Protein AF-A0A925ZF97-F1 (afdb_monomer_lite)

Radius of gyration: 27.87 Å; chains: 1; bounding box: 85×56×68 Å

Secondary structure (DSSP, 8-state):
----PPPPHHHHHHHHHHTTTB-HHHHHHH----B--EEEEETTS-TT---GGGEEEEEHHHHHHHH---SSS-PPPHHHHHHHHHHHHHHHHT-SPEEEEEESS---GGGHHHHHHHHHHHHHHHT-TT-EEEEE-TTSEEEEEE--HHHHHHHHHHHHTTSS-EETTEEEEEEEPPPEEEEEE-----TTTS---HHHHHHHHS-TTTEEEEEE--------GGG--HHHHHHHHHHHHHHHHHHHHHHHHHHHHHHHH--TT-EEEEEEETHHHHHHHHHHHHHHHH-EEPGGGTHHHHHHHHHHTT-STHHHHHHHHHHHHHHHHS---TT---TTSSEE---EEEEEEE-----TTTHHHHHTSTTSS--TTBS-EEEE--TT--S--

Sequence (393 aa):
MPARKKLDSRTETDVLVRSGRRCCLCFHLQGDGGVKNGQIAHLDKDRTNDADDNLAFLCLDHHSEYDSITSQNKGLTKPEVKVARSKLYAYIERGFPTFIISLSGRYDQSKKGMVDAAVANLRQILGDDNIHLIEAQAGSILLRLQSSRGAFEKARDLFRRGELSELAGLEVLSVREPKNIVLCLDGTGDWLGTGKTNVAQIYDVLDKEKQACFYDGGIGTLTDPKALSKIGRMVLKLLDLGAATSLREKSLNAYIFLVRNYEPGDRIYMFGFSRGAMTARLVAAIAHNMGVLRPENEHLAAYVWQNISSVGDKAIGVFKRTANRIKNSFSTNRKALSDDAPGIRVDITFMGLFDSVSSVGVIGRFNTYPNTDHNDSVLRVCHGVAIDEQRNV

Foldseek 3Di:
DPPQDDQDPVLQVVQCVLLVQAALCCCPPPVDSARAQWDKDQQVNDSVPSPNLRIHTHHPVLNCQSVDDDPPDDTDHSVNSSVSSVVSSVCVVVFFAKKKWWWDDFDDPVCPVQLVQLQVVLCVQLVWPQFDFPDQDGQTGITTTGTRPSSLVVLQVCVVVCNQQDGSNIGTPDIGGAAEEEEQFEEADQCPPDPDDPSRVVQVPDDVVGHNYHHDHYHHDDDDPPDDDPVNVVVVVVVVVVNLVVLLVSLLVSLLSCQVPDDPPHAYEYEYEASSLLSRLLNLLCCQLQNRFHNVCSVCSVVSSVLLQPDDPVSVVVCCVVSCVLCVVPPDDPNDPHPSRRHDRAAHAEYEYEAYDQDPDRSVSSVPRPRSVPPPSYPYYDYHHDPPDDDDD

Structure (mmCIF, N/CA/C/O backbone):
data_AF-A0A925ZF97-F1
#
_entry.id   AF-A0A925ZF97-F1
#
loop_
_atom_site.group_PDB
_atom_site.id
_atom_site.type_symbol
_atom_site.label_atom_id
_atom_site.label_alt_id
_atom_site.label_comp_id
_atom_site.label_asym_id
_atom_site.label_entity_id
_atom_site.label_seq_id
_atom_site.pdbx_PDB_ins_code
_atom_site.Cartn_x
_atom_site.Cartn_y
_atom_site.Cartn_z
_atom_site.occupancy
_atom_site.B_iso_or_equiv
_atom_site.auth_seq_id
_atom_site.auth_comp_id
_atom_site.auth_asym_id
_atom_site.auth_atom_id
_atom_site.pdbx_PDB_model_num
ATOM 1 N N . MET A 1 1 ? -40.613 -33.354 19.568 1.00 45.28 1 MET A N 1
ATOM 2 C CA . MET A 1 1 ? -39.911 -32.629 18.485 1.00 45.28 1 MET A CA 1
ATOM 3 C C . MET A 1 1 ? -38.713 -33.464 18.069 1.00 45.28 1 MET A C 1
ATOM 5 O O . MET A 1 1 ? -38.035 -33.938 18.976 1.00 45.28 1 MET A O 1
ATOM 9 N N . PRO A 1 2 ? -38.477 -33.717 16.769 1.00 45.62 2 PRO A N 1
ATOM 10 C CA . PRO A 1 2 ? -37.301 -34.473 16.353 1.00 45.62 2 PRO A CA 1
ATOM 11 C C . PRO A 1 2 ? -36.040 -33.760 16.849 1.00 45.62 2 PRO A C 1
ATOM 13 O O . PRO A 1 2 ? -35.968 -32.529 16.816 1.00 45.62 2 PRO A O 1
ATOM 16 N N . ALA A 1 3 ? -35.083 -34.530 17.367 1.00 50.41 3 ALA A N 1
ATOM 17 C CA . ALA A 1 3 ? -33.824 -33.998 17.867 1.00 50.41 3 ALA A CA 1
ATOM 18 C C . ALA A 1 3 ? -33.128 -33.189 16.762 1.00 50.41 3 ALA A C 1
ATOM 20 O O . ALA A 1 3 ? -33.035 -33.638 15.620 1.00 50.41 3 ALA A O 1
ATOM 21 N N . ARG A 1 4 ? -32.666 -31.980 17.103 1.00 56.53 4 ARG A N 1
ATOM 22 C CA . ARG A 1 4 ? -31.951 -31.080 16.190 1.00 56.53 4 ARG A CA 1
ATOM 23 C C . ARG A 1 4 ? -30.766 -31.839 15.585 1.00 56.53 4 ARG A C 1
ATOM 25 O O . ARG A 1 4 ? -29.815 -32.139 16.307 1.00 56.53 4 ARG A O 1
ATOM 32 N N . LYS A 1 5 ? -30.814 -32.145 14.284 1.00 67.31 5 LYS A N 1
ATOM 33 C CA . LYS A 1 5 ? -29.636 -32.623 13.554 1.00 67.31 5 LYS A CA 1
ATOM 34 C C . LYS A 1 5 ? -28.589 -31.513 13.658 1.00 67.31 5 LYS A C 1
ATOM 36 O O . LYS A 1 5 ? -28.859 -30.376 13.276 1.00 67.31 5 LYS A O 1
ATOM 41 N N . LYS A 1 6 ? -27.458 -31.807 14.299 1.00 69.88 6 LYS A N 1
ATOM 42 C CA . LYS A 1 6 ? -26.337 -30.867 14.352 1.00 69.88 6 LYS A CA 1
ATOM 43 C C . LYS A 1 6 ? -25.737 -30.783 12.952 1.00 69.88 6 LYS A 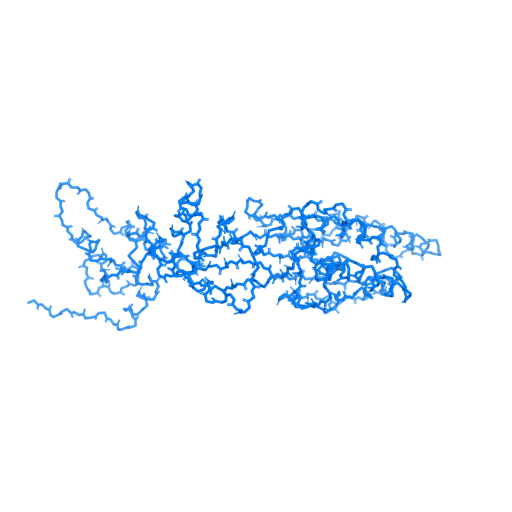C 1
ATOM 45 O O . LYS A 1 6 ? -25.652 -31.811 12.278 1.00 69.88 6 LYS A O 1
ATOM 50 N N . LEU A 1 7 ? -25.344 -29.575 12.551 1.00 79.19 7 LEU A N 1
ATOM 51 C CA . LEU A 1 7 ? -24.466 -29.392 11.399 1.00 79.19 7 LEU A CA 1
ATOM 52 C C . LEU A 1 7 ? -23.253 -30.307 11.575 1.00 79.19 7 LEU A C 1
ATOM 54 O O . LEU A 1 7 ? -22.805 -30.542 12.705 1.00 79.19 7 LEU A O 1
ATOM 58 N N . ASP A 1 8 ? -22.740 -30.852 10.476 1.00 84.44 8 ASP A N 1
ATOM 59 C CA . ASP A 1 8 ? -21.459 -31.531 10.566 1.00 84.44 8 ASP A CA 1
ATOM 60 C C . ASP A 1 8 ? -20.390 -30.521 11.018 1.00 84.44 8 ASP A C 1
ATOM 62 O O . ASP A 1 8 ? -20.439 -29.329 10.696 1.00 84.44 8 ASP A O 1
ATOM 66 N N . SER A 1 9 ? -19.427 -30.996 11.805 1.00 83.69 9 SER A N 1
ATOM 67 C CA . SER A 1 9 ? -18.447 -30.123 12.452 1.00 83.69 9 SER A CA 1
ATOM 68 C C . SER A 1 9 ? -17.591 -29.341 11.457 1.00 83.69 9 SER A C 1
ATOM 70 O O . SER A 1 9 ? -17.062 -28.290 11.813 1.00 83.69 9 SER A O 1
ATOM 72 N N . ARG A 1 10 ? -17.428 -29.839 10.224 1.00 87.31 10 ARG A N 1
ATOM 73 C CA . ARG A 1 10 ? -16.629 -29.179 9.192 1.00 87.31 10 ARG A CA 1
ATOM 74 C C . ARG A 1 10 ? -17.405 -28.018 8.582 1.00 87.31 10 ARG A C 1
ATOM 76 O O . ARG A 1 10 ? -16.884 -26.911 8.586 1.00 87.31 10 ARG A O 1
ATOM 83 N N . THR A 1 11 ? -18.647 -28.236 8.163 1.00 88.81 11 THR A N 1
ATOM 84 C CA . THR A 1 11 ? -19.517 -27.184 7.618 1.00 88.81 11 THR A CA 1
ATOM 85 C C . THR A 1 11 ? -19.760 -26.076 8.643 1.00 88.81 11 THR A C 1
ATOM 87 O O . THR A 1 11 ? -19.668 -24.894 8.314 1.00 88.81 11 THR A O 1
ATOM 90 N N . GLU A 1 12 ? -19.994 -26.430 9.912 1.00 90.88 12 GLU A N 1
ATOM 91 C CA . GLU A 1 12 ? -20.091 -25.440 10.992 1.00 90.88 12 GLU A CA 1
ATOM 92 C C . GLU A 1 12 ? -18.798 -24.618 11.122 1.00 90.88 12 GLU A C 1
ATOM 94 O O . GLU A 1 12 ? -18.844 -23.386 11.165 1.00 90.88 12 GLU A O 1
ATOM 99 N N . THR A 1 13 ? -17.639 -25.284 11.134 1.00 88.94 13 THR A N 1
ATOM 100 C CA . THR A 1 13 ? -16.332 -24.615 11.208 1.00 88.94 13 THR A CA 1
ATOM 101 C C . THR A 1 13 ? -16.113 -23.684 10.017 1.00 88.94 13 THR A C 1
ATOM 103 O O . THR A 1 13 ? -15.730 -22.531 10.217 1.00 88.94 13 THR A O 1
ATOM 106 N N . ASP A 1 14 ? -16.412 -24.133 8.799 1.00 89.25 14 ASP A N 1
ATOM 107 C CA . ASP A 1 14 ? -16.214 -23.361 7.571 1.00 89.25 14 ASP A CA 1
ATOM 108 C C . ASP A 1 14 ? -17.051 -22.072 7.582 1.00 89.25 14 ASP A C 1
ATOM 110 O O . ASP A 1 14 ? -16.522 -20.986 7.325 1.00 89.25 14 ASP A O 1
ATOM 114 N N . VAL A 1 15 ? -18.330 -22.142 7.970 1.00 93.06 15 VAL A N 1
ATOM 115 C CA . VAL A 1 15 ? -19.195 -20.952 8.081 1.00 93.06 15 VAL A CA 1
ATOM 116 C C . VAL A 1 15 ? -18.678 -19.988 9.153 1.00 93.06 15 VAL A C 1
ATOM 118 O O . VAL A 1 15 ? -18.655 -18.771 8.932 1.00 93.06 15 VAL A O 1
ATOM 121 N N . LEU A 1 16 ? -18.244 -20.496 10.312 1.00 92.69 16 LEU A N 1
ATOM 122 C CA . LEU A 1 16 ? -17.725 -19.666 11.406 1.00 92.69 16 LEU A CA 1
ATOM 123 C C . LEU A 1 16 ? -16.393 -18.994 11.053 1.00 92.69 16 LEU A C 1
ATOM 125 O O . LEU A 1 16 ? -16.191 -17.834 11.415 1.00 92.69 16 LEU A O 1
ATOM 129 N N . VAL A 1 17 ? -15.512 -19.686 10.328 1.00 83.81 17 VAL A N 1
ATOM 130 C CA . VAL A 1 17 ? -14.224 -19.148 9.868 1.00 83.81 17 VAL A CA 1
ATOM 131 C C . VAL A 1 17 ? -14.440 -18.116 8.764 1.00 83.81 17 VAL A C 1
ATOM 133 O O . VAL A 1 17 ? -13.950 -16.995 8.885 1.00 83.81 17 VAL A O 1
ATOM 136 N N . ARG A 1 18 ? -15.239 -18.430 7.735 1.00 88.06 18 ARG A N 1
ATOM 137 C CA . ARG A 1 18 ? -15.516 -17.508 6.616 1.00 88.06 18 ARG A CA 1
ATOM 138 C C . ARG A 1 18 ? -16.268 -16.256 7.047 1.00 88.06 18 ARG A C 1
ATOM 140 O O . ARG A 1 18 ? -16.035 -15.185 6.499 1.00 88.06 18 ARG A O 1
ATOM 147 N N . SER A 1 19 ? -17.153 -16.372 8.038 1.00 91.06 19 SER A N 1
ATOM 148 C CA . SER A 1 19 ? -17.811 -15.213 8.660 1.00 91.06 19 SER A CA 1
ATOM 149 C C . SER A 1 19 ? -16.942 -14.515 9.702 1.00 91.06 19 SER A C 1
ATOM 151 O O . SER A 1 19 ? -17.283 -13.415 10.133 1.00 91.06 19 SER A O 1
ATOM 153 N N . GLY A 1 20 ? -15.852 -15.139 10.159 1.00 88.38 20 GLY A N 1
ATOM 154 C CA . GLY A 1 20 ? -15.061 -14.668 11.293 1.00 88.38 20 GLY A CA 1
ATOM 155 C C . GLY A 1 20 ? -15.914 -14.374 12.532 1.00 88.38 20 GLY A C 1
ATOM 156 O O . GLY A 1 20 ? -15.616 -13.423 13.253 1.00 88.38 20 GLY A O 1
ATOM 157 N N . ARG A 1 21 ? -17.013 -15.122 12.727 1.00 91.69 21 ARG A N 1
ATOM 158 C CA . ARG A 1 21 ? -18.050 -14.885 13.753 1.00 91.69 21 ARG A CA 1
ATOM 159 C C . ARG A 1 21 ? -18.664 -13.475 13.727 1.00 91.69 21 ARG A C 1
ATOM 161 O O . ARG A 1 21 ? -19.046 -12.936 14.766 1.00 91.69 21 ARG A O 1
ATOM 168 N N . ARG A 1 22 ? -18.778 -12.863 12.547 1.00 91.69 22 ARG A N 1
ATOM 169 C CA . ARG A 1 22 ? -19.443 -11.567 12.331 1.00 91.69 22 ARG A CA 1
ATOM 170 C C . ARG A 1 22 ? -20.822 -11.780 11.738 1.00 91.69 22 ARG A C 1
ATOM 172 O O . ARG A 1 22 ? -20.989 -12.572 10.813 1.00 91.69 22 ARG A O 1
ATOM 179 N N . CYS A 1 23 ? -21.806 -11.047 12.246 1.00 95.62 23 CYS A N 1
ATOM 180 C CA . CYS A 1 23 ? -23.144 -11.051 11.668 1.00 95.62 23 CYS A CA 1
ATOM 181 C C . CYS A 1 23 ? -23.126 -10.327 10.319 1.00 95.62 23 CYS A C 1
ATOM 183 O O . CYS A 1 23 ? -22.770 -9.148 10.255 1.00 95.62 23 CYS A O 1
ATOM 185 N N . CYS A 1 24 ? -23.548 -11.002 9.248 1.00 95.62 24 CYS A N 1
ATOM 186 C CA . CYS A 1 24 ? -23.554 -10.382 7.924 1.00 95.62 24 CYS A CA 1
ATOM 187 C C . CYS A 1 24 ? -24.524 -9.196 7.813 1.00 95.62 24 CYS A C 1
ATOM 189 O O . CYS A 1 24 ? -24.253 -8.269 7.053 1.00 95.62 24 CYS A O 1
ATOM 191 N N . LEU A 1 25 ? -25.603 -9.177 8.601 1.00 96.50 25 LEU A N 1
ATOM 192 C CA . LEU A 1 25 ? -26.576 -8.083 8.616 1.00 96.50 25 LEU A CA 1
ATOM 193 C C . LEU A 1 25 ? -26.094 -6.862 9.407 1.00 96.50 25 LEU A C 1
ATOM 195 O O . LEU A 1 25 ? -26.207 -5.755 8.892 1.00 96.50 25 LEU A O 1
ATOM 199 N N . CYS A 1 26 ? -25.455 -7.042 10.573 1.00 89.81 26 CYS A N 1
ATOM 200 C CA . CYS A 1 26 ? -24.771 -5.943 11.279 1.00 89.81 26 CYS A CA 1
ATOM 201 C C . CYS A 1 26 ? -23.759 -5.256 10.352 1.00 89.81 26 CYS A C 1
ATOM 203 O O . CYS A 1 26 ? -23.766 -4.036 10.194 1.00 89.81 26 CYS A O 1
ATOM 205 N N . PHE A 1 27 ? -22.945 -6.060 9.664 1.00 88.50 27 PHE A N 1
ATOM 206 C CA . PHE A 1 27 ? -21.978 -5.545 8.706 1.00 88.50 27 PHE A CA 1
ATOM 207 C C . PHE A 1 27 ? -22.657 -4.807 7.549 1.00 88.50 27 PHE A C 1
ATOM 209 O O . PHE A 1 27 ? -22.268 -3.692 7.212 1.00 88.50 27 PHE A O 1
ATOM 216 N N . HIS A 1 28 ? -23.681 -5.407 6.935 1.00 91.06 28 HIS A N 1
ATOM 217 C CA . HIS A 1 28 ? -24.299 -4.833 5.747 1.00 91.06 28 HIS A CA 1
ATOM 218 C C . HIS A 1 28 ? -25.108 -3.561 6.038 1.00 91.06 28 HIS A C 1
ATOM 220 O O . HIS A 1 28 ? -25.037 -2.621 5.245 1.00 91.06 28 HIS A O 1
ATOM 226 N N . LEU A 1 29 ? -25.874 -3.540 7.128 1.00 88.06 29 LEU A N 1
ATOM 227 C CA . LEU A 1 29 ? -26.823 -2.468 7.437 1.00 88.06 29 LEU A CA 1
ATOM 228 C C . LEU A 1 29 ? -26.182 -1.327 8.230 1.00 88.06 29 LEU A C 1
ATOM 230 O O . LEU A 1 29 ? -26.583 -0.178 8.074 1.00 88.06 29 LEU A O 1
ATOM 234 N N . GLN A 1 30 ? -25.202 -1.640 9.080 1.00 82.06 30 GLN A N 1
ATOM 235 C CA . GLN A 1 30 ? -24.649 -0.699 10.062 1.00 82.06 30 GLN A CA 1
ATOM 236 C C . GLN A 1 30 ? -23.136 -0.492 9.902 1.00 82.06 30 GLN A C 1
ATOM 238 O O . GLN A 1 30 ? -22.555 0.318 10.617 1.00 82.06 30 GLN A O 1
ATOM 243 N N . GLY A 1 31 ? -22.475 -1.225 8.996 1.00 69.81 31 GLY A N 1
ATOM 244 C CA . GLY A 1 31 ? -21.013 -1.204 8.869 1.00 69.81 31 GLY A CA 1
ATOM 245 C C . GLY A 1 31 ? -20.286 -1.865 10.047 1.00 69.81 31 GLY A C 1
ATOM 246 O O . GLY A 1 31 ? -19.068 -1.742 10.172 1.00 69.81 31 GLY A O 1
ATOM 247 N N . ASP A 1 32 ? -21.016 -2.570 10.911 1.00 77.00 32 ASP A N 1
ATOM 248 C CA . ASP A 1 32 ? -20.487 -3.171 12.129 1.00 77.00 32 ASP A CA 1
ATOM 249 C C . ASP A 1 32 ? -19.797 -4.507 11.821 1.00 77.00 32 ASP A C 1
ATOM 251 O O . ASP A 1 32 ? -20.429 -5.537 11.568 1.00 77.00 32 ASP A O 1
ATOM 255 N N . GLY A 1 33 ? -18.465 -4.466 11.825 1.00 75.62 33 GLY A N 1
ATOM 256 C CA . GLY A 1 33 ? -17.588 -5.618 11.636 1.00 75.62 33 GLY A CA 1
ATOM 257 C C . GLY A 1 33 ? -17.166 -6.308 12.935 1.00 75.62 33 GLY A C 1
ATOM 258 O O . GLY A 1 33 ? -16.198 -7.069 12.908 1.00 75.62 33 GLY A O 1
ATOM 259 N N . GLY A 1 34 ? -17.816 -6.038 14.066 1.00 75.19 34 GLY A N 1
ATOM 260 C CA . GLY A 1 34 ? -17.490 -6.658 15.347 1.00 75.19 34 GLY A CA 1
ATOM 261 C C . GLY A 1 34 ? -17.839 -8.148 15.393 1.00 75.19 34 GLY A C 1
ATOM 262 O O . GLY A 1 34 ? -18.780 -8.612 14.743 1.00 75.19 34 GLY A O 1
ATOM 263 N N . VAL A 1 35 ? -17.091 -8.913 16.192 1.00 84.75 35 VAL A N 1
ATOM 264 C CA . VAL A 1 35 ? -17.437 -10.310 16.502 1.00 84.75 35 VAL A CA 1
ATOM 265 C C . VAL A 1 35 ? -18.735 -10.328 17.310 1.00 84.75 35 VAL A C 1
ATOM 267 O O . VAL A 1 35 ? -18.923 -9.515 18.214 1.00 84.75 35 VAL A O 1
ATOM 270 N N . LYS A 1 36 ? -19.649 -11.242 16.979 1.00 89.38 36 LYS A N 1
ATOM 271 C CA . LYS A 1 36 ? -20.976 -11.319 17.596 1.00 89.38 36 LYS A CA 1
ATOM 272 C C . LYS A 1 36 ? -21.200 -12.651 18.297 1.00 89.38 36 LYS A C 1
ATOM 274 O O . LYS A 1 36 ? -20.775 -13.703 17.823 1.00 89.38 36 LYS A O 1
ATOM 279 N N . ASN A 1 37 ? -21.973 -12.601 19.378 1.00 93.25 37 ASN A N 1
ATOM 280 C CA . ASN A 1 37 ? -22.682 -13.775 19.873 1.00 93.25 37 ASN A CA 1
ATOM 281 C C . ASN A 1 37 ? -23.840 -14.067 18.914 1.00 93.25 37 ASN A C 1
ATOM 283 O O . ASN A 1 37 ? -24.666 -13.193 18.639 1.00 93.25 37 ASN A O 1
ATOM 287 N N . GLY A 1 38 ? -23.869 -15.275 18.360 1.00 94.38 38 GLY A N 1
ATOM 288 C CA . GLY A 1 38 ? -24.733 -15.594 17.233 1.00 94.38 38 GLY A CA 1
ATOM 289 C C . GLY A 1 38 ? -24.814 -17.081 16.928 1.00 94.38 38 GLY A C 1
ATOM 290 O O . GLY A 1 38 ? -24.201 -17.905 17.609 1.00 94.38 38 GLY A O 1
ATOM 291 N N . GLN A 1 39 ? -25.598 -17.409 15.907 1.00 94.56 39 GLN A N 1
ATOM 292 C CA . GLN A 1 39 ? -25.854 -18.772 15.450 1.00 94.56 39 GLN A CA 1
ATOM 293 C C . GLN A 1 39 ? -25.865 -18.832 13.919 1.00 94.56 39 GLN A C 1
ATOM 295 O O . GLN A 1 39 ? -26.024 -17.815 13.240 1.00 94.56 39 GLN A O 1
ATOM 300 N N . ILE A 1 40 ? -25.679 -20.037 13.378 1.00 94.94 40 ILE A N 1
ATOM 301 C CA . ILE A 1 40 ? -25.833 -20.301 11.946 1.00 94.94 40 ILE A CA 1
ATOM 302 C C . ILE A 1 40 ? -27.322 -20.493 11.646 1.00 94.94 40 ILE A C 1
ATOM 304 O O . ILE A 1 40 ? -27.959 -21.377 12.220 1.00 94.94 40 ILE A O 1
ATOM 308 N N . ALA A 1 41 ? -27.843 -19.674 10.737 1.00 94.44 41 ALA A N 1
ATOM 309 C CA . ALA A 1 41 ? -29.199 -19.740 10.219 1.00 94.44 41 ALA A CA 1
ATOM 310 C C . ALA A 1 41 ? -29.243 -20.526 8.899 1.00 94.44 41 ALA A C 1
ATOM 312 O O . ALA A 1 41 ? -28.452 -20.261 7.988 1.00 94.44 41 ALA A O 1
ATOM 313 N N . HIS A 1 42 ? -30.210 -21.440 8.790 1.00 94.25 42 HIS A N 1
ATOM 314 C CA . HIS A 1 42 ? -30.626 -22.074 7.535 1.00 94.25 42 HIS A CA 1
ATOM 315 C C . HIS A 1 42 ? -31.612 -21.146 6.819 1.00 94.25 42 HIS A C 1
ATOM 317 O O . HIS A 1 42 ? -32.723 -20.918 7.297 1.00 94.25 42 HIS A O 1
ATOM 323 N N . LEU A 1 43 ? -31.209 -20.581 5.683 1.00 93.50 43 LEU A N 1
ATOM 324 C CA . LEU A 1 43 ? -31.928 -19.480 5.032 1.00 93.50 43 LEU A CA 1
ATOM 325 C C . LEU A 1 43 ? -33.254 -19.897 4.375 1.00 93.50 43 LEU A C 1
ATOM 327 O O . LEU A 1 43 ? -34.118 -19.072 4.101 1.00 93.50 43 LEU A O 1
ATOM 331 N N . ASP A 1 44 ? -33.439 -21.172 4.066 1.00 92.56 44 ASP A N 1
ATOM 332 C CA . ASP A 1 44 ? -34.731 -21.718 3.627 1.00 92.56 44 ASP A CA 1
ATOM 333 C C . ASP A 1 44 ? -35.607 -22.223 4.778 1.00 92.56 44 ASP A C 1
ATOM 335 O O . ASP A 1 44 ? -36.699 -22.730 4.528 1.00 92.56 44 ASP A O 1
ATOM 339 N N . LYS A 1 45 ? -35.152 -22.075 6.028 1.00 87.44 45 LYS A N 1
ATOM 340 C CA . LYS A 1 45 ? -35.784 -22.630 7.232 1.00 87.44 45 LYS A CA 1
ATOM 341 C C . LYS A 1 45 ? -35.825 -24.171 7.261 1.00 87.44 45 LYS A C 1
ATOM 343 O O . LYS A 1 45 ? -36.404 -24.739 8.191 1.00 87.44 45 LYS A O 1
ATOM 348 N N . ASP A 1 46 ? -35.162 -24.852 6.320 1.00 87.62 46 ASP A N 1
ATOM 349 C CA . ASP A 1 46 ? -34.954 -26.300 6.328 1.00 87.62 46 ASP A CA 1
ATOM 350 C C . ASP A 1 46 ? -33.621 -26.634 7.006 1.00 87.62 46 ASP A C 1
ATOM 352 O O . ASP A 1 46 ? -32.534 -26.459 6.461 1.00 87.62 46 ASP A O 1
ATOM 356 N N . ARG A 1 47 ? -33.720 -27.179 8.220 1.00 83.75 47 ARG A N 1
ATOM 357 C CA . ARG A 1 47 ? -32.572 -27.546 9.064 1.00 83.75 47 ARG A CA 1
ATOM 358 C C . ARG A 1 47 ? -31.776 -28.748 8.554 1.00 83.75 47 ARG A C 1
ATOM 360 O O . ARG A 1 47 ? -30.803 -29.132 9.196 1.00 83.75 47 ARG A O 1
ATOM 367 N N . THR A 1 48 ? -32.225 -29.394 7.483 1.00 84.56 48 THR A N 1
ATOM 368 C CA . THR A 1 48 ? -31.514 -30.509 6.850 1.00 84.56 48 THR A CA 1
ATOM 369 C C . THR A 1 48 ? -30.704 -30.073 5.632 1.00 84.56 48 THR A C 1
ATOM 371 O O . THR A 1 48 ? -29.858 -30.842 5.168 1.00 84.56 48 THR A O 1
ATOM 374 N N . ASN A 1 49 ? -30.927 -28.848 5.144 1.00 89.06 49 ASN A N 1
ATOM 375 C CA . ASN A 1 49 ? -30.223 -28.292 4.001 1.00 89.06 49 ASN A CA 1
ATOM 376 C C . ASN A 1 49 ? -28.941 -27.567 4.427 1.00 89.06 49 ASN A C 1
ATOM 378 O O . ASN A 1 49 ? -28.895 -26.340 4.556 1.00 89.06 49 ASN A O 1
ATOM 382 N N . ASP A 1 50 ? -27.883 -28.352 4.587 1.00 89.38 50 ASP A N 1
ATOM 383 C CA . ASP A 1 50 ? -26.562 -27.883 5.008 1.00 89.38 50 ASP A CA 1
ATOM 384 C C . ASP A 1 50 ? -25.708 -27.367 3.827 1.00 89.38 50 ASP A C 1
ATOM 386 O O . ASP A 1 50 ? -24.486 -27.284 3.925 1.00 89.38 50 ASP A O 1
ATOM 390 N N . ALA A 1 51 ? -26.327 -27.024 2.688 1.00 89.62 51 ALA A N 1
ATOM 391 C CA . ALA A 1 51 ? -25.612 -26.426 1.566 1.00 89.62 51 ALA A CA 1
ATOM 392 C C . ALA A 1 51 ? -24.954 -25.102 1.988 1.00 89.62 51 ALA A C 1
ATOM 394 O O . ALA A 1 51 ? -25.606 -24.238 2.572 1.00 89.62 51 ALA A O 1
ATOM 395 N N . ASP A 1 52 ? -23.683 -24.901 1.626 1.00 85.88 52 ASP A N 1
ATOM 396 C CA . ASP A 1 52 ? -22.916 -23.686 1.957 1.00 85.88 52 ASP A CA 1
ATOM 397 C C . ASP A 1 52 ? -23.654 -22.396 1.551 1.00 85.88 52 ASP A C 1
ATOM 399 O O . ASP A 1 52 ? -23.704 -21.402 2.279 1.00 85.88 52 ASP A O 1
ATOM 403 N N . ASP A 1 53 ? -24.339 -22.436 0.406 1.00 90.81 53 ASP A N 1
ATOM 404 C CA . ASP A 1 53 ? -25.119 -21.316 -0.105 1.00 90.81 53 ASP A CA 1
ATOM 405 C C . ASP A 1 53 ? -26.355 -20.982 0.755 1.00 90.81 53 ASP A C 1
ATOM 4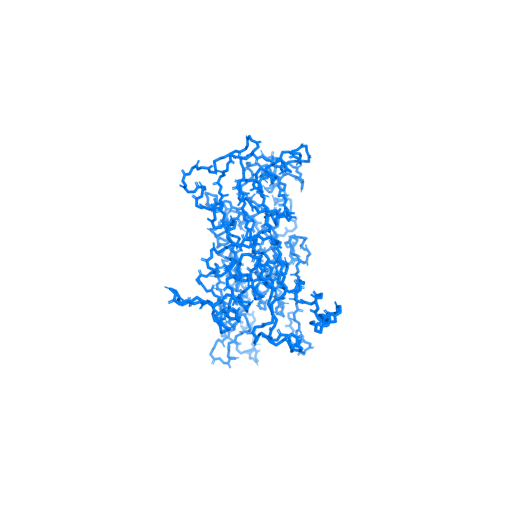07 O O . ASP A 1 53 ? -26.859 -19.856 0.668 1.00 90.81 53 ASP A O 1
ATOM 411 N N . ASN A 1 54 ? -26.803 -21.903 1.607 1.00 93.88 54 ASN A N 1
ATOM 412 C CA . ASN A 1 54 ? -28.009 -21.830 2.426 1.00 93.88 54 ASN A CA 1
ATOM 413 C C . ASN A 1 54 ? -27.722 -21.486 3.895 1.00 93.88 54 ASN A C 1
ATOM 415 O O . ASN A 1 54 ? -28.663 -21.312 4.662 1.00 93.88 54 ASN A O 1
ATOM 419 N N . LEU A 1 55 ? -26.455 -21.342 4.287 1.00 95.25 55 LEU A N 1
ATOM 420 C CA . LEU A 1 55 ? -26.061 -21.081 5.672 1.00 95.25 55 LEU A CA 1
ATOM 421 C C . LEU A 1 55 ? -25.516 -19.662 5.856 1.00 95.25 55 LEU A C 1
ATOM 423 O O . LEU A 1 55 ? -24.714 -19.182 5.056 1.00 95.25 55 LEU A O 1
ATOM 427 N N . ALA A 1 56 ? -25.907 -18.969 6.923 1.00 96.88 56 ALA A N 1
ATOM 428 C CA . ALA A 1 56 ? -25.319 -17.676 7.279 1.00 96.88 56 ALA A CA 1
ATOM 429 C C . ALA A 1 56 ? -25.158 -17.536 8.791 1.00 96.88 56 ALA A C 1
ATOM 431 O O . ALA A 1 56 ? -26.059 -17.885 9.545 1.00 96.88 56 ALA A O 1
ATOM 432 N N . PHE A 1 57 ? -24.034 -16.983 9.245 1.00 97.50 57 PHE A N 1
ATOM 433 C CA . PHE A 1 57 ? -23.879 -16.615 10.650 1.00 97.50 57 PHE A CA 1
ATOM 434 C C . PHE A 1 57 ? -24.551 -15.264 10.923 1.00 97.50 57 PHE A C 1
ATOM 436 O O . PHE A 1 57 ? -24.218 -14.257 10.290 1.00 97.50 57 PHE A O 1
ATOM 443 N N . LEU A 1 58 ? -25.467 -15.243 11.890 1.00 97.50 58 LEU A N 1
ATOM 444 C CA . LEU A 1 58 ? -26.203 -14.059 12.329 1.00 97.50 58 LEU A CA 1
ATOM 445 C C . LEU A 1 58 ? -26.027 -13.867 13.839 1.00 97.50 58 LEU A C 1
ATOM 447 O O . LEU A 1 58 ? -25.963 -14.845 14.586 1.00 97.50 58 LEU A O 1
ATOM 451 N N . CYS A 1 59 ? -25.966 -12.616 14.309 1.00 96.88 59 CYS A N 1
ATOM 452 C CA . CYS A 1 59 ? -26.081 -12.339 15.745 1.00 96.88 59 CYS A CA 1
ATOM 453 C C . CYS A 1 59 ? -27.470 -12.752 16.246 1.00 96.88 59 CYS A C 1
ATOM 455 O O . CYS A 1 59 ? -28.395 -12.879 15.447 1.00 96.88 59 CYS A O 1
ATOM 457 N N . LEU A 1 60 ? -27.627 -12.949 17.556 1.00 96.12 60 LEU A N 1
ATOM 458 C CA . LEU A 1 60 ? -28.899 -13.417 18.124 1.00 96.12 60 LEU A CA 1
ATOM 459 C C . LEU A 1 60 ? -30.095 -12.515 17.763 1.00 96.12 60 LEU A C 1
ATOM 461 O O . LEU A 1 60 ? -31.167 -13.041 17.463 1.00 96.12 60 LEU A O 1
ATOM 465 N N . ASP A 1 61 ? -29.898 -11.196 17.707 1.00 94.12 61 ASP A N 1
ATOM 466 C CA . ASP A 1 61 ? -30.955 -10.238 17.351 1.00 94.12 61 ASP A CA 1
ATOM 467 C C . ASP A 1 61 ? -31.414 -10.424 15.901 1.00 94.12 61 ASP A C 1
ATOM 469 O O . ASP A 1 61 ? -32.581 -10.711 15.641 1.00 94.12 61 ASP A O 1
ATOM 473 N N . HIS A 1 62 ? -30.477 -10.368 14.951 1.00 95.38 62 HIS A N 1
ATOM 474 C CA . HIS A 1 62 ? -30.779 -10.544 13.530 1.00 95.38 62 HIS A CA 1
ATOM 475 C C . HIS A 1 62 ? -31.230 -11.970 13.188 1.00 95.38 62 HIS A C 1
ATOM 477 O O . HIS A 1 62 ? -32.010 -12.160 12.260 1.00 95.38 62 HIS A O 1
ATOM 483 N N . HIS A 1 63 ? -30.760 -12.984 13.920 1.00 94.62 63 HIS A N 1
ATOM 484 C CA . HIS A 1 63 ? -31.252 -14.352 13.766 1.00 94.62 63 HIS A CA 1
ATOM 485 C C . HIS A 1 63 ? -32.725 -14.446 14.179 1.00 94.62 63 HIS A C 1
ATOM 487 O O . HIS A 1 63 ? -33.521 -15.083 13.491 1.00 94.62 63 HIS A O 1
ATOM 493 N N . SER A 1 64 ? -33.096 -13.798 15.285 1.00 91.31 64 SER A N 1
ATOM 494 C CA . SER A 1 64 ? -34.480 -13.767 15.767 1.00 91.31 64 SER A CA 1
ATOM 495 C C . SER A 1 64 ? -35.384 -12.988 14.814 1.00 91.31 64 SER A C 1
ATOM 497 O O . SER A 1 64 ? -36.480 -13.444 14.495 1.00 91.31 64 SER A O 1
ATOM 499 N N . GLU A 1 65 ? -34.911 -11.847 14.309 1.00 90.94 65 GLU A N 1
ATOM 500 C CA . GLU A 1 65 ? -35.622 -11.045 13.311 1.00 90.94 65 GLU A CA 1
ATOM 501 C C . GLU A 1 65 ? -35.853 -11.832 12.014 1.00 90.94 65 GLU A C 1
ATOM 503 O O . GLU A 1 65 ? -36.969 -11.854 11.498 1.00 90.94 65 GLU A O 1
ATOM 508 N N . TYR A 1 66 ? -34.831 -12.538 11.523 1.00 91.56 66 TYR A N 1
ATOM 509 C CA . TYR A 1 66 ? -34.921 -13.352 10.310 1.00 91.56 66 TYR A CA 1
ATOM 510 C C . TYR A 1 66 ? -35.913 -14.519 10.433 1.00 91.56 66 TYR A C 1
ATOM 512 O O . TYR A 1 66 ? -36.656 -14.835 9.496 1.00 91.56 66 TYR A O 1
ATOM 520 N N . ASP A 1 67 ? -35.949 -15.162 11.599 1.00 87.31 67 ASP A N 1
ATOM 521 C CA . ASP A 1 67 ? -36.874 -16.265 11.853 1.00 87.31 67 ASP A CA 1
ATOM 522 C C . ASP A 1 67 ? -38.315 -15.787 12.077 1.00 87.31 67 ASP A C 1
ATOM 524 O O . ASP A 1 67 ? -39.254 -16.553 11.821 1.00 87.31 67 ASP A O 1
ATOM 528 N N . SER A 1 68 ? -38.496 -14.533 12.505 1.00 84.44 68 SER A N 1
ATOM 529 C CA . SER A 1 68 ? -39.801 -13.961 12.827 1.00 84.44 68 SER A CA 1
ATOM 530 C C . SER A 1 68 ? -40.727 -13.838 11.608 1.00 84.44 68 SER A C 1
ATOM 532 O O . SER A 1 68 ? -40.303 -13.680 10.463 1.00 84.44 68 SER A O 1
ATOM 534 N N . ILE A 1 69 ? -42.033 -13.939 11.864 1.00 72.44 69 ILE A N 1
ATOM 535 C CA . ILE A 1 69 ? -43.092 -13.657 10.892 1.00 72.44 69 ILE A CA 1
ATOM 536 C C . ILE A 1 69 ? -43.876 -12.483 11.462 1.00 72.44 69 ILE A C 1
ATOM 538 O O . ILE A 1 69 ? -44.610 -12.638 12.438 1.00 72.44 69 ILE A O 1
ATOM 542 N N . THR A 1 70 ? -43.700 -11.304 10.880 1.00 68.94 70 THR A N 1
ATOM 543 C CA . THR A 1 70 ? -44.367 -10.076 11.312 1.00 68.94 70 THR A CA 1
ATOM 544 C C . THR A 1 70 ? -45.305 -9.591 10.208 1.00 68.94 70 THR A C 1
ATOM 546 O O . THR A 1 70 ? -45.008 -9.686 9.019 1.00 68.94 70 THR A O 1
ATOM 549 N N . SER A 1 71 ? -46.475 -9.077 10.589 1.00 73.94 71 SER A N 1
ATOM 550 C CA . SER A 1 71 ? -47.412 -8.423 9.661 1.00 73.94 71 SER A CA 1
ATOM 551 C C . SER A 1 71 ? -47.195 -6.909 9.565 1.00 73.94 71 SER A C 1
ATOM 553 O O . SER A 1 71 ? -47.798 -6.254 8.720 1.00 73.94 71 SER A O 1
ATOM 555 N N . GLN A 1 72 ? -46.356 -6.345 10.442 1.00 73.12 72 GLN A N 1
ATOM 556 C CA . GLN A 1 72 ? -46.197 -4.899 10.625 1.00 73.12 72 GLN A CA 1
ATOM 557 C C . GLN A 1 72 ? -45.059 -4.285 9.798 1.00 73.12 72 GLN A C 1
ATOM 559 O O . GLN A 1 72 ? -45.095 -3.095 9.498 1.00 73.12 72 GLN A O 1
ATOM 564 N N . ASN A 1 73 ? -44.056 -5.068 9.407 1.00 73.25 73 ASN A N 1
ATOM 565 C CA . ASN A 1 73 ? -42.925 -4.630 8.592 1.00 73.25 73 ASN A CA 1
ATOM 566 C C . ASN A 1 73 ? -42.535 -5.724 7.589 1.00 73.25 73 ASN A C 1
ATOM 568 O O . ASN A 1 73 ? -42.839 -6.900 7.779 1.00 73.25 73 ASN A O 1
ATOM 572 N N . LYS A 1 74 ? -41.870 -5.338 6.493 1.00 76.50 74 LYS A N 1
ATOM 573 C CA . LYS A 1 74 ? -41.248 -6.320 5.598 1.00 76.50 74 LYS A CA 1
ATOM 574 C C . LYS A 1 74 ? -40.061 -6.931 6.344 1.00 76.50 74 LYS A C 1
ATOM 576 O O . LYS A 1 74 ? -39.084 -6.231 6.584 1.00 76.50 74 LYS A O 1
ATOM 581 N N . GLY A 1 75 ? -40.184 -8.193 6.749 1.00 82.19 75 GLY A N 1
ATOM 582 C CA . GLY A 1 75 ? -39.094 -8.937 7.377 1.00 82.19 75 GLY A CA 1
ATOM 583 C C . GLY A 1 75 ? -37.925 -9.184 6.418 1.00 82.19 75 GLY A C 1
ATOM 584 O O . GLY A 1 75 ? -38.056 -9.039 5.201 1.00 82.19 75 GLY A O 1
ATOM 585 N N . LEU A 1 76 ? -36.789 -9.590 6.981 1.00 88.69 76 LEU A N 1
ATOM 586 C CA . LEU A 1 76 ? -35.570 -9.906 6.239 1.00 88.69 76 LEU A CA 1
ATOM 587 C C . LEU A 1 76 ? -35.776 -11.095 5.289 1.00 88.69 76 LEU A C 1
ATOM 589 O O . LEU A 1 76 ? -36.259 -12.156 5.689 1.00 88.69 76 LEU A O 1
ATOM 593 N N . THR A 1 77 ? -35.358 -10.958 4.030 1.00 91.62 77 THR A N 1
ATOM 594 C CA . THR A 1 77 ? -35.514 -12.018 3.024 1.00 91.62 77 THR A CA 1
ATOM 595 C C . THR A 1 77 ? -34.238 -12.844 2.818 1.00 91.62 77 THR A C 1
ATOM 597 O O . THR A 1 77 ? -33.114 -12.373 3.003 1.00 91.62 77 THR A O 1
ATOM 600 N N . LYS A 1 78 ? -34.381 -14.104 2.373 1.00 93.94 78 LYS A N 1
ATOM 601 C CA . LYS A 1 78 ? -33.242 -14.972 1.996 1.00 93.94 78 LYS A CA 1
ATOM 602 C C . LYS A 1 78 ? -32.278 -14.300 0.996 1.00 93.94 78 LYS A C 1
ATOM 604 O O . LYS A 1 78 ? -31.071 -14.371 1.233 1.00 93.94 78 LYS A O 1
ATOM 609 N N . PRO A 1 79 ? -32.738 -13.642 -0.089 1.00 95.00 79 PRO A N 1
ATOM 610 C CA . PRO A 1 79 ? -31.847 -12.917 -0.997 1.00 95.00 79 PRO A CA 1
ATOM 611 C C . PRO A 1 79 ? -31.046 -11.799 -0.318 1.00 95.00 79 PRO A C 1
ATOM 613 O O . PRO A 1 79 ? -29.848 -11.684 -0.575 1.00 95.00 79 PRO A O 1
ATOM 616 N N . GLU A 1 80 ? -31.657 -11.018 0.576 1.00 94.50 80 GLU A N 1
ATOM 617 C CA . GLU A 1 80 ? -30.960 -9.945 1.302 1.00 94.50 80 GLU A CA 1
ATOM 618 C C . GLU A 1 80 ? -29.847 -10.496 2.191 1.00 94.50 80 GLU A C 1
ATOM 620 O O . GLU A 1 80 ? -28.710 -10.023 2.127 1.00 94.50 80 GLU A O 1
ATOM 625 N N . VAL A 1 81 ? -30.134 -11.557 2.953 1.00 96.25 81 VAL A N 1
ATOM 626 C CA . VAL A 1 81 ? -29.127 -12.205 3.804 1.00 96.25 81 VAL A CA 1
ATOM 627 C C . VAL A 1 81 ? -28.002 -12.818 2.967 1.00 96.25 81 VAL A C 1
ATOM 629 O O . VAL A 1 81 ? -26.834 -12.708 3.342 1.00 96.25 81 VAL A O 1
ATOM 632 N N . LYS A 1 82 ? -28.310 -13.400 1.796 1.00 96.62 82 LYS A N 1
ATOM 633 C CA . LYS A 1 82 ? -27.287 -13.899 0.860 1.00 96.62 82 LYS A CA 1
ATOM 634 C C . LYS A 1 82 ? -26.373 -12.776 0.368 1.00 96.62 82 LYS A C 1
ATOM 636 O O . LYS A 1 82 ? -25.154 -12.933 0.420 1.00 96.62 82 LYS A O 1
ATOM 641 N N . VAL A 1 83 ? -26.932 -11.642 -0.060 1.00 95.19 83 VAL A N 1
ATOM 642 C CA . VAL A 1 83 ? -26.146 -10.477 -0.508 1.00 95.19 83 VAL A CA 1
ATOM 643 C C . VAL A 1 83 ? -25.275 -9.940 0.629 1.00 95.19 83 VAL A C 1
ATOM 645 O O . VAL A 1 83 ? -24.084 -9.693 0.425 1.00 95.19 83 VAL A O 1
ATOM 648 N N . ALA A 1 84 ? -25.837 -9.803 1.831 1.00 95.44 84 ALA A N 1
ATOM 649 C CA . ALA A 1 84 ? -25.111 -9.376 3.022 1.00 95.44 84 ALA A CA 1
ATOM 650 C C . ALA A 1 84 ? -23.944 -10.324 3.347 1.00 95.44 84 ALA A C 1
ATOM 652 O O . ALA A 1 84 ? -22.815 -9.878 3.564 1.00 95.44 84 ALA A O 1
ATOM 653 N N . ARG A 1 85 ? -24.190 -11.642 3.321 1.00 96.00 85 ARG A N 1
ATOM 654 C CA . ARG A 1 85 ? -23.177 -12.682 3.556 1.00 96.00 85 ARG A CA 1
ATOM 655 C C . ARG A 1 85 ? -22.058 -12.617 2.524 1.00 96.00 85 ARG A C 1
ATOM 657 O O . ARG A 1 85 ? -20.897 -12.599 2.911 1.00 96.00 85 ARG A O 1
ATOM 664 N N . SER A 1 86 ? -22.383 -12.536 1.234 1.00 92.50 86 SER A N 1
ATOM 665 C CA . SER A 1 86 ? -21.374 -12.438 0.171 1.00 92.50 86 SER A CA 1
ATOM 666 C C . SER A 1 86 ? -20.495 -11.195 0.324 1.00 92.50 86 SER A C 1
ATOM 668 O O . SER A 1 86 ? -19.283 -11.285 0.143 1.00 92.50 86 SER A O 1
ATOM 670 N N . LYS A 1 87 ? -21.074 -10.051 0.714 1.00 87.25 87 LYS A N 1
ATOM 671 C CA . LYS A 1 87 ? -20.306 -8.832 1.015 1.00 87.25 87 LYS A CA 1
ATOM 672 C C . LYS A 1 87 ? -19.373 -9.025 2.210 1.00 87.25 87 LYS A C 1
ATOM 674 O O . LYS A 1 87 ? -18.217 -8.623 2.125 1.00 87.25 87 LYS A O 1
ATOM 679 N N . LEU A 1 88 ? -19.849 -9.655 3.287 1.00 89.75 88 LEU A N 1
ATOM 680 C CA . LEU A 1 88 ? -19.030 -9.960 4.463 1.00 89.75 88 LEU A CA 1
ATOM 681 C C . LEU A 1 88 ? -17.890 -10.934 4.128 1.00 89.75 88 LEU A C 1
ATOM 683 O O . LEU A 1 88 ? -16.760 -10.706 4.541 1.00 89.75 88 LEU A O 1
ATOM 687 N N . TYR A 1 89 ? -18.159 -11.999 3.374 1.00 89.75 89 TYR A N 1
ATOM 688 C CA . TYR A 1 89 ? -17.133 -12.979 3.008 1.00 89.75 89 TYR A CA 1
ATOM 689 C C . TYR A 1 89 ? -16.075 -12.360 2.109 1.00 89.75 89 TYR A C 1
ATOM 691 O O . TYR A 1 89 ? -14.899 -12.460 2.424 1.00 89.75 89 TYR A O 1
ATOM 699 N N . ALA A 1 90 ? -16.478 -11.620 1.073 1.00 80.75 90 ALA A N 1
ATOM 700 C CA . ALA A 1 90 ? -15.531 -10.880 0.245 1.00 80.75 90 ALA A CA 1
ATOM 701 C C . ALA A 1 90 ? -14.715 -9.876 1.075 1.00 80.75 90 ALA A C 1
ATOM 703 O O . ALA A 1 90 ? -13.541 -9.649 0.799 1.00 80.75 90 ALA A O 1
ATOM 704 N N . TYR A 1 91 ? -15.325 -9.267 2.092 1.00 76.56 91 TYR A N 1
ATOM 705 C CA . TYR A 1 91 ? -14.647 -8.363 3.011 1.00 76.56 91 TYR A CA 1
ATOM 706 C C . TYR A 1 91 ? -13.603 -9.083 3.885 1.00 76.56 91 TYR A C 1
ATOM 708 O O . TYR A 1 91 ? -12.482 -8.601 4.011 1.00 76.56 91 TYR A O 1
ATOM 716 N N . ILE A 1 92 ? -13.938 -10.249 4.439 1.00 75.81 92 ILE A N 1
ATOM 717 C CA . ILE A 1 92 ? -13.028 -11.057 5.267 1.00 75.81 92 ILE A CA 1
ATOM 718 C C . ILE A 1 92 ? -11.920 -11.689 4.422 1.00 75.81 92 ILE A C 1
ATOM 720 O O . ILE A 1 92 ? -10.761 -11.654 4.824 1.00 75.81 92 ILE A O 1
ATOM 724 N N . GLU A 1 93 ? -12.247 -12.212 3.238 1.00 70.88 93 GLU A N 1
ATOM 725 C CA . GLU A 1 93 ? -11.285 -12.784 2.286 1.00 70.88 93 GLU A CA 1
ATOM 726 C C . GLU A 1 93 ? -10.281 -11.740 1.787 1.00 70.88 93 GLU A C 1
ATOM 728 O O . GLU A 1 93 ? -9.103 -12.048 1.622 1.00 70.88 93 GLU A O 1
ATOM 733 N N . ARG A 1 94 ? -10.713 -10.485 1.597 1.00 66.38 94 ARG A N 1
ATOM 734 C CA . ARG A 1 94 ? -9.805 -9.362 1.298 1.00 66.38 94 ARG A CA 1
ATOM 735 C C . ARG A 1 94 ? -8.876 -9.017 2.464 1.00 66.38 94 ARG A C 1
ATOM 737 O O . ARG A 1 94 ? -7.908 -8.287 2.261 1.00 66.38 94 ARG A O 1
ATOM 744 N N . GLY A 1 95 ? -9.161 -9.536 3.655 1.00 64.31 95 GLY A N 1
ATOM 745 C CA . GLY A 1 95 ? -8.518 -9.145 4.894 1.00 64.31 95 GLY A CA 1
ATOM 746 C C . GLY A 1 95 ? -9.004 -7.783 5.381 1.00 64.31 95 GLY A C 1
ATOM 747 O O . GLY A 1 95 ? -9.543 -6.957 4.644 1.00 64.31 95 GLY A O 1
ATOM 748 N N . PHE A 1 96 ? -8.795 -7.540 6.668 1.00 67.88 96 PHE A N 1
ATOM 749 C CA . PHE A 1 96 ? -8.996 -6.226 7.263 1.00 67.88 96 PHE A CA 1
ATOM 750 C C . PHE A 1 96 ? -8.113 -5.190 6.551 1.00 67.88 96 PHE A C 1
ATOM 752 O O . PHE A 1 96 ? -6.906 -5.443 6.399 1.00 67.88 96 PHE A O 1
ATOM 759 N N . PRO A 1 97 ? -8.671 -4.045 6.114 1.00 75.50 97 PRO A N 1
ATOM 760 C CA . PRO A 1 97 ? -7.878 -2.980 5.533 1.00 75.50 97 PRO A CA 1
ATOM 761 C C . PRO A 1 97 ? -6.784 -2.534 6.498 1.00 75.50 97 PRO A C 1
ATOM 763 O O . PRO A 1 97 ? -6.930 -2.543 7.724 1.00 75.50 97 PRO A O 1
ATOM 766 N N . THR A 1 98 ? -5.666 -2.138 5.906 1.00 84.69 98 THR A N 1
ATOM 767 C CA . THR A 1 98 ? -4.606 -1.458 6.630 1.00 84.69 98 THR A CA 1
ATOM 768 C C . THR A 1 98 ? -4.877 0.033 6.599 1.00 84.69 98 THR A C 1
ATOM 770 O O . THR A 1 98 ? -5.167 0.581 5.540 1.00 84.69 98 THR A O 1
ATOM 773 N N . PHE A 1 99 ? -4.725 0.697 7.731 1.00 91.12 99 PHE A N 1
ATOM 774 C CA . PHE A 1 99 ? -4.700 2.147 7.822 1.00 91.12 99 PHE A CA 1
ATOM 775 C C . PHE A 1 99 ? -3.514 2.578 8.679 1.00 91.12 99 PHE A C 1
ATOM 777 O O . PHE A 1 99 ? -2.884 1.775 9.370 1.00 91.12 99 PHE A O 1
ATOM 784 N N . ILE A 1 100 ? -3.163 3.846 8.559 1.00 92.75 100 ILE A N 1
ATOM 785 C CA . ILE A 1 100 ? -2.017 4.465 9.198 1.00 92.75 100 ILE A CA 1
ATOM 786 C C . ILE A 1 100 ? -2.539 5.551 10.121 1.00 92.75 100 ILE A C 1
ATOM 788 O O . ILE A 1 100 ? -3.318 6.411 9.699 1.00 92.75 100 ILE A O 1
ATOM 792 N N . ILE A 1 101 ? -2.079 5.506 11.367 1.00 93.94 101 ILE A N 1
ATOM 793 C CA . ILE A 1 101 ? -2.196 6.615 12.305 1.00 93.94 101 ILE A CA 1
ATOM 794 C C . ILE A 1 101 ? -0.799 7.165 12.556 1.00 93.94 101 ILE A C 1
ATOM 796 O O . ILE A 1 101 ? 0.089 6.439 13.006 1.00 93.94 101 ILE A O 1
ATOM 800 N N . SER A 1 102 ? -0.613 8.446 12.254 1.00 91.81 102 SER A N 1
ATOM 801 C CA . SER A 1 102 ? 0.625 9.161 12.564 1.00 91.81 102 SER A CA 1
ATOM 802 C C . SER A 1 102 ? 0.461 9.862 13.900 1.00 91.81 102 SER A C 1
ATOM 804 O O . SER A 1 102 ? -0.490 10.622 14.068 1.00 91.81 102 SER A O 1
ATOM 806 N N . LEU A 1 103 ? 1.376 9.618 14.830 1.00 91.56 103 LEU A N 1
ATOM 807 C CA . LEU A 1 103 ? 1.417 10.262 16.137 1.00 91.56 103 LEU A CA 1
ATOM 808 C C . LEU A 1 103 ? 2.640 11.174 16.242 1.00 91.56 103 LEU A C 1
ATOM 810 O O . LEU A 1 103 ? 3.650 10.961 15.562 1.00 91.56 103 LEU A O 1
ATOM 814 N N . SER A 1 104 ? 2.561 12.183 17.104 1.00 87.50 104 SER A N 1
ATOM 815 C CA . SER A 1 104 ? 3.678 13.085 17.352 1.00 87.50 104 SER A CA 1
ATOM 816 C C . SER A 1 104 ? 4.860 12.380 18.026 1.00 87.50 104 SER A C 1
ATOM 818 O O . SER A 1 104 ? 4.726 11.411 18.773 1.00 87.50 104 SER A O 1
ATOM 820 N N . GLY A 1 105 ? 6.065 12.877 17.745 1.00 82.19 105 GLY A N 1
ATOM 821 C CA . GLY A 1 105 ? 7.312 12.357 18.299 1.00 82.19 105 GLY A CA 1
ATOM 822 C C . GLY A 1 105 ? 7.915 11.165 17.545 1.00 82.19 105 GLY A C 1
ATOM 823 O O . GLY A 1 105 ? 7.450 10.726 16.494 1.00 82.19 105 GLY A O 1
ATOM 824 N N . ARG A 1 106 ? 9.019 10.647 18.099 1.00 76.75 106 ARG A N 1
ATOM 825 C CA . ARG A 1 106 ? 9.803 9.545 17.515 1.00 76.75 106 ARG A CA 1
ATOM 826 C C . ARG A 1 106 ? 9.560 8.235 18.233 1.00 76.75 106 ARG A C 1
ATOM 828 O O . ARG A 1 106 ? 9.502 8.231 19.463 1.00 76.75 106 ARG A O 1
ATOM 835 N N . TYR A 1 107 ? 9.501 7.146 17.474 1.00 79.06 107 TYR A N 1
ATOM 836 C CA . TYR A 1 107 ? 9.485 5.799 18.028 1.00 79.06 107 TYR A CA 1
ATOM 837 C C . TYR A 1 107 ? 10.906 5.300 18.308 1.00 79.06 107 TYR A C 1
ATOM 839 O O . TYR A 1 107 ? 11.772 5.326 17.426 1.00 79.06 107 TYR A O 1
ATOM 847 N N . ASP A 1 108 ? 11.10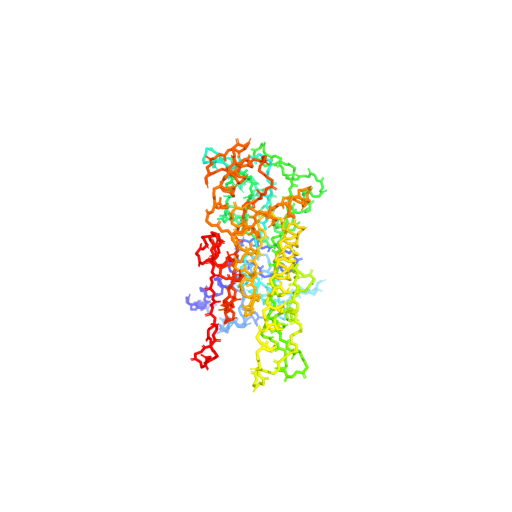3 4.795 19.521 1.00 81.38 108 ASP A N 1
ATOM 848 C CA . ASP A 1 108 ? 12.228 3.963 19.925 1.00 81.38 108 ASP A CA 1
ATOM 849 C C . ASP A 1 108 ? 11.712 2.817 20.816 1.00 81.38 108 ASP A C 1
ATOM 851 O O . ASP A 1 108 ? 10.553 2.810 21.240 1.00 81.38 108 ASP A O 1
ATOM 855 N N . GLN A 1 109 ? 12.571 1.840 21.112 1.00 77.19 109 GLN A N 1
ATOM 856 C CA . GLN A 1 109 ? 12.173 0.648 21.865 1.00 77.19 109 GLN A CA 1
ATOM 857 C C . GLN A 1 109 ? 11.662 0.961 23.284 1.00 77.19 109 GLN A C 1
ATOM 859 O O . GLN A 1 109 ? 10.873 0.187 23.824 1.00 77.19 109 GLN A O 1
ATOM 864 N N . SER A 1 110 ? 12.072 2.085 23.885 1.00 83.06 110 SER A N 1
ATOM 865 C CA . SER A 1 110 ? 11.588 2.505 25.205 1.00 83.06 110 SER A CA 1
ATOM 866 C C . SER A 1 110 ? 10.133 2.982 25.160 1.00 83.06 110 SER A C 1
ATOM 868 O O . SER A 1 110 ? 9.401 2.821 26.134 1.00 83.06 110 SER A O 1
ATOM 870 N N . LYS A 1 111 ? 9.670 3.466 24.001 1.00 83.88 111 LYS A N 1
ATOM 871 C CA . LYS A 1 111 ? 8.283 3.900 23.781 1.00 83.88 111 LYS A CA 1
ATOM 872 C C . LYS A 1 111 ? 7.325 2.784 23.381 1.00 83.88 111 LYS A C 1
ATOM 874 O O . LYS A 1 111 ? 6.151 3.060 23.140 1.00 83.88 111 LYS A O 1
ATOM 879 N N . LYS A 1 112 ? 7.773 1.526 23.345 1.00 87.31 112 LYS A N 1
ATOM 880 C CA . LYS A 1 112 ? 6.907 0.381 23.027 1.00 87.31 112 LYS A CA 1
ATOM 881 C C . LYS A 1 112 ? 5.644 0.350 23.899 1.00 87.31 112 LYS A C 1
ATOM 883 O O . LYS A 1 112 ? 4.552 0.205 23.367 1.00 87.31 112 LYS A O 1
ATOM 888 N N . GLY A 1 113 ? 5.778 0.590 25.207 1.00 90.69 113 GLY A N 1
ATOM 889 C CA . GLY A 1 113 ? 4.630 0.624 26.122 1.00 90.69 113 GLY A CA 1
ATOM 890 C C . GLY A 1 113 ? 3.615 1.728 25.800 1.00 90.69 113 GLY A C 1
ATOM 891 O O . GLY A 1 113 ? 2.416 1.511 25.937 1.00 90.69 113 GLY A O 1
ATOM 892 N N . MET A 1 114 ? 4.074 2.886 25.309 1.00 91.25 114 MET A N 1
ATOM 893 C CA . MET A 1 114 ? 3.179 3.962 24.863 1.00 91.25 114 MET A CA 1
ATOM 894 C C . MET A 1 114 ? 2.445 3.587 23.577 1.00 91.25 114 MET A C 1
ATOM 896 O O . MET A 1 114 ? 1.259 3.866 23.453 1.00 91.25 114 MET A O 1
ATOM 900 N N . VAL A 1 115 ? 3.129 2.932 22.634 1.00 91.38 115 VAL A N 1
ATOM 901 C CA . VAL A 1 115 ? 2.500 2.426 21.406 1.00 91.38 115 VAL A CA 1
ATOM 902 C C . VAL A 1 115 ? 1.439 1.377 21.734 1.00 91.38 115 VAL A C 1
ATOM 904 O O . VAL A 1 115 ? 0.319 1.467 21.233 1.00 91.38 115 VAL A O 1
ATOM 907 N N . ASP A 1 116 ? 1.751 0.433 22.621 1.00 92.81 116 ASP A N 1
ATOM 908 C CA . ASP A 1 116 ? 0.801 -0.590 23.061 1.00 92.81 116 ASP A CA 1
ATOM 909 C C . ASP A 1 116 ? -0.420 0.049 23.755 1.00 92.81 116 ASP A C 1
ATOM 911 O O . ASP A 1 116 ? -1.562 -0.327 23.476 1.00 92.81 116 ASP A O 1
ATOM 915 N N . ALA A 1 117 ? -0.202 1.074 24.590 1.00 94.75 117 ALA A N 1
ATOM 916 C CA . ALA A 1 117 ? -1.272 1.848 25.221 1.00 94.75 117 ALA A CA 1
ATOM 917 C C . ALA A 1 117 ? -2.110 2.643 24.204 1.00 94.75 117 ALA A C 1
ATOM 919 O O . ALA A 1 117 ? -3.336 2.654 24.297 1.00 94.75 117 ALA A O 1
ATOM 920 N N . ALA A 1 118 ? -1.486 3.259 23.197 1.00 94.88 118 ALA A N 1
ATOM 921 C CA . ALA A 1 118 ? -2.189 3.973 22.132 1.00 94.88 118 ALA A CA 1
ATOM 922 C C . ALA A 1 118 ? -3.102 3.030 21.330 1.00 94.88 118 ALA A C 1
ATOM 924 O O . ALA A 1 118 ? -4.256 3.364 21.058 1.00 94.88 118 ALA A O 1
ATOM 925 N N . VAL A 1 119 ? -2.624 1.823 21.005 1.00 93.94 119 VAL A N 1
ATOM 926 C CA . VAL A 1 119 ? -3.427 0.793 20.327 1.00 93.94 119 VAL A CA 1
ATOM 927 C C . VAL A 1 119 ? -4.575 0.309 21.217 1.00 93.94 119 VAL A C 1
ATOM 929 O O . VAL A 1 119 ? -5.690 0.131 20.729 1.00 93.94 119 VAL A O 1
ATOM 932 N N . ALA A 1 120 ? -4.346 0.130 22.521 1.00 93.12 120 ALA A N 1
ATOM 933 C CA . ALA A 1 120 ? -5.404 -0.234 23.464 1.00 93.12 120 ALA A CA 1
ATOM 934 C C . ALA A 1 120 ? -6.484 0.858 23.579 1.00 93.12 120 ALA A C 1
ATOM 936 O O . ALA A 1 120 ? -7.673 0.547 23.498 1.00 93.12 120 ALA A O 1
ATOM 937 N N . ASN A 1 121 ? -6.086 2.130 23.677 1.00 94.81 121 ASN A N 1
ATOM 938 C CA . ASN A 1 121 ? -7.008 3.268 23.680 1.00 94.81 121 ASN A CA 1
ATOM 939 C C . ASN A 1 121 ? -7.833 3.318 22.386 1.00 94.81 121 ASN A C 1
ATOM 941 O O . ASN A 1 121 ? -9.047 3.505 22.435 1.00 94.81 121 ASN A O 1
ATOM 945 N N . LEU A 1 122 ? -7.204 3.078 21.230 1.00 94.06 122 LEU A N 1
ATOM 946 C CA . LEU A 1 122 ? -7.902 3.001 19.945 1.00 94.06 122 LEU A CA 1
ATOM 947 C C . LEU A 1 122 ? -8.972 1.906 19.919 1.00 94.06 122 LEU A C 1
ATOM 949 O O . LEU A 1 122 ? -10.077 2.164 19.446 1.00 94.06 122 LEU A O 1
ATOM 953 N N . ARG A 1 123 ? -8.683 0.708 20.447 1.00 90.94 123 ARG A N 1
ATOM 954 C CA . ARG A 1 123 ? -9.678 -0.380 20.553 1.00 90.94 123 ARG A CA 1
ATOM 955 C C . ARG A 1 123 ? -10.895 0.055 21.356 1.00 90.94 123 ARG A C 1
ATOM 957 O O . ARG A 1 123 ? -12.016 -0.171 20.911 1.00 90.94 123 ARG A O 1
ATOM 964 N N . GLN A 1 124 ? -10.680 0.739 22.478 1.00 90.94 124 GLN A N 1
ATOM 965 C CA . GLN A 1 124 ? -11.762 1.242 23.326 1.00 90.94 124 GLN A CA 1
ATOM 966 C C . GLN A 1 124 ? -12.585 2.341 22.639 1.00 90.94 124 GLN A C 1
ATOM 968 O O . GLN A 1 124 ? -13.809 2.246 22.595 1.00 90.94 124 GLN A O 1
ATOM 973 N N . ILE A 1 125 ? -11.932 3.352 22.053 1.00 92.31 125 ILE A N 1
ATOM 974 C CA . ILE A 1 125 ? -12.601 4.475 21.368 1.00 92.31 125 ILE A CA 1
ATOM 975 C C . ILE A 1 125 ? -13.421 3.972 20.174 1.00 92.31 125 ILE A C 1
ATOM 977 O O . ILE A 1 125 ? -14.567 4.380 19.939 1.00 92.31 125 ILE A O 1
ATOM 981 N N . LEU A 1 126 ? -12.836 3.074 19.385 1.00 87.75 126 LEU A N 1
ATOM 982 C CA . LEU A 1 126 ? -13.456 2.599 18.156 1.00 87.75 126 LEU A CA 1
ATOM 983 C C . LEU A 1 126 ? -14.447 1.461 18.411 1.00 87.75 126 LEU A C 1
ATOM 985 O O . LEU A 1 126 ? -15.397 1.332 17.639 1.00 87.75 126 LEU A O 1
ATOM 989 N N . GLY A 1 127 ? -14.312 0.741 19.528 1.00 83.12 127 GLY A N 1
ATOM 990 C CA . GLY A 1 127 ? -15.109 -0.442 19.842 1.00 83.12 127 GLY A CA 1
ATOM 991 C C . GLY A 1 127 ? -14.758 -1.624 18.937 1.00 83.12 127 GLY A C 1
ATOM 992 O O . GLY A 1 127 ? -15.644 -2.388 18.565 1.00 83.12 127 GLY A O 1
ATOM 993 N N . ASP A 1 128 ? -13.490 -1.735 18.527 1.00 78.00 128 ASP A N 1
ATOM 994 C CA . ASP A 1 128 ? -13.017 -2.784 17.620 1.00 78.00 128 ASP A CA 1
ATOM 995 C C . ASP A 1 128 ? -11.773 -3.481 18.175 1.00 78.00 128 ASP A C 1
ATOM 997 O O . ASP A 1 128 ? -10.652 -2.981 18.074 1.00 78.00 128 ASP A O 1
ATOM 1001 N N . ASP A 1 129 ? -11.973 -4.677 18.723 1.00 75.75 129 ASP A N 1
ATOM 1002 C CA . ASP A 1 129 ? -10.893 -5.518 19.246 1.00 75.75 129 ASP A CA 1
ATOM 1003 C C . ASP A 1 129 ? -9.987 -6.099 18.146 1.00 75.75 129 ASP A C 1
ATOM 1005 O O . ASP A 1 129 ? -8.897 -6.592 18.443 1.00 75.75 129 ASP A O 1
ATOM 1009 N N . ASN A 1 130 ? -10.391 -6.011 16.871 1.00 70.88 130 ASN A N 1
ATOM 1010 C CA . ASN A 1 130 ? -9.599 -6.488 15.732 1.00 70.88 130 ASN A CA 1
ATOM 1011 C C . ASN A 1 130 ? -8.568 -5.463 15.250 1.00 70.88 130 ASN A C 1
ATOM 1013 O O . ASN A 1 130 ? -7.916 -5.698 14.236 1.00 70.88 130 ASN A O 1
ATOM 1017 N N . ILE A 1 131 ? -8.404 -4.329 15.942 1.00 84.25 131 ILE A N 1
ATOM 1018 C CA . ILE A 1 131 ? -7.287 -3.425 15.665 1.00 84.25 131 ILE A CA 1
ATOM 1019 C C . ILE A 1 131 ? -6.001 -4.143 16.062 1.00 84.25 131 ILE A C 1
ATOM 1021 O O . ILE A 1 131 ? -5.681 -4.291 17.246 1.00 84.25 131 ILE A O 1
ATOM 1025 N N . HIS A 1 132 ? -5.240 -4.569 15.067 1.00 80.62 132 HIS A N 1
ATOM 1026 C CA . HIS A 1 132 ? -3.950 -5.212 15.238 1.00 80.62 132 HIS A CA 1
ATOM 1027 C C . HIS A 1 132 ? -2.847 -4.282 14.754 1.00 80.62 132 HIS A C 1
ATOM 1029 O O . HIS A 1 132 ? -2.883 -3.783 13.629 1.00 80.62 132 HIS A O 1
ATOM 1035 N N . LEU A 1 133 ? -1.847 -4.063 15.605 1.00 87.44 133 LEU A N 1
ATOM 1036 C CA . LEU A 1 133 ? -0.622 -3.399 15.188 1.00 87.44 133 LEU A CA 1
ATOM 1037 C C . LEU A 1 133 ? 0.156 -4.347 14.279 1.00 87.44 133 LEU A C 1
ATOM 1039 O O . LEU A 1 133 ? 0.611 -5.396 14.728 1.00 87.44 133 LEU A O 1
ATOM 1043 N N . ILE A 1 134 ? 0.289 -3.972 13.009 1.00 83.88 134 ILE A N 1
ATOM 1044 C CA . ILE A 1 134 ? 1.162 -4.665 12.060 1.00 83.88 134 ILE A CA 1
ATOM 1045 C C . ILE A 1 134 ? 2.603 -4.238 12.330 1.00 83.88 134 ILE A C 1
ATOM 1047 O O . ILE A 1 134 ? 3.501 -5.068 12.426 1.00 83.88 134 ILE A O 1
ATOM 1051 N N . GLU A 1 135 ? 2.818 -2.927 12.443 1.00 82.81 135 GLU A N 1
ATOM 1052 C CA . GLU A 1 135 ? 4.150 -2.345 12.512 1.00 82.81 135 GLU A CA 1
ATOM 1053 C C . GLU A 1 135 ? 4.106 -0.953 13.150 1.00 82.81 135 GLU A C 1
ATOM 1055 O O . GLU A 1 135 ? 3.192 -0.167 12.887 1.00 82.81 135 GLU A O 1
ATOM 1060 N N . ALA A 1 136 ? 5.127 -0.648 13.954 1.00 83.94 136 ALA A N 1
ATOM 1061 C CA . ALA A 1 136 ? 5.470 0.708 14.360 1.00 83.94 136 ALA A CA 1
ATOM 1062 C C . ALA A 1 136 ? 6.820 1.084 13.734 1.00 83.94 136 ALA A C 1
ATOM 1064 O O . ALA A 1 136 ? 7.809 0.369 13.917 1.00 83.94 136 ALA A O 1
ATOM 1065 N N . GLN A 1 137 ? 6.872 2.184 12.983 1.00 75.19 137 GLN A N 1
ATOM 1066 C CA . GLN A 1 137 ? 8.079 2.561 12.240 1.00 75.19 137 GLN A CA 1
ATOM 1067 C C . GLN A 1 137 ? 9.134 3.203 13.157 1.00 75.19 137 GLN A C 1
ATOM 1069 O O . GLN A 1 137 ? 8.811 4.021 14.002 1.00 75.19 137 GLN A O 1
ATOM 1074 N N . ALA A 1 138 ? 10.423 2.885 13.007 1.00 64.69 138 ALA A N 1
ATOM 1075 C CA . ALA A 1 138 ? 11.481 3.549 13.783 1.00 64.69 138 ALA A CA 1
ATOM 1076 C C . ALA A 1 138 ? 11.701 5.006 13.334 1.00 64.69 138 ALA A C 1
ATOM 1078 O O . ALA A 1 138 ? 11.709 5.299 12.138 1.00 64.69 138 ALA A O 1
ATOM 1079 N N . GLY A 1 139 ? 11.928 5.915 14.290 1.00 64.88 139 GLY A N 1
ATOM 1080 C CA . GLY A 1 139 ? 12.199 7.336 14.021 1.00 64.88 139 GLY A CA 1
ATOM 1081 C C . GLY A 1 139 ? 10.957 8.222 13.868 1.00 64.88 139 GLY A C 1
ATOM 1082 O O . GLY A 1 139 ? 11.074 9.425 14.022 1.00 64.88 139 GLY A O 1
ATOM 1083 N N . SER A 1 140 ? 9.766 7.654 13.678 1.00 73.62 140 SER A N 1
ATOM 1084 C CA . SER A 1 140 ? 8.484 8.382 13.671 1.00 73.62 140 SER A CA 1
ATOM 1085 C C . SER A 1 140 ? 7.402 7.472 14.228 1.00 73.62 140 SER A C 1
ATOM 1087 O O . SER A 1 140 ? 7.423 6.287 13.924 1.00 73.62 140 SER A O 1
ATOM 1089 N N . ILE A 1 141 ? 6.478 7.961 15.051 1.00 84.06 141 ILE A N 1
ATOM 1090 C CA . ILE A 1 141 ? 5.431 7.086 15.594 1.00 84.06 141 ILE A CA 1
ATOM 1091 C C . ILE A 1 141 ? 4.330 6.910 14.543 1.00 84.06 141 ILE A C 1
ATOM 1093 O O . ILE A 1 141 ? 3.309 7.589 14.550 1.00 84.06 141 ILE A O 1
ATOM 1097 N N . LEU A 1 142 ? 4.568 5.999 13.604 1.00 88.25 142 LEU A N 1
ATOM 1098 C CA . LEU A 1 142 ? 3.603 5.593 12.589 1.00 88.25 142 LEU A CA 1
ATOM 1099 C C . LEU A 1 142 ? 3.073 4.220 12.941 1.00 88.25 142 LEU A C 1
ATOM 1101 O O . LEU A 1 142 ? 3.828 3.249 12.945 1.00 88.25 142 LEU A O 1
ATOM 1105 N N . LEU A 1 143 ? 1.780 4.151 13.225 1.00 92.00 143 LEU A N 1
ATOM 1106 C CA . LEU A 1 143 ? 1.096 2.910 13.530 1.00 92.00 143 LEU A CA 1
ATOM 1107 C C . LEU A 1 143 ? 0.441 2.400 12.258 1.00 92.00 143 LEU A C 1
ATOM 1109 O O . LEU A 1 143 ? -0.555 2.959 11.797 1.00 92.00 143 LEU A O 1
ATOM 1113 N N . ARG A 1 144 ? 0.994 1.327 11.694 1.00 90.50 144 ARG A N 1
ATOM 1114 C CA . ARG A 1 144 ? 0.337 0.575 10.631 1.00 90.50 144 ARG A CA 1
ATOM 1115 C C . ARG A 1 144 ? -0.586 -0.440 11.287 1.00 90.50 144 ARG A C 1
ATOM 1117 O O . ARG A 1 144 ? -0.130 -1.394 11.917 1.00 90.50 144 ARG A O 1
ATOM 1124 N N . LEU A 1 145 ? -1.882 -0.211 11.153 1.00 90.88 145 LEU A N 1
ATOM 1125 C CA . LEU A 1 145 ? -2.922 -0.955 11.845 1.00 90.88 145 LEU A CA 1
ATOM 1126 C C . LEU A 1 145 ? -3.758 -1.731 10.839 1.00 90.88 145 LEU A C 1
ATOM 1128 O O . LEU A 1 145 ? -4.165 -1.193 9.814 1.00 90.88 145 LEU A O 1
ATOM 1132 N N . GLN A 1 146 ? -4.037 -2.987 11.147 1.00 86.19 146 GLN A N 1
ATOM 1133 C CA . GLN A 1 146 ? -5.037 -3.785 10.459 1.00 86.19 146 GLN A CA 1
ATOM 1134 C C . GLN A 1 146 ? -6.325 -3.738 11.285 1.00 86.19 146 GLN A C 1
ATOM 1136 O O . GLN A 1 146 ? -6.267 -4.044 12.470 1.00 86.19 146 GLN A O 1
ATOM 1141 N N . SER A 1 147 ? -7.460 -3.329 10.711 1.00 84.56 147 SER A N 1
ATOM 1142 C CA . SER A 1 147 ? -8.742 -3.308 11.443 1.00 84.56 147 SER A CA 1
ATOM 1143 C C . SER A 1 147 ? -9.962 -3.330 10.528 1.00 84.56 147 SER A C 1
ATOM 1145 O O . SER A 1 147 ? -9.829 -3.349 9.305 1.00 84.56 147 SER A O 1
ATOM 1147 N N . SER A 1 148 ? -11.171 -3.320 11.101 1.00 77.50 148 SER A N 1
ATOM 1148 C CA . SER A 1 148 ? -12.384 -3.202 10.313 1.00 77.50 148 SER A CA 1
ATOM 1149 C C . SER A 1 148 ? -12.474 -1.880 9.539 1.00 77.50 148 SER A C 1
ATOM 1151 O O . SER A 1 148 ? -12.019 -0.829 9.993 1.00 77.50 148 SER A O 1
ATOM 1153 N N . ARG A 1 149 ? -13.113 -1.908 8.365 1.00 79.75 149 ARG A N 1
ATOM 1154 C CA . ARG A 1 149 ? -13.389 -0.700 7.579 1.00 79.75 149 ARG A CA 1
ATOM 1155 C C . ARG A 1 149 ? -14.279 0.280 8.341 1.00 79.75 149 ARG A C 1
ATOM 1157 O O . ARG A 1 149 ? -14.016 1.475 8.288 1.00 79.75 149 ARG A O 1
ATOM 1164 N N . GLY A 1 150 ? -15.265 -0.221 9.088 1.00 78.00 150 GLY A N 1
ATOM 1165 C CA . GLY A 1 150 ? -16.096 0.604 9.967 1.00 78.00 150 GLY A CA 1
ATOM 1166 C C . GLY A 1 150 ? -15.270 1.318 11.041 1.00 78.00 150 GLY A C 1
ATOM 1167 O O . GLY A 1 150 ? -15.433 2.520 11.237 1.00 78.00 150 GLY A O 1
ATOM 1168 N N . ALA A 1 151 ? -14.314 0.624 11.673 1.00 84.25 151 ALA A N 1
ATOM 1169 C CA . ALA A 1 151 ? -13.410 1.243 12.642 1.00 84.25 151 ALA A CA 1
ATOM 1170 C C . ALA A 1 151 ? -12.508 2.309 12.009 1.00 84.25 151 ALA A C 1
ATOM 1172 O O . ALA A 1 151 ? -12.341 3.379 12.591 1.00 84.25 151 ALA A O 1
ATOM 1173 N N . PHE A 1 152 ? -11.971 2.063 10.809 1.00 87.75 152 PHE A N 1
ATOM 1174 C CA . PHE A 1 152 ? -11.204 3.078 10.083 1.00 87.75 152 PHE A CA 1
ATOM 1175 C C . PHE A 1 152 ? -12.052 4.315 9.748 1.00 87.75 152 PHE A C 1
ATOM 1177 O O . PHE A 1 152 ? -11.633 5.444 10.005 1.00 87.75 152 PHE A O 1
ATOM 1184 N N . GLU A 1 153 ? -13.255 4.121 9.202 1.00 86.81 153 GLU A N 1
ATOM 1185 C CA . GLU A 1 153 ? -14.154 5.220 8.838 1.00 86.81 153 GLU A CA 1
ATOM 1186 C C . GLU A 1 153 ? -14.563 6.041 10.069 1.00 86.81 153 GLU A C 1
ATOM 1188 O O . GLU A 1 153 ? -14.520 7.273 10.011 1.00 86.81 153 GLU A O 1
ATOM 1193 N N . LYS A 1 154 ? -14.843 5.374 11.197 1.00 89.19 154 LYS A N 1
ATOM 1194 C CA . LYS A 1 154 ? -15.097 6.010 12.496 1.00 89.19 154 LYS A CA 1
ATOM 1195 C C . LYS A 1 154 ? -13.882 6.797 12.992 1.00 89.19 154 LYS A C 1
ATOM 1197 O O . LYS A 1 154 ? -14.027 7.958 13.355 1.00 89.19 154 LYS A O 1
ATOM 1202 N N . ALA A 1 155 ? -12.681 6.214 12.965 1.00 93.44 155 ALA A N 1
ATOM 1203 C CA . ALA A 1 155 ? -11.450 6.891 13.384 1.00 93.44 155 ALA A CA 1
ATOM 1204 C C . ALA A 1 155 ? -11.191 8.162 12.568 1.00 93.44 155 ALA A C 1
ATOM 1206 O O . ALA A 1 155 ? -10.851 9.208 13.117 1.00 93.44 155 ALA A O 1
ATOM 1207 N N . ARG A 1 156 ? -11.395 8.085 11.249 1.00 94.19 156 ARG A N 1
ATOM 1208 C CA . ARG A 1 156 ? -11.246 9.221 10.339 1.00 94.19 156 ARG A CA 1
ATOM 1209 C C . ARG A 1 156 ? -12.272 10.323 10.617 1.00 94.19 156 ARG A C 1
ATOM 1211 O O . ARG A 1 156 ? -11.917 11.495 10.531 1.00 94.19 156 ARG A O 1
ATOM 1218 N N . ASP A 1 157 ? -13.522 9.968 10.916 1.00 94.31 157 ASP A N 1
ATOM 1219 C CA . ASP A 1 157 ? -14.566 10.938 11.276 1.00 94.31 157 ASP A CA 1
ATOM 1220 C C . ASP A 1 157 ? -14.255 11.626 12.615 1.00 94.31 157 ASP A C 1
ATOM 1222 O O . ASP A 1 157 ? -14.232 12.854 12.675 1.00 94.31 157 ASP A O 1
ATOM 1226 N N . LEU A 1 158 ? -13.893 10.856 13.648 1.00 96.38 158 LEU A N 1
ATOM 1227 C CA . LEU A 1 158 ? -13.489 11.394 14.953 1.00 96.38 158 LEU A CA 1
ATOM 1228 C C . LEU A 1 158 ? -12.276 12.327 14.840 1.00 96.38 158 LEU A C 1
ATOM 1230 O O . LEU A 1 158 ? -12.273 13.409 15.421 1.00 96.38 158 LEU A O 1
ATOM 1234 N N . PHE A 1 159 ? -11.263 11.949 14.053 1.00 96.69 159 PHE A N 1
ATOM 1235 C CA . PHE A 1 159 ? -10.091 12.792 13.809 1.00 96.69 159 PHE A CA 1
ATOM 1236 C C . PHE A 1 159 ? -10.476 14.120 13.142 1.00 96.69 159 PHE A C 1
ATOM 1238 O O . PHE A 1 159 ? -10.063 15.182 13.597 1.00 96.69 159 PHE A O 1
ATOM 1245 N N . ARG A 1 160 ? -11.333 14.089 12.110 1.00 96.12 160 ARG A N 1
ATOM 1246 C CA . ARG A 1 160 ? -11.809 15.306 11.421 1.00 96.12 160 ARG A CA 1
ATOM 1247 C C . ARG A 1 160 ? -12.599 16.247 12.328 1.00 96.12 160 ARG A C 1
ATOM 1249 O O . ARG A 1 160 ? -12.570 17.452 12.104 1.00 96.12 160 ARG A O 1
ATOM 1256 N N . ARG A 1 161 ? -13.301 15.704 13.324 1.00 96.56 161 ARG A N 1
ATOM 1257 C CA . ARG A 1 161 ? -14.044 16.475 14.331 1.00 96.56 161 ARG A CA 1
ATOM 1258 C C . ARG A 1 161 ? -13.169 16.957 15.494 1.00 96.56 161 ARG A C 1
ATOM 1260 O O . ARG A 1 161 ? -13.651 17.716 16.325 1.00 96.56 161 ARG A O 1
ATOM 1267 N N . GLY A 1 162 ? -11.905 16.530 15.560 1.00 94.69 162 GLY A N 1
ATOM 1268 C CA . GLY A 1 162 ? -10.994 16.825 16.672 1.00 94.69 162 GLY A CA 1
ATOM 1269 C C . GLY A 1 162 ? -11.230 15.975 17.927 1.00 94.69 162 GLY A C 1
ATOM 1270 O O . GLY A 1 162 ? -10.596 16.211 18.950 1.00 94.69 162 GLY A O 1
ATOM 1271 N N . GLU A 1 163 ? -12.111 14.974 17.853 1.00 96.19 163 GLU A N 1
ATOM 1272 C CA . GLU A 1 163 ? -12.454 14.066 18.958 1.00 96.19 163 GLU A CA 1
ATOM 1273 C C . GLU A 1 163 ? -11.422 12.933 19.129 1.00 96.19 163 GLU A C 1
ATOM 1275 O O . GLU A 1 163 ? -11.340 12.317 20.188 1.00 96.19 163 GLU A O 1
ATOM 1280 N N . LEU A 1 164 ? -10.609 12.672 18.098 1.00 96.00 164 LEU A N 1
ATOM 1281 C CA . LEU A 1 164 ? -9.444 11.782 18.142 1.00 96.00 164 LEU A CA 1
ATOM 1282 C C . LEU A 1 164 ? -8.164 12.601 17.924 1.00 96.00 164 LEU A C 1
ATOM 1284 O O . LEU A 1 164 ? -7.508 12.473 16.896 1.00 96.00 164 LEU A O 1
ATOM 1288 N N . SER A 1 165 ? -7.851 13.491 18.863 1.00 95.25 165 SER A N 1
ATOM 1289 C CA . SER A 1 165 ? -6.684 14.385 18.799 1.00 95.25 165 SER A CA 1
ATOM 1290 C C . SER A 1 165 ? -5.469 13.868 19.569 1.00 95.25 165 SER A C 1
ATOM 1292 O O . SER A 1 165 ? -4.352 14.288 19.285 1.00 95.25 165 SER A O 1
ATOM 1294 N N . GLU A 1 166 ? -5.653 12.930 20.500 1.00 95.38 166 GLU A N 1
ATOM 1295 C CA . GLU A 1 166 ? -4.574 12.380 21.320 1.00 95.38 166 GLU A CA 1
ATOM 1296 C C . GLU A 1 166 ? -4.772 10.881 21.586 1.00 95.38 166 GLU A C 1
ATOM 1298 O O . GLU A 1 166 ? -5.889 10.403 21.793 1.00 95.38 166 GLU A O 1
ATOM 1303 N N . LEU A 1 167 ? -3.670 10.130 21.613 1.00 94.12 167 LEU A N 1
ATOM 1304 C CA . LEU A 1 167 ? -3.613 8.733 22.020 1.00 94.12 167 LEU A CA 1
ATOM 1305 C C . LEU A 1 167 ? -2.425 8.503 22.952 1.00 94.12 167 LEU A C 1
ATOM 1307 O O . LEU A 1 167 ? -1.272 8.590 22.539 1.00 94.12 167 LEU A O 1
ATOM 1311 N N . ALA A 1 168 ? -2.716 8.165 24.211 1.00 91.75 168 ALA A N 1
ATOM 1312 C CA . ALA A 1 168 ? -1.707 7.879 25.235 1.00 91.75 168 ALA A CA 1
ATOM 1313 C C . ALA A 1 168 ? -0.679 9.021 25.414 1.00 91.75 168 ALA A C 1
ATOM 1315 O O . ALA A 1 168 ? 0.523 8.767 25.514 1.00 91.75 168 ALA A O 1
ATOM 1316 N N . GLY A 1 169 ? -1.144 10.278 25.436 1.00 88.69 169 GLY A N 1
ATOM 1317 C CA . GLY A 1 169 ? -0.282 11.459 25.560 1.00 88.69 169 GLY A CA 1
ATOM 1318 C C . GLY A 1 169 ? 0.401 11.895 24.262 1.00 88.69 169 GLY A C 1
ATOM 1319 O O . GLY A 1 169 ? 1.220 12.811 24.291 1.00 88.69 169 GLY A O 1
ATOM 1320 N N . LEU A 1 170 ? 0.123 11.231 23.135 1.00 89.75 170 LEU A N 1
ATOM 1321 C CA . LEU A 1 170 ? 0.685 11.566 21.828 1.00 89.75 170 LEU A CA 1
ATOM 1322 C C . LEU A 1 170 ? -0.389 12.182 20.940 1.00 89.75 170 LEU A C 1
ATOM 1324 O O . LEU A 1 170 ? -1.433 11.574 20.711 1.00 89.75 170 LEU A O 1
ATOM 1328 N N . GLU A 1 171 ? -0.107 13.361 20.400 1.00 93.19 171 GLU A N 1
ATOM 1329 C CA . GLU A 1 171 ? -0.984 14.030 19.440 1.00 93.19 171 GLU A CA 1
ATOM 1330 C C . GLU A 1 171 ? -1.152 13.167 18.183 1.00 93.19 171 GLU A C 1
ATOM 1332 O O . GLU A 1 171 ? -0.177 12.650 17.631 1.00 93.19 171 GLU A O 1
ATOM 1337 N N . VAL A 1 172 ? -2.389 13.024 17.716 1.00 94.25 172 VAL A N 1
ATOM 1338 C CA . VAL A 1 172 ? -2.718 12.371 16.451 1.00 94.25 172 VAL A CA 1
ATOM 1339 C C . VAL A 1 172 ? -2.544 13.390 15.332 1.00 94.25 172 VAL A C 1
ATOM 1341 O O . VAL A 1 172 ? -3.254 14.384 15.271 1.00 94.25 172 VAL A O 1
ATOM 1344 N N . LEU A 1 173 ? -1.604 13.133 14.426 1.00 91.88 173 LEU A N 1
ATOM 1345 C CA . LEU A 1 173 ? -1.274 14.024 13.311 1.00 91.88 173 LEU A CA 1
ATOM 1346 C C . LEU A 1 173 ? -2.071 13.695 12.045 1.00 91.88 173 LEU A C 1
ATOM 1348 O O . LEU A 1 173 ? -2.372 14.581 11.248 1.00 91.88 173 LEU A O 1
ATOM 1352 N N . SER A 1 174 ? -2.380 12.416 11.814 1.00 93.06 174 SER A N 1
ATOM 1353 C CA . SER A 1 174 ? -3.191 11.992 10.669 1.00 93.06 174 SER A CA 1
ATOM 1354 C C . SER A 1 174 ? -3.772 10.590 10.835 1.00 93.06 174 SER A C 1
ATOM 1356 O O . SER A 1 174 ? -3.189 9.735 11.503 1.00 93.06 174 SER A O 1
ATOM 1358 N N . VAL A 1 175 ? -4.904 10.350 10.165 1.00 94.50 175 VAL A N 1
ATOM 1359 C CA . VAL A 1 175 ? -5.555 9.039 10.021 1.00 94.50 175 VAL A CA 1
ATOM 1360 C C . VAL A 1 175 ? -5.872 8.818 8.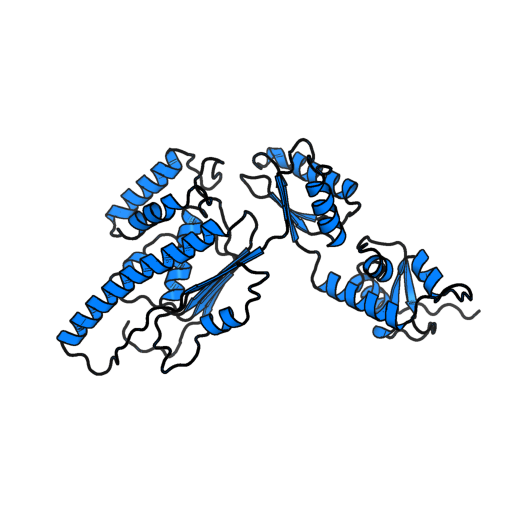543 1.00 94.50 175 VAL A C 1
ATOM 1362 O O . VAL A 1 175 ? -6.676 9.552 7.962 1.00 94.50 175 VAL A O 1
ATOM 1365 N N . ARG A 1 176 ? -5.237 7.828 7.908 1.00 92.56 176 ARG A N 1
ATOM 1366 C CA . ARG A 1 176 ? -5.337 7.616 6.451 1.00 92.56 176 ARG A CA 1
ATOM 1367 C C . ARG A 1 176 ? -5.160 6.157 6.043 1.00 92.56 176 ARG A C 1
ATOM 1369 O O . ARG A 1 176 ? -4.601 5.369 6.791 1.00 92.56 176 ARG A O 1
ATOM 1376 N N . GLU A 1 177 ? -5.572 5.804 4.831 1.00 89.88 177 GLU A N 1
ATOM 1377 C CA . GLU A 1 177 ? -5.175 4.537 4.203 1.00 89.88 177 GLU A CA 1
ATOM 1378 C C . GLU A 1 177 ? -3.811 4.693 3.501 1.00 89.88 177 GLU A C 1
ATOM 1380 O O . GLU A 1 177 ? -3.505 5.777 2.990 1.00 89.88 177 GLU A O 1
ATOM 1385 N N . PRO A 1 178 ? -2.974 3.638 3.460 1.00 89.50 178 PRO A N 1
ATOM 1386 C CA . PRO A 1 178 ? -1.783 3.623 2.625 1.00 89.50 178 PRO A CA 1
ATOM 1387 C C . PRO A 1 178 ? -2.185 3.587 1.152 1.00 89.50 178 PRO A C 1
ATOM 1389 O O . PRO A 1 178 ? -2.978 2.734 0.738 1.00 89.50 178 PRO A O 1
ATOM 1392 N N . LYS A 1 179 ? -1.584 4.453 0.335 1.00 91.75 179 LYS A N 1
ATOM 1393 C CA . LYS A 1 179 ? -1.781 4.413 -1.120 1.00 91.75 179 LYS A CA 1
ATOM 1394 C C . LYS A 1 179 ? -0.682 3.608 -1.805 1.00 91.75 179 LYS A C 1
ATOM 1396 O O . LYS A 1 179 ? 0.385 3.351 -1.241 1.00 91.75 179 LYS A O 1
ATOM 1401 N N . ASN A 1 180 ? -0.963 3.184 -3.034 1.00 95.19 180 ASN A N 1
ATOM 1402 C CA . ASN A 1 180 ? 0.034 2.555 -3.891 1.00 95.19 180 ASN A CA 1
ATOM 1403 C C . ASN A 1 180 ? 0.640 3.617 -4.805 1.00 95.19 180 ASN A C 1
ATOM 1405 O O . ASN A 1 180 ? -0.090 4.334 -5.489 1.00 95.19 180 ASN A O 1
ATOM 1409 N N . ILE A 1 181 ? 1.965 3.670 -4.844 1.00 97.75 181 ILE A N 1
ATOM 1410 C CA . ILE A 1 181 ? 2.740 4.509 -5.751 1.00 97.75 181 ILE A CA 1
ATOM 1411 C C . ILE A 1 181 ? 3.423 3.579 -6.742 1.00 97.75 181 ILE A C 1
ATOM 1413 O O . ILE A 1 181 ? 4.154 2.679 -6.333 1.00 97.75 181 ILE A O 1
ATOM 1417 N N . VAL A 1 182 ? 3.157 3.759 -8.031 1.00 98.00 182 VAL A N 1
ATOM 1418 C CA . VAL A 1 182 ? 3.620 2.850 -9.082 1.00 98.00 182 VAL A CA 1
ATOM 1419 C C . VAL A 1 182 ? 4.460 3.620 -10.090 1.00 98.00 182 VAL A C 1
ATOM 1421 O O . VAL A 1 182 ? 3.964 4.537 -10.741 1.00 98.00 182 VAL A O 1
ATOM 1424 N N . LEU A 1 183 ? 5.730 3.241 -10.222 1.00 97.38 183 LEU A N 1
ATOM 1425 C CA . LEU A 1 183 ? 6.638 3.763 -11.239 1.00 97.38 183 LEU A CA 1
ATOM 1426 C C . LEU A 1 183 ? 6.760 2.751 -12.378 1.00 97.38 183 LEU A C 1
ATOM 1428 O O . LEU A 1 183 ? 7.270 1.651 -12.173 1.00 97.38 183 LEU A O 1
ATOM 1432 N N . CYS A 1 184 ? 6.332 3.130 -13.574 1.00 94.56 184 CYS A N 1
ATOM 1433 C CA . CYS A 1 184 ? 6.467 2.351 -14.798 1.00 94.56 184 CYS A CA 1
ATOM 1434 C C . CYS A 1 184 ? 7.523 3.017 -15.688 1.00 94.56 184 CYS A C 1
ATOM 1436 O O . CYS A 1 184 ? 7.294 4.079 -16.261 1.00 94.56 184 CYS A O 1
ATOM 1438 N N . LEU A 1 185 ? 8.705 2.411 -15.751 1.00 91.31 185 LEU A N 1
ATOM 1439 C CA . LEU A 1 185 ? 9.907 2.967 -16.365 1.00 91.31 185 LEU A CA 1
ATOM 1440 C C . LEU A 1 185 ? 10.244 2.147 -17.606 1.00 91.31 185 LEU A C 1
ATOM 1442 O O . LEU A 1 185 ? 10.836 1.071 -17.513 1.00 91.31 185 LEU A O 1
ATOM 1446 N N . ASP A 1 186 ? 9.819 2.611 -18.772 1.00 87.44 186 ASP A N 1
ATOM 1447 C CA . ASP A 1 186 ? 9.956 1.825 -19.986 1.00 87.44 186 ASP A CA 1
ATOM 1448 C C . ASP A 1 186 ? 11.347 1.945 -20.621 1.00 87.44 186 ASP A C 1
ATOM 1450 O O . ASP A 1 186 ? 12.103 2.905 -20.425 1.00 87.44 186 ASP A O 1
ATOM 1454 N N . GLY A 1 187 ? 11.696 0.922 -21.389 1.00 72.12 187 GLY A N 1
ATOM 1455 C CA . GLY A 1 187 ? 12.867 0.919 -22.237 1.00 72.12 187 GLY A CA 1
ATOM 1456 C C . GLY A 1 187 ? 12.692 1.853 -23.428 1.00 72.12 187 GLY A C 1
ATOM 1457 O O . GLY A 1 187 ? 11.606 2.264 -23.818 1.00 72.12 187 GLY A O 1
ATOM 1458 N N . THR A 1 188 ? 13.807 2.177 -24.056 1.00 63.84 188 THR A N 1
ATOM 1459 C CA . THR A 1 188 ? 13.817 2.767 -25.397 1.00 63.84 188 THR A CA 1
ATOM 1460 C C . THR A 1 188 ? 13.349 1.741 -26.423 1.00 63.84 188 THR A C 1
ATOM 1462 O O . THR A 1 188 ? 14.035 0.739 -26.638 1.00 63.84 188 THR A O 1
ATOM 1465 N N . GLY A 1 189 ? 12.223 2.003 -27.068 1.00 54.44 189 GLY A N 1
ATOM 1466 C CA . GLY A 1 189 ? 11.705 1.191 -28.158 1.00 54.44 189 GLY A CA 1
ATOM 1467 C C . GLY A 1 189 ? 11.060 2.078 -29.208 1.00 54.44 189 GLY A C 1
ATOM 1468 O O . GLY A 1 189 ? 10.528 3.145 -28.900 1.00 54.44 189 GLY A O 1
ATOM 1469 N N . ASP A 1 190 ? 11.148 1.650 -30.460 1.00 48.03 190 ASP A N 1
ATOM 1470 C CA . ASP A 1 190 ? 10.454 2.278 -31.572 1.00 48.03 190 ASP A CA 1
ATOM 1471 C C . ASP A 1 190 ? 8.988 1.813 -31.524 1.00 48.03 190 ASP A C 1
ATOM 1473 O O . ASP A 1 190 ? 8.637 0.738 -32.016 1.00 48.03 190 ASP A O 1
ATOM 1477 N N . TRP A 1 191 ? 8.127 2.598 -30.861 1.00 49.50 191 TRP A N 1
ATOM 1478 C CA . TRP A 1 191 ? 6.686 2.324 -30.699 1.00 49.50 191 TRP A CA 1
ATOM 1479 C C . TRP A 1 191 ? 5.962 2.047 -32.024 1.00 49.50 191 TRP A C 1
ATOM 1481 O O . TRP A 1 191 ? 4.858 1.507 -32.033 1.00 49.50 191 TRP A O 1
ATOM 1491 N N . LEU A 1 192 ? 6.590 2.415 -33.140 1.00 42.00 192 LEU A N 1
ATOM 1492 C CA . LEU A 1 192 ? 6.061 2.304 -34.487 1.00 42.00 192 LEU A CA 1
ATOM 1493 C C . LEU A 1 192 ? 6.135 0.877 -35.066 1.00 42.00 192 LEU A C 1
ATOM 1495 O O . LEU A 1 192 ? 5.468 0.628 -36.066 1.00 42.00 192 LEU A O 1
ATOM 1499 N N . GLY A 1 193 ? 6.879 -0.065 -34.458 1.00 47.59 193 GLY A N 1
ATOM 1500 C CA . GLY A 1 193 ? 7.091 -1.405 -35.042 1.00 47.59 193 GLY A CA 1
ATOM 1501 C C . GLY A 1 193 ? 6.829 -2.632 -34.155 1.00 47.59 193 GLY A C 1
ATOM 1502 O O . GLY A 1 193 ? 6.546 -3.699 -34.693 1.00 47.59 193 GLY A O 1
ATOM 1503 N N . THR A 1 194 ? 6.914 -2.530 -32.822 1.00 55.28 194 THR A N 1
ATOM 1504 C CA . THR A 1 194 ? 6.972 -3.717 -31.928 1.00 55.28 194 THR A CA 1
ATOM 1505 C C . THR A 1 194 ? 5.745 -3.937 -31.037 1.00 55.28 194 THR A C 1
ATOM 1507 O O . THR A 1 194 ? 5.709 -4.900 -30.274 1.00 55.28 194 THR A O 1
ATOM 1510 N N . GLY A 1 195 ? 4.735 -3.066 -31.108 1.00 65.31 195 GLY A N 1
ATOM 1511 C CA . GLY A 1 195 ? 3.591 -3.096 -30.189 1.00 65.31 195 GLY A CA 1
ATOM 1512 C C . GLY A 1 195 ? 3.921 -2.570 -28.783 1.00 65.31 195 GLY A C 1
ATOM 1513 O O . GLY A 1 195 ? 5.008 -2.046 -28.535 1.00 65.31 195 GLY A O 1
ATOM 1514 N N . LYS A 1 196 ? 2.953 -2.664 -27.859 1.00 76.88 196 LYS A N 1
ATOM 1515 C CA . LYS A 1 196 ? 3.092 -2.161 -26.481 1.00 76.88 196 LYS A CA 1
ATOM 1516 C C . LYS A 1 196 ? 3.995 -3.064 -25.638 1.00 76.88 196 LYS A C 1
ATOM 1518 O O . LYS A 1 196 ? 3.759 -4.269 -25.578 1.00 76.88 196 LYS A O 1
ATOM 1523 N N . THR A 1 197 ? 4.953 -2.474 -24.923 1.00 85.75 197 THR A N 1
ATOM 1524 C CA . THR A 1 197 ? 5.806 -3.185 -23.954 1.00 85.75 197 THR A CA 1
ATOM 1525 C C . THR A 1 197 ? 4.992 -3.729 -22.773 1.00 85.75 197 THR A C 1
ATOM 1527 O O . THR A 1 197 ? 3.899 -3.240 -22.474 1.00 85.75 197 THR A O 1
ATOM 1530 N N . ASN A 1 198 ? 5.547 -4.695 -22.034 1.00 90.31 198 ASN A N 1
ATOM 1531 C CA . ASN A 1 198 ? 4.922 -5.183 -20.798 1.00 90.31 198 ASN A CA 1
ATOM 1532 C C . ASN A 1 198 ? 4.767 -4.071 -19.748 1.00 90.31 198 ASN A C 1
ATOM 1534 O O . ASN A 1 198 ? 3.794 -4.066 -19.002 1.00 90.31 198 ASN A O 1
ATOM 1538 N N . VAL A 1 199 ? 5.697 -3.111 -19.693 1.00 91.44 199 VAL A N 1
ATOM 1539 C CA . VAL A 1 199 ? 5.622 -1.979 -18.755 1.00 91.44 199 VAL A CA 1
ATOM 1540 C C . VAL A 1 199 ? 4.450 -1.062 -19.109 1.00 91.44 199 VAL A C 1
ATOM 1542 O O . VAL A 1 199 ? 3.698 -0.677 -18.214 1.00 91.44 199 VAL A O 1
ATOM 1545 N N . ALA A 1 200 ? 4.241 -0.771 -20.396 1.00 88.88 200 ALA A N 1
ATOM 1546 C CA . ALA A 1 200 ? 3.086 -0.006 -20.862 1.00 88.88 200 ALA A CA 1
ATOM 1547 C C . ALA A 1 200 ? 1.763 -0.743 -20.622 1.00 88.88 200 ALA A C 1
ATOM 1549 O O . ALA A 1 200 ? 0.800 -0.139 -20.161 1.00 88.88 200 ALA A O 1
ATOM 1550 N N . GLN A 1 201 ? 1.722 -2.057 -20.863 1.00 91.25 201 GLN A N 1
ATOM 1551 C CA . GLN A 1 201 ? 0.538 -2.873 -20.575 1.00 91.25 201 GLN A CA 1
ATOM 1552 C C . GLN A 1 201 ? 0.198 -2.881 -19.078 1.00 91.25 201 GLN A C 1
ATOM 1554 O O . GLN A 1 201 ? -0.966 -2.735 -18.713 1.00 91.25 201 GLN A O 1
ATOM 1559 N N . ILE A 1 202 ? 1.205 -3.000 -18.203 1.00 94.00 202 ILE A N 1
ATOM 1560 C CA . ILE A 1 202 ? 1.018 -2.877 -16.752 1.00 94.00 202 ILE A CA 1
ATOM 1561 C C . ILE A 1 202 ? 0.466 -1.494 -16.414 1.00 94.00 202 ILE A C 1
ATOM 1563 O O . ILE A 1 202 ? -0.510 -1.404 -15.674 1.00 94.00 202 ILE A O 1
ATOM 1567 N N . TYR A 1 203 ? 1.049 -0.427 -16.967 1.00 92.94 203 TYR A N 1
ATOM 1568 C CA . TYR A 1 203 ? 0.577 0.933 -16.723 1.00 92.94 203 TYR A CA 1
ATOM 1569 C C . TYR A 1 203 ? -0.883 1.123 -17.151 1.00 92.94 203 TYR A C 1
ATOM 1571 O O . TYR A 1 203 ? -1.659 1.706 -16.396 1.00 92.94 203 TYR A O 1
ATOM 1579 N N . ASP A 1 204 ? -1.292 0.584 -18.303 1.00 91.81 204 ASP A N 1
ATOM 1580 C CA . ASP A 1 204 ? -2.662 0.680 -18.822 1.00 91.81 204 ASP A CA 1
ATOM 1581 C C . ASP A 1 204 ? -3.705 0.087 -17.862 1.00 91.81 204 ASP A C 1
ATOM 1583 O O . ASP A 1 204 ? -4.780 0.668 -17.707 1.00 91.81 204 ASP A O 1
ATOM 1587 N N . VAL A 1 205 ? -3.377 -0.995 -17.146 1.00 95.25 205 VAL A N 1
ATOM 1588 C CA . VAL A 1 205 ? -4.319 -1.680 -16.238 1.00 95.25 205 VAL A CA 1
ATOM 1589 C C . VAL A 1 205 ? -4.346 -1.135 -14.805 1.00 95.25 205 VAL A C 1
ATOM 1591 O O . VAL A 1 205 ? -5.178 -1.569 -14.012 1.00 95.25 205 VAL A O 1
ATOM 1594 N N . LEU A 1 206 ? -3.469 -0.187 -14.448 1.00 92.94 206 LEU A N 1
ATOM 1595 C CA . LEU A 1 206 ? -3.486 0.438 -13.114 1.00 92.94 206 LEU A CA 1
ATOM 1596 C C . LEU A 1 206 ? -4.789 1.217 -12.858 1.00 92.94 206 LEU A C 1
ATOM 1598 O O . LEU A 1 206 ? -5.370 1.780 -13.787 1.00 92.94 206 LEU A O 1
ATOM 1602 N N . ASP A 1 207 ? -5.200 1.330 -11.596 1.00 92.69 207 ASP A N 1
ATOM 1603 C CA . ASP A 1 207 ? -6.320 2.176 -11.164 1.00 92.69 207 ASP A CA 1
ATOM 1604 C C . ASP A 1 207 ? -5.792 3.578 -10.802 1.00 92.69 207 ASP A C 1
ATOM 1606 O O . ASP A 1 207 ? -5.299 3.808 -9.697 1.00 92.69 207 ASP A O 1
ATOM 1610 N N . LYS A 1 208 ? -5.866 4.523 -11.749 1.00 88.75 208 LYS A N 1
ATOM 1611 C CA . LYS A 1 208 ? -5.269 5.870 -11.616 1.00 88.75 208 LYS A CA 1
ATOM 1612 C C . LYS A 1 208 ? -6.036 6.755 -10.630 1.00 88.75 208 LYS A C 1
ATOM 1614 O O . LYS A 1 208 ? -5.517 7.787 -10.221 1.00 88.75 208 LYS A O 1
ATOM 1619 N N . GLU A 1 209 ? -7.245 6.359 -10.237 1.00 86.62 209 GLU A N 1
ATOM 1620 C CA . GLU A 1 209 ? -8.028 7.079 -9.230 1.00 86.62 209 GLU A CA 1
ATOM 1621 C C . GLU A 1 209 ? -7.571 6.724 -7.812 1.00 86.62 209 GLU A C 1
ATOM 1623 O O . GLU A 1 209 ? -7.643 7.554 -6.907 1.00 86.62 209 GLU A O 1
ATOM 1628 N N . LYS A 1 210 ? -7.078 5.493 -7.607 1.00 85.75 210 LYS A N 1
ATOM 1629 C CA . LYS A 1 210 ? -6.633 5.003 -6.290 1.00 85.75 210 LYS A CA 1
ATOM 1630 C C . LYS A 1 210 ? -5.117 4.935 -6.123 1.00 85.75 210 LYS A C 1
ATOM 1632 O O . LYS A 1 210 ? -4.636 4.765 -5.001 1.00 85.75 210 LYS A O 1
ATOM 1637 N N . GLN A 1 211 ? -4.360 5.005 -7.214 1.00 92.00 211 GLN A N 1
ATOM 1638 C CA . GLN A 1 211 ? -2.913 4.807 -7.220 1.00 92.00 211 GLN A CA 1
ATOM 1639 C C . GLN A 1 211 ? -2.200 6.010 -7.841 1.00 92.00 211 GLN A C 1
ATOM 1641 O O . GLN A 1 211 ? -2.564 6.473 -8.921 1.00 92.00 211 GLN A O 1
ATOM 1646 N N . ALA A 1 212 ? -1.123 6.469 -7.202 1.00 95.62 212 ALA A N 1
ATOM 1647 C CA . ALA A 1 212 ? -0.246 7.480 -7.782 1.00 95.62 212 ALA A CA 1
ATOM 1648 C C . ALA A 1 212 ? 0.659 6.809 -8.823 1.00 95.62 212 ALA A C 1
ATOM 1650 O O . ALA A 1 212 ? 1.603 6.100 -8.470 1.00 95.62 212 ALA A O 1
ATOM 1651 N N . CYS A 1 213 ? 0.354 7.001 -10.105 1.00 95.00 213 CYS A N 1
ATOM 1652 C CA . CYS A 1 213 ? 1.019 6.298 -11.200 1.00 95.00 213 CYS A CA 1
ATOM 1653 C C . CYS A 1 213 ? 1.920 7.243 -12.004 1.00 95.00 213 CYS A C 1
ATOM 1655 O O . CYS A 1 213 ? 1.468 8.285 -12.473 1.00 95.00 213 CYS A O 1
ATOM 1657 N N . PHE A 1 214 ? 3.167 6.840 -12.229 1.00 93.44 214 PHE A N 1
ATOM 1658 C CA . PHE A 1 214 ? 4.120 7.529 -13.095 1.00 93.44 214 PHE A CA 1
ATOM 1659 C C . PHE A 1 214 ? 4.510 6.622 -14.256 1.00 93.44 214 PHE A C 1
ATOM 1661 O O . PHE A 1 214 ? 4.838 5.457 -14.035 1.00 93.44 214 PHE A O 1
ATOM 1668 N N . TYR A 1 215 ? 4.501 7.159 -15.474 1.00 89.62 215 TYR A N 1
ATOM 1669 C CA . TYR A 1 215 ? 4.955 6.455 -16.667 1.00 89.62 215 TYR A CA 1
ATOM 1670 C C . TYR A 1 215 ? 6.021 7.261 -17.399 1.00 89.62 215 TYR A C 1
ATOM 1672 O O . TYR A 1 215 ? 5.807 8.428 -17.725 1.00 89.62 215 TYR A O 1
ATOM 1680 N N . ASP A 1 216 ? 7.145 6.613 -17.687 1.00 84.94 216 ASP A N 1
ATOM 1681 C CA . ASP A 1 216 ? 8.178 7.117 -18.583 1.00 84.94 216 ASP A CA 1
ATOM 1682 C C . ASP A 1 216 ? 8.253 6.215 -19.820 1.00 84.94 216 ASP A C 1
ATOM 1684 O O . ASP A 1 216 ? 8.643 5.057 -19.720 1.00 84.94 216 ASP A O 1
ATOM 1688 N N . GLY A 1 217 ? 7.894 6.748 -20.990 1.00 69.75 217 GLY A N 1
ATOM 1689 C CA . GLY A 1 217 ? 7.780 5.984 -22.242 1.00 69.75 217 GLY A CA 1
ATOM 1690 C C . GLY A 1 217 ? 9.093 5.718 -22.988 1.00 69.75 217 GLY A C 1
ATOM 1691 O O . GLY A 1 217 ? 9.062 5.493 -24.199 1.00 69.75 217 GLY A O 1
ATOM 1692 N N . GLY A 1 218 ? 10.248 5.793 -22.318 1.00 63.81 218 GLY A N 1
ATOM 1693 C CA . GLY A 1 218 ? 11.545 5.614 -22.978 1.00 63.81 218 GLY A CA 1
ATOM 1694 C C . GLY A 1 218 ? 11.937 6.780 -23.902 1.00 63.81 218 GLY A C 1
ATOM 1695 O O . GLY A 1 218 ? 11.386 7.875 -23.818 1.00 63.81 218 GLY A O 1
ATOM 1696 N N . ILE A 1 219 ? 12.969 6.584 -24.726 1.00 50.56 219 ILE A N 1
ATOM 1697 C CA . ILE A 1 219 ? 13.302 7.453 -25.868 1.00 50.56 219 ILE A CA 1
ATOM 1698 C C . ILE A 1 219 ? 13.131 6.629 -27.133 1.00 50.56 219 ILE A C 1
ATOM 1700 O O . ILE A 1 219 ? 13.681 5.528 -27.224 1.00 50.56 219 ILE A O 1
ATOM 1704 N N . GLY A 1 220 ? 12.427 7.186 -28.118 1.00 43.81 220 GLY A N 1
ATOM 1705 C CA . GLY A 1 220 ? 12.433 6.660 -29.478 1.00 43.81 220 GLY A CA 1
ATOM 1706 C C . GLY A 1 220 ? 13.857 6.699 -30.022 1.00 43.81 220 GLY A C 1
ATOM 1707 O O . GLY A 1 220 ? 14.441 7.768 -30.172 1.00 43.81 220 GLY A O 1
ATOM 1708 N N . THR A 1 221 ? 14.446 5.530 -30.257 1.00 37.12 221 THR A N 1
ATOM 1709 C CA . THR A 1 221 ? 15.764 5.424 -30.887 1.00 37.12 221 THR A CA 1
ATOM 1710 C C . THR A 1 221 ? 15.555 4.782 -32.250 1.00 37.12 221 THR A C 1
ATOM 1712 O O . THR A 1 221 ? 15.404 3.570 -32.342 1.00 37.12 221 THR A O 1
ATOM 1715 N N . LEU A 1 222 ? 15.515 5.598 -33.302 1.00 35.75 222 LEU A N 1
ATOM 1716 C CA . LEU A 1 222 ? 15.599 5.116 -34.678 1.00 35.75 222 LEU A CA 1
ATOM 1717 C C . LEU A 1 222 ? 17.044 4.700 -34.925 1.00 35.75 222 LEU A C 1
ATOM 1719 O O . LEU A 1 222 ? 17.922 5.560 -34.929 1.00 35.75 222 LEU A O 1
ATOM 1723 N N . THR A 1 223 ? 17.327 3.411 -35.094 1.00 38.03 223 THR A N 1
ATOM 1724 C CA . THR A 1 223 ? 18.481 2.956 -35.890 1.00 38.03 223 THR A CA 1
ATOM 1725 C C . THR A 1 223 ? 18.446 1.445 -36.079 1.00 38.03 223 THR A C 1
ATOM 1727 O O . THR A 1 223 ? 18.529 0.685 -35.118 1.00 38.03 223 THR A O 1
ATOM 1730 N N . ASP A 1 224 ? 18.375 1.016 -37.340 1.00 42.31 224 ASP A N 1
ATOM 1731 C CA . ASP A 1 224 ? 18.617 -0.367 -37.745 1.00 42.31 224 ASP A CA 1
ATOM 1732 C C . ASP A 1 224 ? 20.115 -0.702 -37.544 1.00 42.31 224 ASP A C 1
ATOM 1734 O O . ASP A 1 224 ? 20.975 -0.085 -38.187 1.00 42.31 224 ASP A O 1
ATOM 1738 N N . PRO A 1 225 ? 20.476 -1.644 -36.649 1.00 43.81 225 PRO A N 1
ATOM 1739 C CA . PRO A 1 225 ? 21.869 -1.959 -36.331 1.00 43.81 225 PRO A CA 1
ATOM 1740 C C . PRO A 1 225 ? 22.641 -2.647 -37.466 1.00 43.81 225 PRO A C 1
ATOM 1742 O O . PRO A 1 225 ? 23.859 -2.807 -37.361 1.00 43.81 225 PRO A O 1
ATOM 1745 N N . LYS A 1 226 ? 21.977 -3.079 -38.547 1.00 44.22 226 LYS A N 1
ATOM 1746 C CA . LYS A 1 226 ? 22.595 -3.938 -39.572 1.00 44.22 226 LYS A CA 1
ATOM 1747 C C . LYS A 1 226 ? 23.462 -3.205 -40.610 1.00 44.22 226 LYS A C 1
ATOM 1749 O O . LYS A 1 226 ? 23.986 -3.857 -41.508 1.00 44.22 226 LYS A O 1
ATOM 1754 N N . ALA A 1 227 ? 23.687 -1.891 -40.482 1.00 47.34 227 ALA A N 1
ATOM 1755 C CA . ALA A 1 227 ? 24.384 -1.087 -41.502 1.00 47.34 227 ALA A CA 1
ATOM 1756 C C . ALA A 1 227 ? 25.466 -0.113 -40.970 1.00 47.34 227 ALA A C 1
ATOM 1758 O O . ALA A 1 227 ? 25.606 1.003 -41.473 1.00 47.34 227 ALA A O 1
ATOM 1759 N N . LEU A 1 228 ? 26.248 -0.467 -39.942 1.00 49.06 228 LEU A N 1
ATOM 1760 C CA . LEU A 1 228 ? 27.120 0.521 -39.276 1.00 49.06 228 LEU A CA 1
ATOM 1761 C C . LEU A 1 228 ? 28.575 0.557 -39.796 1.00 49.06 228 LEU A C 1
ATOM 1763 O O . LEU A 1 228 ? 29.426 -0.262 -39.448 1.00 49.06 228 LEU A O 1
ATOM 1767 N N . SER A 1 229 ? 28.883 1.608 -40.566 1.00 57.91 229 SER A N 1
ATOM 1768 C CA . SER A 1 229 ? 30.241 2.065 -40.916 1.00 57.91 229 SER A CA 1
ATOM 1769 C C . SER A 1 229 ? 30.974 2.717 -39.716 1.00 57.91 229 SER A C 1
ATOM 1771 O O . SER A 1 229 ? 30.421 2.841 -38.621 1.00 57.91 229 SER A O 1
ATOM 1773 N N . LYS A 1 230 ? 32.226 3.192 -39.887 1.00 51.78 230 LYS A N 1
ATOM 1774 C CA . LYS A 1 230 ? 32.962 3.972 -38.852 1.00 51.78 230 LYS A CA 1
ATOM 1775 C C . LYS A 1 230 ? 32.157 5.178 -38.328 1.00 51.78 230 LYS A C 1
ATOM 1777 O O . LYS A 1 230 ? 32.251 5.487 -37.144 1.00 51.78 230 LYS A O 1
ATOM 1782 N N . ILE A 1 231 ? 31.359 5.812 -39.191 1.00 51.12 231 ILE A N 1
ATOM 1783 C CA . ILE A 1 231 ? 30.470 6.938 -38.853 1.00 51.12 231 ILE A CA 1
ATOM 1784 C C . ILE A 1 231 ? 29.298 6.447 -37.997 1.00 51.12 231 ILE A C 1
ATOM 1786 O O . ILE A 1 231 ? 28.956 7.075 -37.000 1.00 51.12 231 ILE A O 1
ATOM 1790 N N . GLY A 1 232 ? 28.771 5.260 -38.303 1.00 50.34 232 GLY A N 1
ATOM 1791 C CA . GLY A 1 232 ? 27.750 4.593 -37.503 1.00 50.34 232 GLY A CA 1
ATOM 1792 C C . GLY A 1 232 ? 28.155 4.384 -36.040 1.00 50.34 232 GLY A C 1
ATOM 1793 O O . GLY A 1 232 ? 27.372 4.664 -35.139 1.00 50.34 232 GLY A O 1
ATOM 1794 N N . ARG A 1 233 ? 29.408 3.987 -35.775 1.00 52.97 233 ARG A N 1
ATOM 1795 C CA . ARG A 1 233 ? 29.928 3.856 -34.396 1.00 52.97 233 ARG A CA 1
ATOM 1796 C C . ARG A 1 233 ? 30.064 5.193 -33.661 1.00 52.97 233 ARG A C 1
ATOM 1798 O O . ARG A 1 233 ? 29.980 5.223 -32.437 1.00 52.97 233 ARG A O 1
ATOM 1805 N N . MET A 1 234 ? 30.297 6.290 -34.381 1.00 49.69 234 MET A N 1
ATOM 1806 C CA . MET A 1 234 ? 30.351 7.637 -33.801 1.00 49.69 234 MET A CA 1
ATOM 1807 C C . MET A 1 234 ? 28.947 8.147 -33.461 1.00 49.69 234 MET A C 1
ATOM 1809 O O . MET A 1 234 ? 28.744 8.683 -32.376 1.00 49.69 234 MET A O 1
ATOM 1813 N N . VAL A 1 235 ? 27.976 7.899 -34.346 1.00 51.44 235 VAL A N 1
ATOM 1814 C CA . VAL A 1 235 ? 26.552 8.173 -34.105 1.00 51.44 235 VAL A CA 1
ATOM 1815 C C . VAL A 1 235 ? 26.045 7.358 -32.916 1.00 51.44 235 VAL A C 1
ATOM 1817 O O . VAL A 1 235 ? 25.434 7.933 -32.026 1.00 51.44 235 VAL A O 1
ATOM 1820 N N . LEU A 1 236 ? 26.385 6.068 -32.825 1.00 54.41 236 LEU A N 1
ATOM 1821 C CA . LEU A 1 236 ? 26.017 5.217 -31.689 1.00 54.41 236 LEU A CA 1
ATOM 1822 C C . LEU A 1 236 ? 26.564 5.764 -30.359 1.00 54.41 236 LEU A C 1
ATOM 1824 O O . LEU A 1 236 ? 25.822 5.865 -29.394 1.00 54.41 236 LEU A O 1
ATOM 1828 N N . LYS A 1 237 ? 27.823 6.226 -30.329 1.00 50.84 237 LYS A N 1
ATOM 1829 C CA . LYS A 1 237 ? 28.409 6.872 -29.140 1.00 50.84 237 LYS A CA 1
ATOM 1830 C C . LYS A 1 237 ? 27.721 8.188 -28.765 1.00 50.84 237 LYS A C 1
ATOM 1832 O O . LYS A 1 237 ? 27.564 8.472 -27.582 1.00 50.84 237 LYS A O 1
ATOM 1837 N N . LEU A 1 238 ? 27.330 9.006 -29.744 1.00 48.56 238 LEU A N 1
ATOM 1838 C CA . LEU A 1 238 ? 26.578 10.241 -29.491 1.00 48.56 238 LEU A CA 1
ATOM 1839 C C . LEU A 1 238 ? 25.160 9.939 -28.987 1.00 48.56 238 LEU A C 1
ATOM 1841 O O . LEU A 1 238 ? 24.692 10.597 -28.060 1.00 48.56 238 LEU A O 1
ATOM 1845 N N . LEU A 1 239 ? 24.515 8.907 -29.537 1.00 52.06 239 LEU A N 1
ATOM 1846 C CA . LEU A 1 239 ? 23.235 8.388 -29.060 1.00 52.06 239 LEU A CA 1
ATOM 1847 C C . LEU A 1 239 ? 23.354 7.813 -27.645 1.00 52.06 239 LEU A C 1
ATOM 1849 O O . LEU A 1 239 ? 22.479 8.076 -26.832 1.00 52.06 239 LEU A O 1
ATOM 1853 N N . ASP A 1 240 ? 24.443 7.118 -27.309 1.00 53.66 240 ASP A N 1
ATOM 1854 C CA . ASP A 1 240 ? 24.710 6.627 -25.953 1.00 53.66 240 ASP A CA 1
ATOM 1855 C C . ASP A 1 240 ? 24.931 7.775 -24.955 1.00 53.66 240 ASP A C 1
ATOM 1857 O O . ASP A 1 240 ? 24.459 7.704 -23.820 1.00 53.66 240 ASP A O 1
ATOM 1861 N N . LEU A 1 241 ? 25.595 8.867 -25.358 1.00 50.53 241 LEU A N 1
ATOM 1862 C CA . LEU A 1 241 ? 25.721 10.076 -24.530 1.00 50.53 241 LEU A CA 1
ATOM 1863 C C . LEU A 1 241 ? 24.373 10.800 -24.349 1.00 50.53 241 LEU A C 1
ATOM 1865 O O . LEU A 1 241 ? 24.059 11.256 -23.244 1.00 50.53 241 LEU A O 1
ATOM 1869 N N . GLY A 1 242 ? 23.558 10.888 -25.403 1.00 52.19 242 GLY A N 1
ATOM 1870 C CA . GLY A 1 242 ? 22.188 11.407 -25.325 1.00 52.19 242 GLY A CA 1
ATOM 1871 C C . GLY A 1 242 ? 21.296 10.535 -24.435 1.00 52.19 242 GLY A C 1
ATOM 1872 O O . GLY A 1 242 ? 20.604 11.038 -23.550 1.00 52.19 242 GLY A O 1
ATOM 1873 N N . ALA A 1 243 ? 21.403 9.215 -24.577 1.00 54.28 243 ALA A N 1
ATOM 1874 C CA . ALA A 1 243 ? 20.720 8.231 -23.749 1.00 54.28 243 ALA A CA 1
ATOM 1875 C C . ALA A 1 243 ? 21.178 8.308 -22.284 1.00 54.28 243 ALA A C 1
ATOM 1877 O O . ALA A 1 243 ? 20.353 8.230 -21.380 1.00 54.28 243 ALA A O 1
ATOM 1878 N N . ALA A 1 244 ? 22.459 8.547 -22.011 1.00 55.69 244 ALA A N 1
ATOM 1879 C CA . ALA A 1 244 ? 22.952 8.758 -20.653 1.00 55.69 244 ALA A CA 1
ATOM 1880 C C . ALA A 1 244 ? 22.391 10.029 -20.000 1.00 55.69 244 ALA A C 1
ATOM 1882 O O . ALA A 1 244 ? 21.997 10.009 -18.832 1.00 55.69 244 ALA A O 1
ATOM 1883 N N . THR A 1 245 ? 22.337 11.127 -20.757 1.00 55.84 245 THR A N 1
ATOM 1884 C CA . THR A 1 245 ? 21.763 12.399 -20.291 1.00 55.84 245 THR A CA 1
ATOM 1885 C C . THR A 1 245 ? 20.281 12.220 -19.975 1.00 55.84 245 THR A C 1
ATOM 1887 O O . THR A 1 245 ? 19.812 12.617 -18.909 1.00 55.84 245 THR A O 1
ATOM 1890 N N . SER A 1 246 ? 19.576 11.482 -20.828 1.00 64.75 246 SER A N 1
ATOM 1891 C CA . SER A 1 246 ? 18.171 11.161 -20.619 1.00 64.75 246 SER A CA 1
ATOM 1892 C C . SER A 1 246 ? 17.902 10.191 -19.472 1.00 64.75 246 SER A C 1
ATOM 1894 O O . SER A 1 246 ? 16.934 10.375 -18.749 1.00 64.75 246 SER A O 1
ATOM 1896 N N . LEU A 1 247 ? 18.752 9.179 -19.251 1.00 67.50 247 LEU A N 1
ATOM 1897 C CA . LEU A 1 247 ? 18.619 8.248 -18.130 1.00 67.50 247 LEU A CA 1
ATOM 1898 C C . LEU A 1 247 ? 18.677 9.024 -16.816 1.00 67.50 247 LEU A C 1
ATOM 1900 O O . LEU A 1 247 ? 17.932 8.737 -15.878 1.00 67.50 247 LEU A O 1
ATOM 1904 N N . ARG A 1 248 ? 19.527 10.055 -16.789 1.00 70.00 248 ARG A N 1
ATOM 1905 C CA . ARG A 1 248 ? 19.627 11.006 -15.692 1.00 70.00 248 ARG A CA 1
ATOM 1906 C C . ARG A 1 248 ? 18.333 11.776 -15.464 1.00 70.00 248 ARG A C 1
ATOM 1908 O O . ARG A 1 248 ? 17.829 11.783 -14.345 1.00 70.00 248 ARG A O 1
ATOM 1915 N N . GLU A 1 249 ? 17.795 12.404 -16.498 1.00 72.50 249 GLU A N 1
ATOM 1916 C CA . GLU A 1 249 ? 16.556 13.182 -16.391 1.00 72.50 249 GLU A CA 1
ATOM 1917 C C . GLU A 1 249 ? 15.367 12.298 -16.001 1.00 72.50 249 GLU A C 1
ATOM 1919 O O . GLU A 1 249 ? 14.616 12.639 -15.093 1.00 72.50 249 GLU A O 1
ATOM 1924 N N . LYS A 1 250 ? 15.252 11.112 -16.603 1.00 77.19 250 LYS A N 1
ATOM 1925 C CA . LYS A 1 250 ? 14.198 10.126 -16.326 1.00 77.19 250 LYS A CA 1
ATOM 1926 C C . LYS A 1 250 ? 14.223 9.643 -14.884 1.00 77.19 250 LYS A C 1
ATOM 1928 O O . LYS A 1 250 ? 13.196 9.641 -14.211 1.00 77.19 250 LYS A O 1
ATOM 1933 N N . SER A 1 251 ? 15.404 9.273 -14.394 1.00 83.00 251 SER A N 1
ATOM 1934 C CA . SER A 1 251 ? 15.578 8.834 -13.009 1.00 83.00 251 SER A CA 1
ATOM 1935 C C . SER A 1 251 ? 15.290 9.964 -12.018 1.00 83.00 251 SER A C 1
ATOM 1937 O O . SER A 1 251 ? 14.644 9.732 -10.999 1.00 83.00 251 SER A O 1
ATOM 1939 N N . LEU A 1 252 ? 15.730 11.192 -12.320 1.00 83.12 252 LEU A N 1
ATOM 1940 C CA . LEU A 1 252 ? 15.437 12.362 -11.495 1.00 83.12 252 LEU A CA 1
ATOM 1941 C C . LEU A 1 252 ? 13.932 12.647 -11.456 1.00 83.12 252 LEU A C 1
ATOM 1943 O O . LEU A 1 252 ? 13.389 12.837 -10.375 1.00 83.12 252 LEU A O 1
ATOM 1947 N N . ASN A 1 253 ? 13.250 12.615 -12.599 1.00 86.50 253 ASN A N 1
ATOM 1948 C CA . ASN A 1 253 ? 11.806 12.835 -12.680 1.00 86.50 253 ASN A CA 1
ATOM 1949 C C . ASN A 1 253 ? 11.022 11.763 -11.914 1.00 86.50 253 ASN A C 1
ATOM 1951 O O . ASN A 1 253 ? 10.119 12.095 -11.151 1.00 86.50 253 ASN A O 1
ATOM 1955 N N . ALA A 1 254 ? 11.403 10.491 -12.055 1.00 91.00 254 ALA A N 1
ATOM 1956 C CA . ALA A 1 254 ? 10.802 9.391 -11.305 1.00 91.00 254 ALA A CA 1
ATOM 1957 C C . ALA A 1 254 ? 11.023 9.542 -9.788 1.00 91.00 254 ALA A C 1
ATOM 1959 O O . ALA A 1 254 ? 10.111 9.317 -8.994 1.00 91.00 254 ALA A O 1
ATOM 1960 N N . TYR A 1 255 ? 12.217 9.972 -9.373 1.00 90.69 255 TYR A N 1
ATOM 1961 C CA . TYR A 1 255 ? 12.509 10.236 -7.968 1.00 90.69 255 TYR A CA 1
ATOM 1962 C C . TYR A 1 255 ? 11.755 11.463 -7.429 1.00 90.69 255 TYR A C 1
ATOM 1964 O O . TYR A 1 255 ? 11.194 11.396 -6.341 1.00 90.69 255 TYR A O 1
ATOM 1972 N N . ILE A 1 256 ? 11.661 12.557 -8.191 1.00 90.44 256 ILE A N 1
ATOM 1973 C CA . ILE A 1 256 ? 10.840 13.729 -7.839 1.00 90.44 256 ILE A CA 1
ATOM 1974 C C . ILE A 1 256 ? 9.366 13.333 -7.717 1.00 90.44 256 ILE A C 1
ATOM 1976 O O . ILE A 1 256 ? 8.683 13.775 -6.797 1.00 90.44 256 ILE A O 1
ATOM 1980 N N . PHE A 1 257 ? 8.872 12.460 -8.596 1.00 93.12 257 PHE A N 1
ATOM 1981 C CA . PHE A 1 257 ? 7.522 11.926 -8.470 1.00 93.12 257 PHE A CA 1
ATOM 1982 C C . PHE A 1 257 ? 7.330 11.186 -7.140 1.00 93.12 257 PHE A C 1
ATOM 1984 O O . PHE A 1 257 ? 6.322 11.416 -6.473 1.00 93.12 257 PHE A O 1
ATOM 1991 N N . LEU A 1 258 ? 8.296 10.362 -6.708 1.00 93.06 258 LEU A N 1
ATOM 1992 C CA . LEU A 1 258 ? 8.255 9.756 -5.371 1.00 93.06 258 LEU A CA 1
ATOM 1993 C C . LEU A 1 258 ? 8.237 10.819 -4.269 1.00 93.06 258 LEU A C 1
ATOM 1995 O O . LEU A 1 258 ? 7.385 10.744 -3.396 1.00 93.06 258 LEU A O 1
ATOM 1999 N N . VAL A 1 259 ? 9.121 11.819 -4.329 1.00 89.50 259 VAL A N 1
ATOM 2000 C CA . VAL A 1 259 ? 9.203 12.918 -3.344 1.00 89.50 259 VAL A CA 1
ATOM 2001 C C . VAL A 1 259 ? 7.873 13.651 -3.188 1.00 89.50 259 VAL A C 1
ATOM 2003 O O . VAL A 1 259 ? 7.441 13.917 -2.073 1.00 89.50 259 VAL A O 1
ATOM 2006 N N . ARG A 1 260 ? 7.192 13.939 -4.299 1.00 90.88 260 ARG A N 1
ATOM 2007 C CA . ARG A 1 260 ? 5.916 14.668 -4.294 1.00 90.88 260 ARG A CA 1
ATOM 2008 C C . ARG A 1 260 ? 4.734 13.844 -3.802 1.00 90.88 260 ARG A C 1
ATOM 2010 O O . ARG A 1 260 ? 3.761 14.417 -3.326 1.00 90.88 260 ARG A O 1
ATOM 2017 N N . ASN A 1 261 ? 4.777 12.525 -3.981 1.00 92.31 261 ASN A N 1
ATOM 2018 C CA . ASN A 1 261 ? 3.611 11.670 -3.766 1.00 92.31 261 ASN A CA 1
ATOM 2019 C C . ASN A 1 261 ? 3.729 10.768 -2.539 1.00 92.31 261 ASN A C 1
ATOM 2021 O O . ASN A 1 261 ? 2.702 10.299 -2.060 1.00 92.31 261 ASN A O 1
ATOM 2025 N N . TYR A 1 262 ? 4.930 10.489 -2.040 1.00 91.19 262 TYR A N 1
ATOM 2026 C CA . TYR A 1 262 ? 5.128 9.554 -0.940 1.00 91.19 262 TYR A CA 1
ATOM 2027 C C . TYR A 1 262 ? 4.779 10.164 0.411 1.00 91.19 262 TYR A C 1
ATOM 2029 O O . TYR A 1 262 ? 5.350 11.171 0.824 1.00 91.19 262 TYR A O 1
ATOM 2037 N N . GLU A 1 263 ? 3.902 9.481 1.140 1.00 86.75 263 GLU A N 1
ATOM 2038 C CA . GLU A 1 263 ? 3.703 9.689 2.565 1.00 86.75 263 GLU A CA 1
ATOM 2039 C C . GLU A 1 263 ? 4.151 8.446 3.349 1.00 86.75 263 GLU A C 1
ATOM 2041 O O . GLU A 1 263 ? 3.986 7.311 2.884 1.00 86.75 263 GLU A O 1
ATOM 2046 N N . PRO A 1 264 ? 4.681 8.615 4.572 1.00 83.69 264 PRO A N 1
ATOM 2047 C CA . PRO A 1 264 ? 5.205 7.503 5.356 1.00 83.69 264 PRO A CA 1
ATOM 2048 C C . PRO A 1 264 ? 4.206 6.359 5.548 1.00 83.69 264 PRO A C 1
ATOM 2050 O O . PRO A 1 264 ? 3.129 6.560 6.106 1.00 83.69 264 PRO A O 1
ATOM 2053 N N . GLY A 1 265 ? 4.572 5.161 5.091 1.00 81.00 265 GLY A N 1
ATOM 2054 C CA . GLY A 1 265 ? 3.740 3.959 5.158 1.00 81.00 265 GLY A CA 1
ATOM 2055 C C . GLY A 1 265 ? 3.002 3.614 3.859 1.00 81.00 265 GLY A C 1
ATOM 2056 O O . GLY A 1 265 ? 2.398 2.538 3.796 1.00 81.00 265 GLY A O 1
ATOM 2057 N N . ASP A 1 266 ? 3.092 4.456 2.825 1.00 90.69 266 ASP A N 1
ATOM 2058 C CA . ASP A 1 266 ? 2.659 4.115 1.465 1.00 90.69 266 ASP A CA 1
ATOM 2059 C C . ASP A 1 266 ? 3.479 2.965 0.868 1.00 90.69 266 ASP A C 1
ATOM 2061 O O . ASP A 1 266 ? 4.588 2.659 1.312 1.00 90.69 266 ASP A O 1
ATOM 2065 N N . ARG A 1 267 ? 2.927 2.308 -0.156 1.00 92.75 267 ARG A N 1
ATOM 2066 C CA . ARG A 1 267 ? 3.556 1.159 -0.822 1.00 92.75 267 ARG A CA 1
ATOM 2067 C C . ARG A 1 267 ? 4.110 1.566 -2.178 1.00 92.75 267 ARG A C 1
ATOM 2069 O O . ARG A 1 267 ? 3.356 2.046 -3.022 1.00 92.75 267 ARG A O 1
ATOM 2076 N N . ILE A 1 268 ? 5.400 1.332 -2.402 1.00 97.00 268 ILE A N 1
ATOM 2077 C CA . ILE A 1 268 ? 6.087 1.690 -3.648 1.00 97.00 268 ILE A CA 1
ATOM 2078 C C . ILE A 1 268 ? 6.277 0.440 -4.516 1.00 97.00 268 ILE A C 1
ATOM 2080 O O . ILE A 1 268 ? 6.845 -0.555 -4.070 1.00 97.00 268 ILE A O 1
ATOM 2084 N N . TYR A 1 269 ? 5.840 0.515 -5.770 1.00 98.12 269 TYR A N 1
ATOM 2085 C CA . TYR A 1 269 ? 6.002 -0.513 -6.795 1.00 98.12 269 TYR A CA 1
ATOM 2086 C C . TYR A 1 269 ? 6.796 0.068 -7.961 1.00 98.12 269 TYR A C 1
ATOM 2088 O O . TYR A 1 269 ? 6.512 1.176 -8.416 1.00 98.12 269 TYR A O 1
ATOM 2096 N N . MET A 1 270 ? 7.779 -0.673 -8.461 1.00 97.94 270 MET A N 1
ATOM 2097 C CA . MET A 1 270 ? 8.587 -0.257 -9.606 1.00 97.94 270 MET A CA 1
ATOM 2098 C C . MET A 1 270 ? 8.563 -1.330 -10.688 1.00 97.94 270 MET A C 1
ATOM 2100 O O . MET A 1 270 ? 8.804 -2.502 -10.409 1.00 97.94 270 MET A O 1
ATOM 2104 N N . PHE A 1 271 ? 8.311 -0.924 -11.925 1.00 96.88 271 PHE A N 1
ATOM 2105 C CA . PHE A 1 271 ? 8.362 -1.779 -13.102 1.00 96.88 271 PHE A CA 1
ATOM 2106 C C . PHE A 1 271 ? 9.321 -1.180 -14.113 1.00 96.88 271 PHE A C 1
ATOM 2108 O O . PHE A 1 271 ? 9.228 0.011 -14.402 1.00 96.88 271 PHE A O 1
ATOM 2115 N N . GLY A 1 272 ? 10.232 -1.988 -14.647 1.00 93.19 272 GLY A N 1
ATOM 2116 C CA . GLY A 1 272 ? 11.236 -1.502 -15.581 1.00 93.19 272 GLY A CA 1
ATOM 2117 C C . GLY A 1 272 ? 11.551 -2.479 -16.702 1.00 93.19 272 GLY A C 1
ATOM 2118 O O . GLY A 1 272 ? 11.664 -3.675 -16.453 1.00 93.19 272 GLY A O 1
ATOM 2119 N N . PHE A 1 273 ? 11.734 -1.978 -17.923 1.00 89.62 273 PHE A N 1
ATOM 2120 C CA . PHE A 1 273 ? 12.168 -2.775 -19.077 1.00 89.62 273 PHE A CA 1
ATOM 2121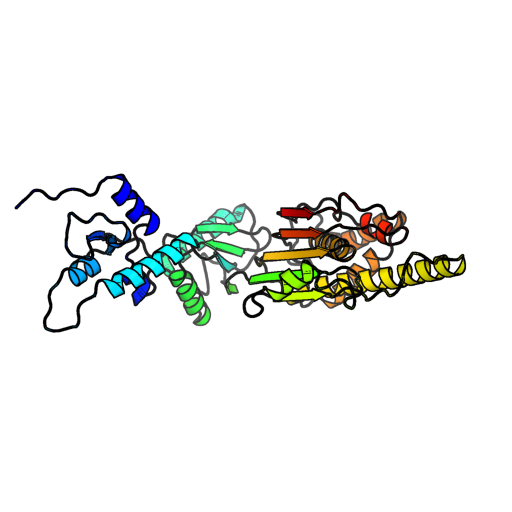 C C . PHE A 1 273 ? 13.469 -2.233 -19.668 1.00 89.62 273 PHE A C 1
ATOM 2123 O O . PHE A 1 273 ? 13.611 -1.026 -19.844 1.00 89.62 273 PHE A O 1
ATOM 2130 N N . SER A 1 274 ? 14.424 -3.108 -19.998 1.00 84.56 274 SER A N 1
ATOM 2131 C CA . SER A 1 274 ? 15.681 -2.744 -20.654 1.00 84.56 274 SER A CA 1
ATOM 2132 C C . SER A 1 274 ? 16.415 -1.634 -19.884 1.00 84.56 274 SER A C 1
ATOM 2134 O O . SER A 1 274 ? 16.748 -1.800 -18.709 1.00 84.56 274 SER A O 1
ATOM 2136 N N . ARG A 1 275 ? 16.635 -0.466 -20.494 1.00 79.50 275 ARG A N 1
ATOM 2137 C CA . ARG A 1 275 ? 17.197 0.713 -19.811 1.00 79.50 275 ARG A CA 1
ATOM 2138 C C . ARG A 1 275 ? 16.314 1.242 -18.676 1.00 79.50 275 ARG A C 1
ATOM 2140 O O . ARG A 1 275 ? 16.841 1.715 -17.675 1.00 79.50 275 ARG A O 1
ATOM 2147 N N . GLY A 1 276 ? 14.997 1.110 -18.783 1.00 84.56 276 GLY A N 1
ATOM 2148 C CA . GLY A 1 276 ? 14.054 1.446 -17.719 1.00 84.56 276 GLY A CA 1
ATOM 2149 C C . GLY A 1 276 ? 14.176 0.541 -16.486 1.00 84.56 276 GLY A C 1
ATOM 2150 O O . GLY A 1 276 ? 13.955 0.995 -15.364 1.00 84.56 276 GLY A O 1
ATOM 2151 N N . ALA A 1 277 ? 14.640 -0.705 -16.648 1.00 88.94 277 ALA A N 1
ATOM 2152 C CA . ALA A 1 277 ? 14.987 -1.572 -15.518 1.00 88.94 277 ALA A CA 1
ATOM 2153 C C . ALA A 1 277 ? 16.195 -1.032 -14.731 1.00 88.94 277 ALA A C 1
ATOM 2155 O O . ALA A 1 277 ? 16.192 -1.052 -13.499 1.00 88.94 277 ALA A O 1
ATOM 2156 N N . MET A 1 278 ? 17.186 -0.462 -15.425 1.00 83.62 278 MET A N 1
ATOM 2157 C CA . MET A 1 278 ? 18.301 0.241 -14.782 1.00 83.62 278 MET A CA 1
ATOM 2158 C C . MET A 1 278 ? 17.837 1.526 -14.086 1.00 83.62 278 MET A C 1
ATOM 2160 O O . MET A 1 278 ? 18.262 1.787 -12.961 1.00 83.62 278 MET A O 1
ATOM 2164 N N . THR A 1 279 ? 16.926 2.294 -14.699 1.00 86.19 279 THR A N 1
ATOM 2165 C CA . THR A 1 279 ? 16.278 3.452 -14.055 1.00 86.19 279 THR A CA 1
ATOM 2166 C C . THR A 1 279 ? 15.610 3.043 -12.743 1.00 86.19 279 THR A C 1
ATOM 2168 O O . THR A 1 279 ? 15.827 3.690 -11.722 1.00 86.19 279 THR A O 1
ATOM 2171 N N . ALA A 1 280 ? 14.847 1.943 -12.737 1.00 91.88 280 ALA A N 1
ATOM 2172 C CA . ALA A 1 280 ? 14.160 1.444 -11.545 1.00 91.88 280 ALA A CA 1
ATOM 2173 C C . ALA A 1 280 ? 15.148 1.101 -10.421 1.00 91.88 280 ALA A C 1
ATOM 2175 O O . ALA A 1 280 ? 14.992 1.561 -9.289 1.00 91.88 280 ALA A O 1
ATOM 2176 N N . ARG A 1 281 ? 16.211 0.356 -10.750 1.00 90.06 281 ARG A N 1
ATOM 2177 C CA . ARG A 1 281 ? 17.289 0.011 -9.809 1.00 90.06 281 ARG A CA 1
ATOM 2178 C C . ARG A 1 281 ? 17.981 1.252 -9.245 1.00 90.06 281 ARG A C 1
ATOM 2180 O O . ARG A 1 281 ? 18.251 1.316 -8.049 1.00 90.06 281 ARG A O 1
ATOM 2187 N N . LEU A 1 282 ? 18.240 2.252 -10.083 1.00 86.44 282 LEU A N 1
ATOM 2188 C CA . LEU A 1 282 ? 18.904 3.487 -9.676 1.00 86.44 282 LEU A CA 1
ATOM 2189 C C . LEU A 1 282 ? 18.020 4.352 -8.774 1.00 86.44 282 LEU A C 1
ATOM 2191 O O . LEU A 1 282 ? 18.476 4.795 -7.724 1.00 86.44 282 LEU A O 1
ATOM 2195 N N . VAL A 1 283 ? 16.749 4.545 -9.128 1.00 90.06 283 VAL A N 1
ATOM 2196 C CA . VAL A 1 283 ? 15.781 5.264 -8.281 1.00 90.06 283 VAL A CA 1
ATOM 2197 C C . VAL A 1 283 ? 15.631 4.565 -6.929 1.00 90.06 283 VAL A C 1
ATOM 2199 O O . VAL A 1 283 ? 15.651 5.227 -5.890 1.00 90.06 283 VAL A O 1
ATOM 2202 N N . ALA A 1 284 ? 15.570 3.232 -6.920 1.00 91.25 284 ALA A N 1
ATOM 2203 C CA . ALA A 1 284 ? 15.533 2.448 -5.692 1.00 91.25 284 ALA A CA 1
ATOM 2204 C C . ALA A 1 284 ? 16.791 2.614 -4.835 1.00 91.25 284 ALA A C 1
ATOM 2206 O O . ALA A 1 284 ? 16.700 2.764 -3.616 1.00 91.25 284 ALA A O 1
ATOM 2207 N N . ALA A 1 285 ? 17.970 2.618 -5.456 1.00 84.94 285 ALA A N 1
ATOM 2208 C CA . ALA A 1 285 ? 19.234 2.847 -4.767 1.00 84.94 285 ALA A CA 1
ATOM 2209 C C . ALA A 1 285 ? 19.294 4.248 -4.139 1.00 84.94 285 ALA A C 1
ATOM 2211 O O . ALA A 1 285 ? 19.777 4.409 -3.020 1.00 84.94 285 ALA A O 1
ATOM 2212 N N . ILE A 1 286 ? 18.776 5.269 -4.826 1.00 82.56 286 ILE A N 1
ATOM 2213 C CA . ILE A 1 286 ? 18.709 6.640 -4.301 1.00 82.56 286 ILE A CA 1
ATOM 2214 C C . ILE A 1 286 ? 17.776 6.701 -3.099 1.00 82.56 286 ILE A C 1
ATOM 2216 O O . ILE A 1 286 ? 18.191 7.178 -2.043 1.00 82.56 286 ILE A O 1
ATOM 2220 N N . ALA A 1 287 ? 16.561 6.168 -3.241 1.00 86.56 287 ALA A N 1
ATOM 2221 C CA . ALA A 1 287 ? 15.586 6.105 -2.160 1.00 86.56 287 ALA A CA 1
ATOM 2222 C C . ALA A 1 287 ? 16.134 5.336 -0.944 1.00 86.56 287 ALA A C 1
ATOM 2224 O O . ALA A 1 287 ? 15.942 5.759 0.192 1.00 86.56 287 ALA A O 1
ATOM 2225 N N . HIS A 1 288 ? 16.899 4.265 -1.164 1.00 83.19 288 HIS A N 1
ATOM 2226 C CA . HIS A 1 288 ? 17.581 3.529 -0.100 1.00 83.19 288 HIS A CA 1
ATOM 2227 C C . HIS A 1 288 ? 18.686 4.355 0.580 1.00 83.19 288 HIS A C 1
ATOM 2229 O O . HIS A 1 288 ? 18.768 4.436 1.806 1.00 83.19 288 HIS A O 1
ATOM 2235 N N . ASN A 1 289 ? 19.556 4.991 -0.209 1.00 75.88 289 ASN A N 1
ATOM 2236 C CA . ASN A 1 289 ? 20.748 5.672 0.299 1.00 75.88 289 ASN A CA 1
ATOM 2237 C C . ASN A 1 289 ? 20.443 7.011 0.988 1.00 75.88 289 ASN A C 1
ATOM 2239 O O . ASN A 1 289 ? 21.175 7.398 1.914 1.00 75.88 289 ASN A O 1
ATOM 2243 N N . MET A 1 290 ? 19.411 7.710 0.509 1.00 74.19 290 MET A N 1
ATOM 2244 C CA . MET A 1 290 ? 19.060 9.085 0.882 1.00 74.19 290 MET A CA 1
ATOM 2245 C C . MET A 1 290 ? 17.692 9.207 1.565 1.00 74.19 290 MET A C 1
ATOM 2247 O O . MET A 1 290 ? 17.401 10.258 2.134 1.00 74.19 290 MET A O 1
ATOM 2251 N N . GLY A 1 291 ? 16.868 8.158 1.536 1.00 80.25 291 GLY A N 1
ATOM 2252 C CA . GLY A 1 291 ? 15.435 8.273 1.803 1.00 80.25 291 GLY A CA 1
ATOM 2253 C C . GLY A 1 291 ? 14.695 8.906 0.622 1.00 80.25 291 GLY A C 1
ATOM 2254 O O . GLY A 1 291 ? 15.312 9.312 -0.357 1.00 80.25 291 GLY A O 1
ATOM 2255 N N . VAL A 1 292 ? 13.374 9.016 0.720 1.00 85.69 292 VAL A N 1
ATOM 2256 C CA . VAL A 1 292 ? 12.563 9.884 -0.142 1.00 85.69 292 VAL A CA 1
ATOM 2257 C C . VAL A 1 292 ? 12.521 11.261 0.500 1.00 85.69 292 VAL A C 1
ATOM 2259 O O . VAL A 1 292 ? 12.087 11.385 1.644 1.00 85.69 292 VAL A O 1
ATOM 2262 N N . LEU A 1 293 ? 13.017 12.285 -0.200 1.00 82.00 293 LEU A N 1
ATOM 2263 C CA . LEU A 1 293 ? 13.007 13.657 0.317 1.00 82.00 293 LEU A CA 1
ATOM 2264 C C . LEU A 1 293 ? 11.590 14.082 0.697 1.00 82.00 293 LEU A C 1
ATOM 2266 O O . LEU A 1 293 ? 10.622 13.684 0.051 1.00 82.00 293 LEU A O 1
ATOM 2270 N N . ARG A 1 294 ? 11.485 14.914 1.730 1.00 76.62 294 ARG A N 1
ATOM 2271 C CA . ARG A 1 294 ? 10.221 15.589 2.019 1.00 76.62 294 ARG A CA 1
ATOM 2272 C C . ARG A 1 294 ? 9.897 16.584 0.889 1.00 76.62 294 ARG A C 1
ATOM 2274 O O . ARG A 1 294 ? 10.845 17.141 0.323 1.00 76.62 294 ARG A O 1
ATOM 2281 N N . PRO A 1 295 ? 8.617 16.833 0.559 1.00 79.19 295 PRO A N 1
ATOM 2282 C CA . PRO A 1 295 ? 8.238 17.740 -0.528 1.00 79.19 295 PRO A CA 1
ATOM 2283 C C . PRO A 1 295 ? 8.899 19.128 -0.455 1.00 79.19 295 PRO A C 1
ATOM 2285 O O . PRO A 1 295 ? 9.345 19.657 -1.469 1.00 79.19 295 PRO A O 1
ATOM 2288 N N . GLU A 1 296 ? 9.067 19.694 0.742 1.00 76.38 296 GLU A N 1
ATOM 2289 C CA . GLU A 1 296 ? 9.746 20.979 0.971 1.00 76.38 296 GLU A CA 1
ATOM 2290 C C . GLU A 1 296 ? 11.227 20.982 0.542 1.00 76.38 296 GLU A C 1
ATOM 2292 O O . GLU A 1 296 ? 11.794 22.016 0.179 1.00 76.38 296 GLU A O 1
ATOM 2297 N N . ASN A 1 297 ? 11.850 19.805 0.518 1.00 76.69 297 ASN A N 1
ATOM 2298 C CA . ASN A 1 297 ? 13.247 19.595 0.156 1.00 76.69 297 ASN A CA 1
ATOM 2299 C C . ASN A 1 297 ? 13.421 19.127 -1.293 1.00 76.69 297 ASN A C 1
ATOM 2301 O O . ASN A 1 297 ? 14.529 18.754 -1.679 1.00 76.69 297 ASN A O 1
ATOM 2305 N N . GLU A 1 298 ? 12.372 19.153 -2.121 1.00 80.00 298 GLU A N 1
ATOM 2306 C CA . GLU A 1 298 ? 12.431 18.692 -3.514 1.00 80.00 298 GLU A CA 1
ATOM 2307 C C . GLU A 1 298 ? 13.558 19.359 -4.317 1.00 80.00 298 GLU A C 1
ATOM 2309 O O . GLU A 1 298 ? 14.227 18.702 -5.114 1.00 80.00 298 GLU A O 1
ATOM 2314 N N . HIS A 1 299 ? 13.844 20.638 -4.057 1.00 73.94 299 HIS A N 1
ATOM 2315 C CA . HIS A 1 299 ? 14.933 21.384 -4.696 1.00 73.94 299 HIS A CA 1
ATOM 2316 C C . HIS A 1 299 ? 16.318 20.720 -4.521 1.00 73.94 299 HIS A C 1
ATOM 2318 O O . HIS A 1 299 ? 17.204 20.885 -5.362 1.00 73.94 299 HIS A O 1
ATOM 2324 N N . LEU A 1 300 ? 16.505 19.910 -3.471 1.00 74.94 300 LEU A N 1
ATOM 2325 C CA . LEU A 1 300 ? 17.726 19.140 -3.238 1.00 74.94 300 LEU A CA 1
ATOM 2326 C C . LEU A 1 300 ? 17.828 17.894 -4.130 1.00 74.94 300 LEU A C 1
ATOM 2328 O O . LEU A 1 300 ? 18.929 17.370 -4.293 1.00 74.94 300 LEU A O 1
ATOM 2332 N N . ALA A 1 301 ? 16.739 17.424 -4.750 1.00 75.00 301 ALA A N 1
ATOM 2333 C CA . ALA A 1 301 ? 16.748 16.240 -5.613 1.00 75.00 301 ALA A CA 1
ATOM 2334 C C . ALA A 1 301 ? 17.728 16.397 -6.788 1.00 75.00 301 ALA A C 1
ATOM 2336 O O . ALA A 1 301 ? 18.507 15.488 -7.084 1.00 75.00 301 ALA A O 1
ATOM 2337 N N . ALA A 1 302 ? 17.768 17.583 -7.405 1.00 69.94 302 ALA A N 1
ATOM 2338 C CA . ALA A 1 302 ? 18.714 17.890 -8.477 1.00 69.94 302 ALA A CA 1
ATOM 2339 C C . ALA A 1 302 ? 20.175 17.884 -7.986 1.00 69.94 302 ALA A C 1
ATOM 2341 O O . ALA A 1 302 ? 21.066 17.412 -8.696 1.00 69.94 302 ALA A O 1
ATOM 2342 N N . TYR A 1 303 ? 20.424 18.358 -6.760 1.00 66.81 303 TYR A N 1
ATOM 2343 C CA . TYR A 1 303 ? 21.750 18.339 -6.138 1.00 66.81 303 TYR A CA 1
ATOM 2344 C C . TYR A 1 303 ? 22.205 16.913 -5.807 1.00 66.81 303 TYR A C 1
ATOM 2346 O O . TYR A 1 303 ? 23.338 16.532 -6.120 1.00 66.81 303 TYR A O 1
ATOM 2354 N N . VAL A 1 304 ? 21.313 16.093 -5.240 1.00 64.56 304 VAL A N 1
ATOM 2355 C CA . VAL A 1 304 ? 21.547 14.655 -5.027 1.00 64.56 304 VAL A CA 1
ATOM 2356 C C . VAL A 1 304 ? 21.942 14.004 -6.349 1.00 64.56 304 VAL A C 1
ATOM 2358 O O . VAL A 1 304 ? 22.951 13.305 -6.418 1.00 64.56 304 VAL A O 1
ATOM 2361 N N . TRP A 1 305 ? 21.226 14.329 -7.425 1.00 64.44 305 TRP A N 1
ATOM 2362 C CA . TRP A 1 305 ? 21.489 13.776 -8.742 1.00 64.44 305 TRP A CA 1
ATOM 2363 C C . TRP A 1 305 ? 22.838 14.191 -9.354 1.00 64.44 305 TRP A C 1
ATOM 2365 O O . TRP A 1 305 ? 23.553 13.348 -9.897 1.00 64.44 305 TRP A O 1
ATOM 2375 N N . GLN A 1 306 ? 23.239 15.463 -9.246 1.00 61.59 306 GLN A N 1
ATOM 2376 C CA . GLN A 1 306 ? 24.539 15.935 -9.757 1.00 61.59 306 GLN A CA 1
ATOM 2377 C C . GLN A 1 306 ? 25.724 15.141 -9.173 1.00 61.59 306 GLN A C 1
ATOM 2379 O O . GLN A 1 306 ? 26.693 14.838 -9.880 1.00 61.59 306 GLN A O 1
ATOM 2384 N N . ASN A 1 307 ? 25.615 14.731 -7.907 1.00 56.00 307 ASN A N 1
ATOM 2385 C CA . ASN A 1 307 ? 26.620 13.913 -7.228 1.00 56.00 307 ASN A CA 1
ATOM 2386 C C . ASN A 1 307 ? 26.622 12.444 -7.703 1.00 56.00 307 ASN A C 1
ATOM 2388 O O . ASN A 1 307 ? 27.671 11.803 -7.675 1.00 56.00 307 ASN A O 1
ATOM 2392 N N . ILE A 1 308 ? 25.488 11.927 -8.187 1.00 55.03 308 ILE A N 1
ATOM 2393 C CA . ILE A 1 308 ? 25.338 10.564 -8.733 1.00 55.03 308 ILE A CA 1
ATOM 2394 C C . ILE A 1 308 ? 25.900 10.469 -10.155 1.00 55.03 308 ILE A C 1
ATOM 2396 O O . ILE A 1 308 ? 26.485 9.459 -10.526 1.00 55.03 308 ILE A O 1
ATOM 2400 N N . SER A 1 309 ? 25.775 11.527 -10.960 1.00 50.28 309 SER A N 1
ATOM 2401 C CA . SER A 1 309 ? 26.256 11.542 -12.351 1.00 50.28 309 SER A CA 1
ATOM 2402 C C . SER A 1 309 ? 27.777 11.720 -12.517 1.00 50.28 309 SER A C 1
ATOM 2404 O O . SER A 1 309 ? 28.292 11.582 -13.624 1.00 50.28 309 SER A O 1
ATOM 2406 N N . SER A 1 310 ? 28.513 12.006 -11.439 1.00 49.34 310 SER A N 1
ATOM 2407 C CA . SER A 1 310 ? 29.948 12.356 -11.473 1.00 49.34 310 SER A CA 1
ATOM 2408 C C . SER A 1 310 ? 30.899 11.154 -11.283 1.00 49.34 310 SER A C 1
ATOM 2410 O O . SER A 1 310 ? 32.030 11.315 -10.827 1.00 49.34 310 SER A O 1
ATOM 2412 N N . VAL A 1 311 ? 30.453 9.929 -11.582 1.00 48.91 311 VAL A N 1
ATOM 2413 C CA . VAL A 1 311 ? 31.105 8.694 -11.106 1.00 48.91 311 VAL A CA 1
ATOM 2414 C C . VAL A 1 311 ? 32.347 8.285 -11.918 1.00 48.91 311 VAL A C 1
ATOM 2416 O O . VAL A 1 311 ? 32.267 7.877 -13.076 1.00 48.91 311 VAL A O 1
ATOM 2419 N N . GLY A 1 312 ? 33.487 8.368 -11.225 1.00 42.56 312 GLY A N 1
ATOM 2420 C CA . GLY A 1 312 ? 34.682 7.513 -11.279 1.00 42.56 312 GLY A CA 1
ATOM 2421 C C . GLY A 1 312 ? 35.207 7.338 -9.836 1.00 42.56 312 GLY A C 1
ATOM 2422 O O . GLY A 1 312 ? 34.717 8.028 -8.940 1.00 42.56 312 GLY A O 1
ATOM 2423 N N . ASP A 1 313 ? 36.187 6.464 -9.575 1.00 38.38 313 ASP A N 1
ATOM 2424 C CA . ASP A 1 313 ? 36.591 5.997 -8.220 1.00 38.38 313 ASP A CA 1
ATOM 2425 C C . ASP A 1 313 ? 36.854 7.094 -7.161 1.00 38.38 313 ASP A C 1
ATOM 2427 O O . ASP A 1 313 ? 36.656 6.888 -5.961 1.00 38.38 313 ASP A O 1
ATOM 2431 N N . LYS A 1 314 ? 37.223 8.313 -7.574 1.00 39.91 314 LYS A N 1
ATOM 2432 C CA . LYS A 1 314 ? 37.419 9.468 -6.672 1.00 39.91 314 LYS A CA 1
ATOM 2433 C C . LYS A 1 314 ? 36.104 10.052 -6.119 1.00 39.91 314 LYS A C 1
ATOM 2435 O O . LYS A 1 314 ? 36.112 10.710 -5.074 1.00 39.91 314 LYS A O 1
ATOM 2440 N N . ALA A 1 315 ? 34.973 9.790 -6.776 1.00 41.34 315 ALA A N 1
ATOM 2441 C CA . ALA A 1 315 ? 33.649 10.296 -6.423 1.00 41.34 315 ALA A CA 1
ATOM 2442 C C . ALA A 1 315 ? 32.966 9.486 -5.315 1.00 41.34 315 ALA A C 1
ATOM 2444 O O . ALA A 1 315 ? 32.172 10.064 -4.589 1.00 41.34 315 ALA A O 1
ATOM 2445 N N . ILE A 1 316 ? 33.330 8.218 -5.073 1.00 40.41 316 ILE A N 1
ATOM 2446 C CA . ILE A 1 316 ? 32.874 7.484 -3.873 1.00 40.41 316 ILE A CA 1
ATOM 2447 C C . ILE A 1 316 ? 33.328 8.221 -2.609 1.00 40.41 316 ILE A C 1
ATOM 2449 O O . ILE A 1 316 ? 32.585 8.296 -1.637 1.00 40.41 316 ILE A O 1
ATOM 2453 N N . GLY A 1 317 ? 34.516 8.834 -2.633 1.00 39.59 317 GLY A N 1
ATOM 2454 C CA . GLY A 1 317 ? 35.009 9.689 -1.556 1.00 39.59 317 GLY A CA 1
ATOM 2455 C C . GLY A 1 317 ? 34.237 11.004 -1.427 1.00 39.59 317 GLY A C 1
ATOM 2456 O O . GLY A 1 317 ? 33.944 11.415 -0.311 1.00 39.59 317 GLY A O 1
ATOM 2457 N N . VAL A 1 318 ? 33.873 11.659 -2.536 1.00 42.69 318 VAL A N 1
ATOM 2458 C CA . VAL A 1 318 ? 33.072 12.902 -2.527 1.00 42.69 318 VAL A CA 1
ATOM 2459 C C . VAL A 1 318 ? 31.624 12.619 -2.129 1.00 42.69 318 VAL A C 1
ATOM 2461 O O . VAL A 1 318 ? 31.106 13.315 -1.278 1.00 42.69 318 VAL A O 1
ATOM 2464 N N . PHE A 1 319 ? 31.001 11.564 -2.648 1.00 45.88 319 PHE A N 1
ATOM 2465 C CA . PHE A 1 319 ? 29.665 11.096 -2.289 1.00 45.88 319 PHE A CA 1
ATOM 2466 C C . PHE A 1 319 ? 29.616 10.614 -0.845 1.00 45.88 319 PHE A C 1
ATOM 2468 O O . PHE A 1 319 ? 28.747 11.059 -0.111 1.00 45.88 319 PHE A O 1
ATOM 2475 N N . LYS A 1 320 ? 30.578 9.801 -0.379 1.00 46.31 320 LYS A N 1
ATOM 2476 C CA . LYS A 1 320 ? 30.708 9.510 1.055 1.00 46.31 320 LYS A CA 1
ATOM 2477 C C . LYS A 1 320 ? 30.882 10.798 1.835 1.00 46.31 320 LYS A C 1
ATOM 2479 O O . LYS A 1 320 ? 30.263 10.898 2.868 1.00 46.31 320 LYS A O 1
ATOM 2484 N N . ARG A 1 321 ? 31.635 11.798 1.364 1.00 49.50 321 ARG A N 1
ATOM 2485 C CA . ARG A 1 321 ? 31.777 13.093 2.052 1.00 49.50 321 ARG A CA 1
ATOM 2486 C C . ARG A 1 321 ? 30.527 13.965 2.009 1.00 49.50 321 ARG A C 1
ATOM 2488 O O . ARG A 1 321 ? 30.303 14.616 3.007 1.00 49.50 321 ARG A O 1
ATOM 2495 N N . THR A 1 322 ? 29.734 13.990 0.938 1.00 47.22 322 THR A N 1
ATOM 2496 C CA . THR A 1 322 ? 28.509 14.799 0.777 1.00 47.22 322 THR A CA 1
ATOM 2497 C C . THR A 1 322 ? 27.323 14.114 1.437 1.00 47.22 322 THR A C 1
ATOM 2499 O O . THR A 1 322 ? 26.613 14.748 2.203 1.00 47.22 322 THR A O 1
ATOM 2502 N N . ALA A 1 323 ? 27.166 12.804 1.250 1.00 49.34 323 ALA A N 1
ATOM 2503 C CA . ALA A 1 323 ? 26.260 11.981 2.033 1.00 49.34 323 ALA A CA 1
ATOM 2504 C C . ALA A 1 323 ? 26.672 11.988 3.506 1.00 49.34 323 ALA A C 1
ATOM 2506 O O . ALA A 1 323 ? 25.789 12.116 4.327 1.00 49.34 323 ALA A O 1
ATOM 2507 N N . ASN A 1 324 ? 27.963 11.960 3.863 1.00 48.09 324 ASN A N 1
ATOM 2508 C CA . ASN A 1 324 ? 28.425 12.231 5.232 1.00 48.09 324 ASN A CA 1
ATOM 2509 C C . ASN A 1 324 ? 28.357 13.714 5.590 1.00 48.09 324 ASN A C 1
ATOM 2511 O O . ASN A 1 324 ? 28.439 14.015 6.753 1.00 48.09 324 ASN A O 1
ATOM 2515 N N . ARG A 1 325 ? 28.204 14.685 4.692 1.00 48.94 325 ARG A N 1
ATOM 2516 C CA . ARG A 1 325 ? 27.994 16.087 5.102 1.00 48.94 325 ARG A CA 1
ATOM 2517 C C . ARG A 1 325 ? 26.530 16.276 5.451 1.00 48.94 325 ARG A C 1
ATOM 2519 O O . ARG A 1 325 ? 26.231 16.820 6.492 1.00 48.94 325 ARG A O 1
ATOM 2526 N N . ILE A 1 326 ? 25.640 15.685 4.661 1.00 47.91 326 ILE A N 1
ATOM 2527 C CA . ILE A 1 326 ? 24.207 15.581 4.938 1.00 47.91 326 ILE A CA 1
ATOM 2528 C C . ILE A 1 326 ? 23.957 14.685 6.175 1.00 47.91 326 ILE A C 1
ATOM 2530 O O . ILE A 1 326 ? 23.180 15.063 7.041 1.00 47.91 326 ILE A O 1
ATOM 2534 N N . LYS A 1 327 ? 24.675 13.557 6.322 1.00 43.72 327 LYS A N 1
ATOM 2535 C CA . LYS A 1 327 ? 24.596 12.611 7.463 1.00 43.72 327 LYS A CA 1
ATOM 2536 C C . LYS A 1 327 ? 25.459 12.989 8.682 1.00 43.72 327 LYS A C 1
ATOM 2538 O O . LYS A 1 327 ? 25.160 12.525 9.768 1.00 43.72 327 LYS A O 1
ATOM 2543 N N . ASN A 1 328 ? 26.522 13.790 8.566 1.00 40.56 328 ASN A N 1
ATOM 2544 C CA . ASN A 1 328 ? 27.325 14.267 9.718 1.00 40.56 328 ASN A CA 1
ATOM 2545 C C . ASN A 1 328 ? 26.897 15.664 10.163 1.00 40.56 328 ASN A C 1
ATOM 2547 O O . ASN A 1 328 ? 27.166 16.018 11.304 1.00 40.56 328 ASN A O 1
ATOM 2551 N N . SER A 1 329 ? 26.226 16.453 9.316 1.00 41.88 329 SER A N 1
ATOM 2552 C CA . SER A 1 329 ? 25.416 17.562 9.819 1.00 41.88 329 SER A CA 1
ATOM 2553 C C . SER A 1 329 ? 24.237 17.028 10.635 1.00 41.88 329 SER A C 1
ATOM 2555 O O . SER A 1 329 ? 23.846 17.695 11.582 1.00 41.88 329 SER A O 1
ATOM 2557 N N . PHE A 1 330 ? 23.745 15.810 10.349 1.00 42.31 330 PHE A N 1
ATOM 2558 C CA . PHE A 1 330 ? 22.667 15.165 11.104 1.00 42.31 330 PHE A CA 1
ATOM 2559 C C . PHE A 1 330 ? 22.805 13.623 11.142 1.00 42.31 330 PHE A C 1
ATOM 2561 O O . PHE A 1 330 ? 22.318 12.914 10.265 1.00 42.31 330 PHE A O 1
ATOM 2568 N N . SER A 1 331 ? 23.473 13.129 12.197 1.00 33.25 331 SER A N 1
ATOM 2569 C CA . SER A 1 331 ? 23.508 11.738 12.702 1.00 33.25 331 SER A CA 1
ATOM 2570 C C . SER A 1 331 ? 23.958 10.600 11.754 1.00 33.25 331 SER A C 1
ATOM 2572 O O . SER A 1 331 ? 23.197 9.993 10.995 1.00 33.25 331 SER A O 1
ATOM 2574 N N . THR A 1 332 ? 25.204 10.165 11.956 1.00 34.84 332 THR A N 1
ATOM 2575 C CA . THR A 1 332 ? 25.794 8.917 11.458 1.00 34.84 332 THR A CA 1
ATOM 2576 C C . THR A 1 332 ? 25.273 7.694 12.210 1.00 34.84 332 THR A C 1
ATOM 2578 O O . THR A 1 332 ? 25.899 7.236 13.162 1.00 34.84 332 THR A O 1
ATOM 2581 N N . ASN A 1 333 ? 24.160 7.107 11.773 1.00 36.72 333 ASN A N 1
ATOM 2582 C CA . ASN A 1 333 ? 23.967 5.662 11.904 1.00 36.72 333 ASN A CA 1
ATOM 2583 C C . ASN A 1 333 ? 22.789 5.159 11.070 1.00 36.72 333 ASN A C 1
ATOM 2585 O O . ASN A 1 333 ? 21.700 5.732 11.075 1.00 36.72 333 ASN A O 1
ATOM 2589 N N . ARG A 1 334 ? 22.950 3.984 10.449 1.00 43.41 334 ARG A N 1
ATOM 2590 C CA . ARG A 1 334 ? 21.869 3.253 9.761 1.00 43.41 334 ARG A CA 1
ATOM 2591 C C . ARG A 1 334 ? 20.713 2.872 10.712 1.00 43.41 334 ARG A C 1
ATOM 2593 O O . ARG A 1 334 ? 19.737 2.308 10.250 1.00 43.41 334 ARG A O 1
ATOM 2600 N N . LYS A 1 335 ? 20.745 3.243 11.997 1.00 38.38 335 LYS A N 1
ATOM 2601 C CA . LYS A 1 335 ? 19.673 3.047 12.989 1.00 38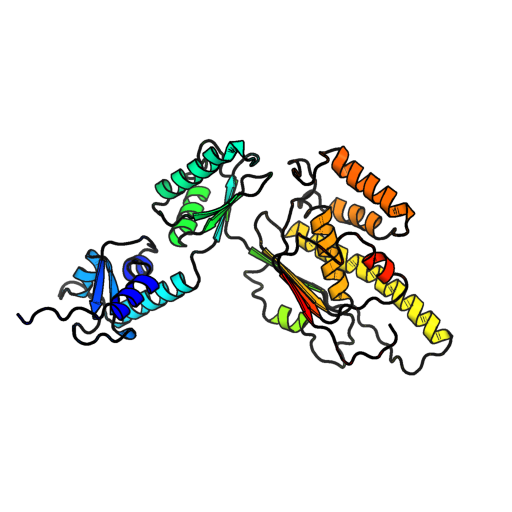.38 335 LYS A CA 1
ATOM 2602 C C . LYS A 1 335 ? 18.823 4.285 13.317 1.00 38.38 335 LYS A C 1
ATOM 2604 O O . LYS A 1 335 ? 17.793 4.119 13.950 1.00 38.38 335 LYS A O 1
ATOM 2609 N N . ALA A 1 336 ? 19.191 5.483 12.862 1.00 38.97 336 ALA A N 1
ATOM 2610 C CA . ALA A 1 336 ? 18.385 6.682 13.084 1.00 38.97 336 ALA A CA 1
ATOM 2611 C C . ALA A 1 336 ? 18.596 7.673 11.934 1.00 38.97 336 ALA A C 1
ATOM 2613 O O . ALA A 1 336 ? 19.599 8.381 11.899 1.00 38.97 336 ALA A O 1
ATOM 2614 N N . LEU A 1 337 ? 17.659 7.723 10.980 1.00 45.06 337 LEU A N 1
ATOM 2615 C CA . LEU A 1 337 ? 17.394 9.016 10.348 1.00 45.06 337 LEU A CA 1
ATOM 2616 C C . LEU A 1 337 ? 16.791 9.878 11.462 1.00 45.06 337 LEU A C 1
ATOM 2618 O O . LEU A 1 337 ? 15.786 9.485 12.051 1.00 45.06 337 LEU A O 1
ATOM 2622 N N . SER A 1 338 ? 17.463 10.962 11.833 1.00 44.00 338 SER A N 1
ATOM 2623 C CA . SER A 1 338 ? 16.906 11.976 12.733 1.00 44.00 338 SER A CA 1
ATOM 2624 C C . SER A 1 338 ? 15.738 12.699 12.049 1.00 44.00 338 SER A C 1
ATOM 2626 O O . SER A 1 338 ? 15.675 12.696 10.821 1.00 44.00 338 SER A O 1
ATOM 2628 N N . ASP A 1 339 ? 14.843 13.357 12.800 1.00 42.66 339 ASP A N 1
ATOM 2629 C CA . ASP A 1 339 ? 13.746 14.158 12.204 1.00 42.66 339 ASP A CA 1
ATOM 2630 C C . ASP A 1 339 ? 14.264 15.232 11.237 1.00 42.66 339 ASP A C 1
ATOM 2632 O O . ASP A 1 339 ? 13.544 15.606 10.314 1.00 42.66 339 ASP A O 1
ATOM 2636 N N . ASP A 1 340 ? 15.515 15.665 11.429 1.00 45.56 340 ASP A N 1
ATOM 2637 C CA . ASP A 1 340 ? 16.225 16.667 10.625 1.00 45.56 340 ASP A CA 1
ATOM 2638 C C . ASP A 1 340 ? 16.814 16.105 9.320 1.00 45.56 340 ASP A C 1
ATOM 2640 O O . ASP A 1 340 ? 17.419 16.834 8.532 1.00 45.56 340 ASP A O 1
ATOM 2644 N N . ALA A 1 341 ? 16.695 14.794 9.086 1.00 55.41 341 ALA A N 1
ATOM 2645 C CA . ALA A 1 341 ? 17.121 14.218 7.824 1.00 55.41 341 ALA A CA 1
ATOM 2646 C C . ALA A 1 341 ? 16.211 14.737 6.695 1.00 55.41 341 ALA A C 1
ATOM 2648 O O . ALA A 1 341 ? 14.982 14.712 6.820 1.00 55.41 341 ALA A O 1
ATOM 2649 N N . PRO A 1 342 ? 16.781 15.157 5.553 1.00 57.59 342 PRO A N 1
ATOM 2650 C CA . PRO A 1 342 ? 15.998 15.752 4.476 1.00 57.59 342 PRO A CA 1
ATOM 2651 C C . PRO A 1 342 ? 15.066 14.744 3.783 1.00 57.59 342 PRO A C 1
ATOM 2653 O O . PRO A 1 342 ? 14.180 15.162 3.036 1.00 57.59 342 PRO A O 1
ATOM 2656 N N . GLY A 1 343 ? 15.248 13.438 4.030 1.00 61.28 343 GLY A N 1
ATOM 2657 C CA . GLY A 1 343 ? 14.437 12.360 3.474 1.00 61.28 343 GLY A CA 1
ATOM 2658 C C . GLY A 1 343 ? 14.040 11.281 4.480 1.00 61.28 343 GLY A C 1
ATOM 2659 O O . GLY A 1 343 ? 14.684 11.074 5.508 1.00 61.28 343 GLY A O 1
ATOM 2660 N N . ILE A 1 344 ? 12.951 10.595 4.148 1.00 72.81 344 ILE A N 1
ATOM 2661 C CA . ILE A 1 344 ? 12.269 9.570 4.935 1.00 72.81 344 ILE A CA 1
ATOM 2662 C C . ILE A 1 344 ? 12.698 8.194 4.432 1.00 72.81 344 ILE A C 1
ATOM 2664 O O . ILE A 1 344 ? 12.769 7.958 3.228 1.00 72.81 344 ILE A O 1
ATOM 2668 N N . ARG A 1 345 ? 12.972 7.258 5.342 1.00 76.81 345 ARG A N 1
ATOM 2669 C CA . ARG A 1 345 ? 13.225 5.858 4.972 1.00 76.81 345 ARG A CA 1
ATOM 2670 C C . ARG A 1 345 ? 12.002 5.240 4.324 1.00 76.81 345 ARG A C 1
ATOM 2672 O O . ARG A 1 345 ? 10.892 5.390 4.835 1.00 76.81 345 ARG A O 1
ATOM 2679 N N . VAL A 1 346 ? 12.241 4.500 3.252 1.00 83.19 346 VAL A N 1
ATOM 2680 C CA . VAL A 1 346 ? 11.184 3.811 2.524 1.00 83.19 346 VAL A CA 1
ATOM 2681 C C . VAL A 1 346 ? 11.593 2.385 2.218 1.00 83.19 346 VAL A C 1
ATOM 2683 O O . VAL A 1 346 ? 12.762 2.118 1.928 1.00 83.19 346 VAL A O 1
ATOM 2686 N N . ASP A 1 347 ? 10.593 1.514 2.226 1.00 87.31 347 ASP A N 1
ATOM 2687 C CA . ASP A 1 347 ? 10.683 0.194 1.631 1.00 87.31 347 ASP A CA 1
ATOM 2688 C C . ASP A 1 347 ? 9.959 0.205 0.285 1.00 87.31 347 ASP A C 1
ATOM 2690 O O . ASP A 1 347 ? 8.886 0.791 0.112 1.00 87.31 347 ASP A O 1
ATOM 2694 N N . ILE A 1 348 ? 10.559 -0.467 -0.684 1.00 92.88 348 ILE A N 1
ATOM 2695 C CA . ILE A 1 348 ? 10.015 -0.690 -2.012 1.00 92.88 348 ILE A CA 1
ATOM 2696 C C . ILE A 1 348 ? 9.370 -2.065 -1.982 1.00 92.88 348 ILE A C 1
ATOM 2698 O O . ILE A 1 348 ? 10.042 -3.092 -1.904 1.00 92.88 348 ILE A O 1
ATOM 2702 N N . THR A 1 349 ? 8.041 -2.075 -2.020 1.00 94.12 349 THR A N 1
ATOM 2703 C CA . THR A 1 349 ? 7.221 -3.277 -1.861 1.00 94.12 349 THR A CA 1
ATOM 2704 C C . THR A 1 349 ? 7.516 -4.314 -2.938 1.00 94.12 349 THR A C 1
ATOM 2706 O O . THR A 1 349 ? 7.568 -5.508 -2.648 1.00 94.12 349 THR A O 1
ATOM 2709 N N . PHE A 1 350 ? 7.716 -3.872 -4.180 1.00 96.81 350 PHE A N 1
ATOM 2710 C CA . PHE A 1 350 ? 7.981 -4.771 -5.294 1.00 96.81 350 PHE A CA 1
ATOM 2711 C C . PHE A 1 350 ? 8.746 -4.080 -6.421 1.00 96.81 350 PHE A C 1
ATOM 2713 O O . PHE A 1 350 ? 8.460 -2.931 -6.765 1.00 96.81 350 PHE A O 1
ATOM 2720 N N . MET A 1 351 ? 9.663 -4.819 -7.041 1.00 96.94 351 MET A N 1
ATOM 2721 C CA . MET A 1 351 ? 10.377 -4.416 -8.245 1.00 96.94 351 MET A CA 1
ATOM 2722 C C . MET A 1 351 ? 10.290 -5.505 -9.323 1.00 96.94 351 MET A C 1
ATOM 2724 O O . MET A 1 351 ? 10.877 -6.578 -9.181 1.00 96.94 351 MET A O 1
ATOM 2728 N N . GLY A 1 352 ? 9.561 -5.222 -10.403 1.00 97.00 352 GLY A N 1
ATOM 2729 C CA . GLY A 1 352 ? 9.415 -6.088 -11.574 1.00 97.00 352 GLY A CA 1
ATOM 2730 C C . GLY A 1 352 ? 10.285 -5.608 -12.730 1.00 97.00 352 GLY A C 1
ATOM 2731 O O . GLY A 1 352 ? 10.049 -4.535 -13.279 1.00 97.00 352 GLY A O 1
ATOM 2732 N N . LEU A 1 353 ? 11.286 -6.391 -13.113 1.00 94.69 353 LEU A N 1
ATOM 2733 C CA . LEU A 1 353 ? 12.256 -6.028 -14.140 1.00 94.69 353 LEU A CA 1
ATOM 2734 C C . LEU A 1 353 ? 12.155 -6.964 -15.344 1.00 94.69 353 LEU A C 1
ATOM 2736 O O . LEU A 1 353 ? 12.020 -8.178 -15.194 1.00 94.69 353 LEU A O 1
ATOM 2740 N N . PHE A 1 354 ? 12.291 -6.400 -16.535 1.00 91.62 354 PHE A N 1
ATOM 2741 C CA . PHE A 1 354 ? 12.381 -7.124 -17.794 1.00 91.62 354 PHE A CA 1
ATOM 2742 C C . PHE A 1 354 ? 13.713 -6.778 -18.457 1.00 91.62 354 PHE A C 1
ATOM 2744 O O . PHE A 1 354 ? 13.961 -5.620 -18.782 1.00 91.62 354 PHE A O 1
ATOM 2751 N N . ASP A 1 355 ? 14.564 -7.783 -18.622 1.00 86.00 355 ASP A N 1
ATOM 2752 C CA . ASP A 1 355 ? 15.771 -7.773 -19.444 1.00 86.00 355 ASP A CA 1
ATOM 2753 C C . ASP A 1 355 ? 16.664 -6.533 -19.266 1.00 86.00 355 ASP A C 1
ATOM 2755 O O . ASP A 1 355 ? 16.927 -5.774 -20.191 1.00 86.00 355 ASP A O 1
ATOM 2759 N N . SER A 1 356 ? 17.075 -6.268 -18.023 1.00 79.62 356 SER A N 1
ATOM 2760 C CA . SER A 1 356 ? 17.956 -5.147 -17.685 1.00 79.62 356 SER A CA 1
ATOM 2761 C C . SER A 1 356 ? 19.270 -5.198 -18.473 1.00 79.62 356 SER A C 1
ATOM 2763 O O . SER A 1 356 ? 20.061 -6.118 -18.283 1.00 79.62 356 SER A O 1
ATOM 2765 N N . VAL A 1 357 ? 19.533 -4.179 -19.298 1.00 70.62 357 VAL A N 1
ATOM 2766 C CA . VAL A 1 357 ? 20.738 -4.094 -20.146 1.00 70.62 357 VAL A CA 1
ATOM 2767 C C . VAL A 1 357 ? 21.725 -3.037 -19.652 1.00 70.62 357 VAL A C 1
ATOM 2769 O O . VAL A 1 357 ? 21.340 -1.938 -19.246 1.00 70.62 357 VAL A O 1
ATOM 2772 N N . SER A 1 358 ? 23.018 -3.343 -19.755 1.00 58.25 358 SER A N 1
ATOM 2773 C CA . SER A 1 358 ? 24.124 -2.431 -19.456 1.00 58.25 358 SER A CA 1
ATOM 2774 C C . SER A 1 358 ? 24.867 -2.030 -20.736 1.00 58.25 358 SER A C 1
ATOM 2776 O O . SER A 1 358 ? 25.845 -2.678 -21.085 1.00 58.25 358 SER A O 1
ATOM 2778 N N . SER A 1 359 ? 24.452 -0.977 -21.453 1.00 49.69 359 SER A N 1
ATOM 2779 C CA . SER A 1 359 ? 25.238 -0.513 -22.612 1.00 49.69 359 SER A CA 1
ATOM 2780 C C . SER A 1 359 ? 26.550 0.161 -22.175 1.00 49.69 359 SER A C 1
ATOM 2782 O O . SER A 1 359 ? 26.608 0.962 -21.231 1.00 49.69 359 SER A O 1
ATOM 2784 N N . VAL A 1 360 ? 27.646 -0.237 -22.823 1.00 43.66 360 VAL A N 1
ATOM 2785 C CA . VAL A 1 360 ? 29.021 -0.026 -22.348 1.00 43.66 360 VAL A CA 1
ATOM 2786 C C . VAL A 1 360 ? 29.409 1.458 -22.340 1.00 43.66 360 VAL A C 1
ATOM 2788 O O . VAL A 1 360 ? 29.314 2.156 -23.344 1.00 43.66 360 VAL A O 1
ATOM 2791 N N . GLY A 1 361 ? 29.904 1.950 -21.199 1.00 46.34 361 GLY A N 1
ATOM 2792 C CA . GLY A 1 361 ? 30.583 3.250 -21.081 1.00 46.34 361 GLY A CA 1
ATOM 2793 C C . GLY A 1 361 ? 29.993 4.180 -20.021 1.00 46.34 361 GLY A C 1
ATOM 2794 O O . GLY A 1 361 ? 30.704 4.583 -19.099 1.00 46.34 361 GLY A O 1
ATOM 2795 N N . VAL A 1 362 ? 28.696 4.493 -20.109 1.00 49.91 362 VAL A N 1
ATOM 2796 C CA . VAL A 1 362 ? 28.007 5.338 -19.111 1.00 49.91 362 VAL A CA 1
ATOM 2797 C C . VAL A 1 362 ? 27.099 4.520 -18.194 1.00 49.91 362 VAL A C 1
ATOM 2799 O O . VAL A 1 362 ? 27.068 4.775 -16.993 1.00 49.91 362 VAL A O 1
ATOM 2802 N N . ILE A 1 363 ? 26.443 3.471 -18.703 1.00 50.12 363 ILE A N 1
ATOM 2803 C CA . ILE A 1 363 ? 25.601 2.590 -17.873 1.00 50.12 363 ILE A CA 1
ATOM 2804 C C . ILE A 1 363 ? 26.453 1.757 -16.910 1.00 50.12 363 ILE A C 1
ATOM 2806 O O . ILE A 1 363 ? 26.058 1.553 -15.765 1.00 50.12 363 ILE A O 1
ATOM 2810 N N . GLY A 1 364 ? 27.685 1.414 -17.301 1.00 51.34 364 GLY A N 1
ATOM 2811 C CA . GLY A 1 364 ? 28.678 0.842 -16.386 1.00 51.34 364 GLY A CA 1
ATOM 2812 C C . GLY A 1 364 ? 28.946 1.718 -15.151 1.00 51.34 364 GLY A C 1
ATOM 2813 O O . GLY A 1 364 ? 29.139 1.183 -14.068 1.00 51.34 364 GLY A O 1
ATOM 2814 N N . ARG A 1 365 ? 28.861 3.055 -15.268 1.00 53.62 365 ARG A N 1
ATOM 2815 C CA . ARG A 1 365 ? 29.014 3.983 -14.128 1.00 53.62 365 ARG A CA 1
ATOM 2816 C C . ARG A 1 365 ? 27.793 3.988 -13.204 1.00 53.62 365 ARG A C 1
ATOM 2818 O O . ARG A 1 365 ? 27.937 4.155 -11.996 1.00 53.62 365 ARG A O 1
ATOM 2825 N N . PHE A 1 366 ? 26.593 3.782 -13.739 1.00 55.50 366 PHE A N 1
ATOM 2826 C CA . PHE A 1 366 ? 25.383 3.660 -12.919 1.00 55.50 366 PHE A CA 1
ATOM 2827 C C . PHE A 1 366 ? 25.283 2.297 -12.234 1.00 55.50 366 PHE A C 1
ATOM 2829 O O . PHE A 1 366 ? 24.833 2.238 -11.096 1.00 55.50 366 PHE A O 1
ATOM 2836 N N . ASN A 1 367 ? 25.793 1.235 -12.864 1.00 55.22 367 ASN A N 1
ATOM 2837 C CA . ASN A 1 367 ? 25.937 -0.076 -12.227 1.00 55.22 367 ASN A CA 1
ATOM 2838 C C . ASN A 1 367 ? 26.958 -0.060 -11.070 1.00 55.22 367 ASN A C 1
ATOM 2840 O O . ASN A 1 367 ? 26.924 -0.917 -10.200 1.00 55.22 367 ASN A O 1
ATOM 2844 N N . THR A 1 368 ? 27.856 0.935 -11.030 1.00 56.91 368 THR A N 1
ATOM 2845 C CA . THR A 1 368 ? 28.746 1.178 -9.879 1.00 56.91 368 THR A CA 1
ATOM 2846 C C . THR A 1 368 ? 28.123 2.052 -8.785 1.00 56.91 368 THR A C 1
ATOM 2848 O O . THR A 1 368 ? 28.765 2.292 -7.759 1.00 56.91 368 THR A O 1
ATOM 2851 N N . TYR A 1 369 ? 26.893 2.553 -8.964 1.00 66.56 369 TYR A N 1
ATOM 2852 C CA . TYR A 1 369 ? 26.217 3.279 -7.891 1.00 66.56 369 TYR A CA 1
ATOM 2853 C C . TYR A 1 369 ? 25.813 2.293 -6.778 1.00 66.56 369 TYR A C 1
ATOM 2855 O O . TYR A 1 369 ? 25.190 1.271 -7.082 1.00 66.56 369 TYR A O 1
ATOM 2863 N N . PRO A 1 370 ? 26.148 2.563 -5.500 1.00 68.12 370 PRO A N 1
ATOM 2864 C CA . PRO A 1 370 ? 25.906 1.614 -4.419 1.00 68.12 370 PRO A CA 1
ATOM 2865 C C . PRO A 1 370 ? 24.432 1.234 -4.289 1.00 68.12 370 PRO A C 1
ATOM 2867 O O . PRO A 1 370 ? 23.570 2.115 -4.275 1.00 68.12 370 PRO A O 1
ATOM 2870 N N . ASN A 1 371 ? 24.173 -0.057 -4.088 1.00 75.94 371 ASN A N 1
ATOM 2871 C CA . ASN A 1 371 ? 22.846 -0.639 -3.878 1.00 75.94 371 ASN A CA 1
ATOM 2872 C C . ASN A 1 371 ? 21.928 -0.623 -5.117 1.00 75.94 371 ASN A C 1
ATOM 2874 O O . ASN A 1 371 ? 20.705 -0.546 -4.991 1.00 75.94 371 ASN A O 1
ATOM 2878 N N . THR A 1 372 ? 22.502 -0.674 -6.323 1.00 75.38 372 THR A N 1
ATOM 2879 C CA . THR A 1 372 ? 21.752 -0.874 -7.584 1.00 75.38 372 THR A CA 1
ATOM 2880 C C . THR A 1 372 ? 21.596 -2.352 -7.955 1.00 75.38 372 THR A C 1
ATOM 2882 O O . THR A 1 372 ? 20.618 -2.748 -8.598 1.00 75.38 372 THR A O 1
ATOM 2885 N N . ASP A 1 373 ? 22.540 -3.181 -7.524 1.00 75.62 373 ASP A N 1
ATOM 2886 C CA . ASP A 1 373 ? 22.571 -4.632 -7.686 1.00 75.62 373 ASP A CA 1
ATOM 2887 C C . ASP A 1 373 ? 21.934 -5.359 -6.492 1.00 75.62 373 ASP A C 1
ATOM 2889 O O . ASP A 1 373 ? 21.128 -6.269 -6.695 1.00 75.62 373 ASP A O 1
ATOM 2893 N N . HIS A 1 374 ? 22.237 -4.911 -5.271 1.00 78.62 374 HIS A N 1
ATOM 2894 C CA . HIS A 1 374 ? 21.731 -5.455 -4.014 1.00 78.62 374 HIS A CA 1
ATOM 2895 C C . HIS A 1 374 ? 21.187 -4.340 -3.111 1.00 78.62 374 HIS A C 1
ATOM 2897 O O . HIS A 1 374 ? 21.929 -3.456 -2.692 1.00 78.62 374 HIS A O 1
ATOM 2903 N N . ASN A 1 375 ? 19.884 -4.359 -2.824 1.00 82.44 375 ASN A N 1
ATOM 2904 C CA . ASN A 1 375 ? 19.203 -3.292 -2.090 1.00 82.44 375 ASN A CA 1
ATOM 2905 C C . ASN A 1 375 ? 18.200 -3.865 -1.084 1.00 82.44 375 ASN A C 1
ATOM 2907 O O . ASN A 1 375 ? 17.112 -4.289 -1.470 1.00 82.44 375 ASN A O 1
ATOM 2911 N N . ASP A 1 376 ? 18.551 -3.814 0.202 1.00 83.75 376 ASP A N 1
ATOM 2912 C CA . ASP A 1 376 ? 17.732 -4.357 1.297 1.00 83.75 376 ASP A CA 1
ATOM 2913 C C . ASP A 1 376 ? 16.402 -3.617 1.501 1.00 83.75 376 ASP A C 1
ATOM 2915 O O . ASP A 1 376 ? 15.504 -4.143 2.153 1.00 83.75 376 ASP A O 1
ATOM 2919 N N . SER A 1 377 ? 16.248 -2.406 0.951 1.00 85.56 377 SER A N 1
ATOM 2920 C CA . SER A 1 377 ? 14.958 -1.706 0.974 1.00 85.56 377 SER A CA 1
ATOM 2921 C C . SER A 1 377 ? 13.976 -2.258 -0.056 1.00 85.56 377 SER A C 1
ATOM 2923 O O . SER A 1 377 ? 12.812 -1.880 -0.025 1.00 85.56 377 SER A O 1
ATOM 2925 N N . VAL A 1 378 ? 14.393 -3.123 -0.987 1.00 90.38 378 VAL A N 1
ATOM 2926 C CA . VAL A 1 378 ? 13.484 -3.739 -1.962 1.00 90.38 378 VAL A CA 1
ATOM 2927 C C . VAL A 1 378 ? 13.021 -5.093 -1.438 1.00 90.38 378 VAL A C 1
ATOM 2929 O O . VAL A 1 378 ? 13.747 -6.080 -1.503 1.00 90.38 378 VAL A O 1
ATOM 2932 N N . LEU A 1 379 ? 11.779 -5.150 -0.953 1.00 87.88 379 LEU A N 1
ATOM 2933 C CA . LEU A 1 379 ? 11.229 -6.328 -0.274 1.00 87.88 379 LEU A CA 1
ATOM 2934 C C . LEU A 1 379 ? 11.097 -7.541 -1.201 1.00 87.88 379 LEU A C 1
ATOM 2936 O O . LEU A 1 379 ? 11.208 -8.686 -0.763 1.00 87.88 379 LEU A O 1
ATOM 2940 N N . ARG A 1 380 ? 10.835 -7.301 -2.491 1.00 92.25 380 ARG A N 1
ATOM 2941 C CA . ARG A 1 380 ? 10.738 -8.356 -3.501 1.00 92.25 380 ARG A CA 1
ATOM 2942 C C . ARG A 1 380 ? 11.190 -7.865 -4.865 1.00 92.25 380 ARG A C 1
ATOM 2944 O O . ARG A 1 380 ? 10.670 -6.875 -5.375 1.00 92.25 380 ARG A O 1
ATOM 2951 N N . VAL A 1 381 ? 12.087 -8.625 -5.487 1.00 93.75 381 VAL A N 1
ATOM 2952 C CA . VAL A 1 381 ? 12.527 -8.420 -6.870 1.00 93.75 381 VAL A CA 1
ATOM 2953 C C . VAL A 1 381 ? 12.109 -9.624 -7.711 1.00 93.75 381 VAL A C 1
ATOM 2955 O O . VAL A 1 381 ? 12.308 -10.771 -7.311 1.00 93.75 381 VAL A O 1
ATOM 2958 N N . CYS A 1 382 ? 11.537 -9.379 -8.885 1.00 95.25 382 CYS A N 1
ATOM 2959 C CA . CYS A 1 382 ? 11.335 -10.389 -9.921 1.00 95.25 382 CYS A CA 1
ATOM 2960 C C . CYS A 1 382 ? 11.922 -9.857 -11.226 1.00 95.25 382 CYS A C 1
ATOM 2962 O O . CYS A 1 382 ? 11.532 -8.784 -11.675 1.00 95.25 382 CYS A O 1
ATOM 2964 N N . HIS A 1 383 ? 12.861 -10.587 -11.828 1.00 93.88 383 HIS A N 1
ATOM 2965 C CA . HIS A 1 383 ? 13.556 -10.155 -13.041 1.00 93.88 383 HIS A CA 1
ATOM 2966 C C . HIS A 1 383 ? 13.432 -11.237 -14.118 1.00 93.88 383 HIS A C 1
ATOM 2968 O O . HIS A 1 383 ? 14.024 -12.304 -13.995 1.00 93.88 383 HIS A O 1
ATOM 2974 N N . GLY A 1 384 ? 12.639 -10.967 -15.157 1.00 93.31 384 GLY A N 1
ATOM 2975 C CA . GLY A 1 384 ? 12.578 -11.798 -16.360 1.00 93.31 384 GLY A CA 1
ATOM 2976 C C . GLY A 1 384 ? 13.722 -11.449 -17.308 1.00 93.31 384 GLY A C 1
ATOM 2977 O O . GLY A 1 384 ? 13.904 -10.276 -17.622 1.00 93.31 384 GLY A O 1
ATOM 2978 N N . VAL A 1 385 ? 14.492 -12.439 -17.748 1.00 89.06 385 VAL A N 1
ATOM 2979 C CA . VAL A 1 385 ? 15.672 -12.263 -18.613 1.00 89.06 385 VAL A CA 1
ATOM 2980 C C . VAL A 1 385 ? 15.451 -12.943 -19.962 1.00 89.06 385 VAL A C 1
ATOM 2982 O O . VAL A 1 385 ? 14.830 -14.007 -20.013 1.00 89.06 385 VAL A O 1
ATOM 2985 N N . ALA A 1 386 ? 15.934 -12.338 -21.048 1.00 87.25 386 ALA A N 1
ATOM 2986 C CA . ALA A 1 386 ? 15.871 -12.948 -22.371 1.00 87.25 386 ALA A CA 1
ATOM 2987 C C . ALA A 1 386 ? 16.985 -13.998 -22.523 1.00 87.25 386 ALA A C 1
ATOM 2989 O O . ALA A 1 386 ? 18.167 -13.671 -22.467 1.00 87.25 386 ALA A O 1
ATOM 2990 N N . ILE A 1 387 ? 16.612 -15.268 -22.713 1.00 88.06 387 ILE A N 1
ATOM 2991 C CA . ILE A 1 387 ? 17.578 -16.373 -22.877 1.00 88.06 387 ILE A CA 1
ATOM 2992 C C . ILE A 1 387 ? 18.182 -16.442 -24.288 1.00 88.06 387 ILE A C 1
ATOM 2994 O O . ILE A 1 387 ? 19.284 -16.954 -24.452 1.00 88.06 387 ILE A O 1
ATOM 2998 N N . ASP A 1 388 ? 17.479 -15.891 -25.281 1.00 87.44 388 ASP A N 1
ATOM 2999 C CA . ASP A 1 388 ? 17.869 -15.910 -26.697 1.00 87.44 388 ASP A CA 1
ATOM 3000 C C . ASP A 1 388 ? 18.473 -14.572 -27.168 1.00 87.44 388 ASP A C 1
ATOM 3002 O O . ASP A 1 388 ? 18.635 -14.342 -28.367 1.00 87.44 388 ASP A O 1
ATOM 3006 N N . GLU A 1 389 ? 18.791 -13.656 -26.248 1.00 77.75 389 GLU A N 1
ATOM 3007 C CA . GLU A 1 389 ? 19.455 -12.397 -26.590 1.00 77.75 389 GLU A CA 1
ATOM 3008 C C . GLU A 1 389 ? 20.920 -12.654 -26.977 1.00 77.75 389 GLU A C 1
ATOM 3010 O O . GLU A 1 389 ? 21.720 -13.129 -26.175 1.00 77.75 389 GLU A O 1
ATOM 3015 N N . GLN A 1 390 ? 21.269 -12.336 -28.226 1.00 75.44 390 GLN A N 1
ATOM 3016 C CA . GLN A 1 390 ? 22.582 -12.623 -28.821 1.00 75.44 390 GLN A CA 1
ATOM 3017 C C . GLN A 1 390 ? 23.317 -11.367 -29.312 1.00 75.44 390 GLN A C 1
ATOM 3019 O O . GLN A 1 390 ? 24.403 -11.473 -29.888 1.00 75.44 390 GLN A O 1
ATOM 3024 N N . ARG A 1 391 ? 22.746 -10.165 -29.144 1.00 69.12 391 ARG A N 1
ATOM 3025 C CA . ARG A 1 391 ? 23.426 -8.922 -29.527 1.00 69.12 391 ARG A CA 1
ATOM 3026 C C . ARG A 1 391 ? 24.638 -8.714 -28.624 1.00 69.12 391 ARG A C 1
ATOM 3028 O O . ARG A 1 391 ? 24.553 -8.841 -27.407 1.00 69.12 391 ARG A O 1
ATOM 3035 N N . ASN A 1 392 ? 25.764 -8.345 -29.231 1.00 54.78 392 ASN A N 1
ATOM 3036 C CA . ASN A 1 392 ? 26.946 -7.926 -28.483 1.00 54.78 392 ASN A CA 1
ATOM 3037 C C . ASN A 1 392 ? 26.621 -6.614 -27.757 1.00 54.78 392 ASN A C 1
ATOM 3039 O O . ASN A 1 392 ? 26.427 -5.590 -28.419 1.00 54.78 392 ASN A O 1
ATOM 3043 N N . VAL A 1 393 ? 26.508 -6.680 -26.427 1.00 49.03 393 VAL A N 1
ATOM 3044 C CA . VAL A 1 393 ? 26.193 -5.539 -25.552 1.00 49.03 393 VAL A CA 1
ATOM 3045 C C . VAL A 1 393 ? 27.415 -4.672 -25.318 1.00 49.03 393 VAL A C 1
ATOM 3047 O O . VAL A 1 393 ? 28.499 -5.230 -25.025 1.00 49.03 393 VAL A O 1
#

pLDDT: mean 77.76, std 17.94, range [33.25, 98.12]